Protein AF-A0A7H8W7E0-F1 (afdb_monomer)

Structure (mmCIF, N/CA/C/O backbone):
data_AF-A0A7H8W7E0-F1
#
_entry.id   AF-A0A7H8W7E0-F1
#
loop_
_atom_site.group_PDB
_atom_site.id
_atom_site.type_symbol
_atom_site.label_atom_id
_atom_site.label_alt_id
_atom_site.label_comp_id
_atom_site.label_asym_id
_atom_site.label_entity_id
_atom_site.label_seq_id
_atom_site.pdbx_PDB_ins_code
_atom_site.Cartn_x
_atom_site.Cartn_y
_atom_site.Cartn_z
_atom_site.occupancy
_atom_site.B_iso_or_equiv
_atom_site.auth_seq_id
_atom_site.auth_comp_id
_atom_site.auth_asym_id
_atom_site.auth_atom_id
_atom_site.pdbx_PDB_model_num
ATOM 1 N N . MET A 1 1 ? -22.714 1.463 6.486 1.00 60.72 1 MET A N 1
ATOM 2 C CA . MET A 1 1 ? -22.561 -0.008 6.476 1.00 60.72 1 MET A CA 1
ATOM 3 C C . MET A 1 1 ? -21.955 -0.521 7.781 1.00 60.72 1 MET A C 1
ATOM 5 O O . MET A 1 1 ? -22.667 -1.215 8.479 1.00 60.72 1 MET A O 1
ATOM 9 N N . GLY A 1 2 ? -20.750 -0.113 8.209 1.00 81.00 2 GLY A N 1
ATOM 10 C CA . GLY A 1 2 ? -20.137 -0.644 9.450 1.00 81.00 2 GLY A CA 1
ATOM 11 C C . GLY A 1 2 ? -20.986 -0.546 10.734 1.00 81.00 2 GLY A C 1
ATOM 12 O O . GLY A 1 2 ? -21.090 -1.517 11.470 1.00 81.00 2 GLY A O 1
ATOM 13 N N . ALA A 1 3 ? -21.667 0.580 10.978 1.00 86.31 3 ALA A N 1
ATOM 14 C CA . ALA A 1 3 ? -22.559 0.725 12.140 1.00 86.31 3 ALA A CA 1
ATOM 15 C C . ALA A 1 3 ? -23.779 -0.224 12.120 1.00 86.31 3 ALA A C 1
ATOM 17 O O . ALA A 1 3 ? -24.293 -0.577 13.177 1.00 86.31 3 ALA A O 1
ATOM 18 N N . ILE A 1 4 ? -24.225 -0.651 10.932 1.00 89.25 4 ILE A N 1
ATOM 19 C CA . ILE A 1 4 ? -25.327 -1.612 10.770 1.00 89.25 4 ILE A CA 1
ATOM 20 C C . ILE A 1 4 ? -24.864 -3.006 11.202 1.00 89.25 4 ILE A C 1
ATOM 22 O O . ILE A 1 4 ? -25.555 -3.666 11.968 1.00 89.25 4 ILE A O 1
ATOM 26 N N . GLU A 1 5 ? -23.670 -3.425 10.778 1.00 91.31 5 GLU A N 1
ATOM 27 C CA . GLU A 1 5 ? -23.094 -4.710 11.195 1.00 91.31 5 GLU A CA 1
ATOM 28 C C . GLU A 1 5 ? -22.875 -4.761 12.710 1.00 91.31 5 GLU A C 1
ATOM 30 O O . GLU A 1 5 ? -23.210 -5.748 13.360 1.00 91.31 5 GLU A O 1
ATOM 35 N N . ILE A 1 6 ? -22.391 -3.660 13.297 1.00 93.25 6 ILE A N 1
ATOM 36 C CA . ILE A 1 6 ? -22.217 -3.552 14.751 1.00 93.25 6 ILE A CA 1
ATOM 37 C C . ILE A 1 6 ? -23.561 -3.690 15.468 1.00 93.25 6 ILE A C 1
ATOM 39 O O . ILE A 1 6 ? -23.632 -4.392 16.470 1.00 93.25 6 ILE A O 1
ATOM 43 N N . LYS A 1 7 ? -24.631 -3.070 14.956 1.00 92.00 7 LYS A N 1
ATOM 44 C CA . LYS A 1 7 ? -25.979 -3.224 15.517 1.00 92.00 7 LYS A CA 1
ATOM 45 C C . LYS A 1 7 ? -26.406 -4.691 15.555 1.00 92.00 7 LYS A C 1
ATOM 47 O O . LYS A 1 7 ? -26.869 -5.152 16.595 1.00 92.00 7 LYS A O 1
ATOM 52 N N . TYR A 1 8 ? -26.266 -5.407 14.439 1.00 92.44 8 TYR A N 1
ATOM 53 C CA . TYR A 1 8 ? -26.658 -6.815 14.370 1.00 92.44 8 TYR A CA 1
ATOM 54 C C . TYR A 1 8 ? -25.807 -7.694 15.287 1.00 92.44 8 TYR A C 1
ATOM 56 O O . TYR A 1 8 ? -26.351 -8.559 15.963 1.00 92.44 8 TYR A O 1
ATOM 64 N N . ALA A 1 9 ? -24.500 -7.441 15.363 1.00 90.88 9 ALA A N 1
ATOM 65 C CA . ALA A 1 9 ? -23.607 -8.177 16.254 1.00 90.88 9 ALA A CA 1
ATOM 66 C C . ALA A 1 9 ? -23.865 -7.882 17.742 1.00 90.88 9 ALA A C 1
ATOM 68 O O . ALA A 1 9 ? -23.720 -8.770 18.579 1.00 90.88 9 ALA A O 1
ATOM 69 N N . ALA A 1 10 ? -24.233 -6.643 18.076 1.00 90.19 10 ALA A N 1
ATOM 70 C CA . ALA A 1 10 ? -24.547 -6.236 19.441 1.00 90.19 10 ALA A CA 1
ATOM 71 C C . ALA A 1 10 ? -25.892 -6.796 19.923 1.00 90.19 10 ALA A C 1
ATOM 73 O O . ALA A 1 10 ? -26.052 -7.013 21.120 1.00 90.19 10 ALA A O 1
ATOM 74 N N . ASP A 1 11 ? -26.848 -7.021 19.012 1.00 88.19 11 ASP A N 1
ATOM 75 C CA . ASP A 1 11 ? -28.170 -7.587 19.319 1.00 88.19 11 ASP A CA 1
ATOM 76 C C . ASP A 1 11 ? -28.871 -6.845 20.478 1.00 88.19 11 ASP A C 1
ATOM 78 O O . ASP A 1 11 ? -29.358 -7.427 21.444 1.00 88.19 11 ASP A O 1
ATOM 82 N N . GLY A 1 12 ? -28.813 -5.509 20.433 1.00 83.56 12 GLY A N 1
ATOM 83 C CA . GLY A 1 12 ? -29.388 -4.625 21.454 1.00 83.56 12 GLY A CA 1
ATOM 84 C C . GLY A 1 12 ? -28.612 -4.541 22.775 1.00 83.56 12 GLY A C 1
ATOM 85 O O . GLY A 1 12 ? -28.996 -3.760 23.643 1.00 83.56 12 GLY A O 1
ATOM 86 N N . LYS A 1 13 ? -27.515 -5.288 22.942 1.00 88.38 13 LYS A N 1
ATOM 87 C CA . LYS A 1 13 ? -26.714 -5.289 24.173 1.00 88.38 13 LYS A CA 1
ATOM 88 C C . LYS A 1 13 ? -25.686 -4.150 24.190 1.00 88.38 13 LYS A C 1
ATOM 90 O O . LYS A 1 13 ? -25.150 -3.791 23.137 1.00 88.38 13 LYS A O 1
ATOM 95 N N . PRO A 1 14 ? -25.346 -3.619 25.380 1.00 90.00 14 PRO A N 1
ATOM 96 C CA . PRO A 1 14 ? -24.222 -2.703 25.537 1.00 90.00 14 PRO A CA 1
ATOM 97 C C . PRO A 1 14 ? -22.899 -3.337 25.096 1.00 90.00 14 PRO A C 1
ATOM 99 O O . PRO A 1 14 ? -22.654 -4.522 25.326 1.00 90.00 14 PRO A O 1
ATOM 102 N N . ILE A 1 15 ? -22.020 -2.531 24.502 1.00 94.12 15 ILE A N 1
ATOM 103 C CA . ILE A 1 15 ? -20.701 -2.960 24.037 1.00 94.12 15 ILE A CA 1
ATOM 104 C C . ILE A 1 15 ? -19.634 -2.437 25.000 1.00 94.12 15 ILE A C 1
ATOM 106 O O . ILE A 1 15 ? -19.364 -1.235 25.069 1.00 94.12 15 ILE A O 1
ATOM 110 N N . ASP A 1 16 ? -18.967 -3.347 25.709 1.00 94.31 16 ASP A N 1
ATOM 111 C CA . ASP A 1 16 ? -17.844 -2.983 26.578 1.00 94.31 16 ASP A CA 1
ATOM 112 C C . ASP A 1 16 ? -16.632 -2.506 25.771 1.00 94.31 16 ASP A C 1
ATOM 114 O O . ASP A 1 16 ? -16.012 -1.496 26.099 1.00 94.31 16 ASP A O 1
ATOM 118 N N . LYS A 1 17 ? -16.302 -3.206 24.683 1.00 94.62 17 LYS A N 1
ATOM 119 C CA . LYS A 1 17 ? -15.162 -2.866 23.833 1.00 94.62 17 LYS A CA 1
ATOM 120 C C . LYS A 1 17 ? -15.442 -3.168 22.371 1.00 94.62 17 LYS A C 1
ATOM 122 O O . LYS A 1 17 ? -15.607 -4.323 21.987 1.00 94.62 17 LYS A O 1
ATOM 127 N N . LEU A 1 18 ? -15.417 -2.130 21.545 1.00 94.50 18 LEU A N 1
ATOM 128 C CA . LEU A 1 18 ? -15.480 -2.238 20.095 1.00 94.50 18 LEU A CA 1
ATOM 129 C C . LEU A 1 18 ? -14.062 -2.210 19.520 1.00 94.50 18 LEU A C 1
ATOM 131 O O . LEU A 1 18 ? -13.416 -1.163 19.471 1.00 94.50 18 LEU A O 1
ATOM 135 N N . THR A 1 19 ? -13.576 -3.366 19.073 1.00 95.00 19 THR A N 1
ATOM 136 C CA . THR A 1 19 ? -12.264 -3.475 18.423 1.00 95.00 19 THR A CA 1
ATOM 137 C C . THR A 1 19 ? -12.401 -3.280 16.918 1.00 95.00 19 THR A C 1
ATOM 139 O O . THR A 1 19 ? -13.173 -3.984 16.273 1.00 95.00 19 THR A O 1
ATOM 142 N N . ILE A 1 20 ? -11.638 -2.345 16.354 1.00 94.62 20 ILE A N 1
ATOM 143 C CA . ILE A 1 20 ? -11.701 -1.993 14.936 1.00 94.62 20 ILE A CA 1
ATOM 144 C C . ILE A 1 20 ? -10.353 -2.270 14.272 1.00 94.62 20 ILE A C 1
ATOM 146 O O . ILE A 1 20 ? -9.307 -1.814 14.740 1.00 94.62 20 ILE A O 1
ATOM 150 N N . ASN A 1 21 ? -10.402 -2.986 13.150 1.00 96.88 21 ASN A N 1
ATOM 151 C CA . ASN A 1 21 ? -9.297 -3.111 12.208 1.00 96.88 21 ASN A CA 1
ATOM 152 C C . ASN A 1 21 ? -9.671 -2.348 10.935 1.00 96.88 21 ASN A C 1
ATOM 154 O O . ASN A 1 21 ? -10.795 -2.482 10.452 1.00 96.88 21 ASN A O 1
ATOM 158 N N . VAL A 1 22 ? -8.757 -1.541 10.406 1.00 96.69 22 VAL A N 1
ATOM 159 C CA . VAL A 1 22 ? -9.022 -0.676 9.250 1.00 96.69 22 VAL A CA 1
ATOM 160 C C . VAL A 1 22 ? -8.032 -1.007 8.153 1.00 96.69 22 VAL A C 1
ATOM 162 O O . VAL A 1 22 ? -6.834 -1.082 8.403 1.00 96.69 22 VAL A O 1
ATOM 165 N N . PHE A 1 23 ? -8.528 -1.188 6.935 1.00 97.62 23 PHE A N 1
ATOM 166 C CA . PHE A 1 23 ? -7.693 -1.460 5.775 1.00 97.62 23 PHE A CA 1
ATOM 167 C C . PHE A 1 23 ? -8.014 -0.483 4.654 1.00 97.62 23 PHE A C 1
ATOM 169 O O . PHE A 1 23 ? -9.164 -0.072 4.496 1.00 97.62 23 PHE A O 1
ATOM 176 N N . GLY A 1 24 ? -7.011 -0.130 3.860 1.00 97.12 24 GLY A N 1
ATOM 177 C CA . GLY A 1 24 ? -7.220 0.713 2.694 1.00 97.12 24 GLY A CA 1
ATOM 178 C C . GLY A 1 24 ? -6.056 0.656 1.719 1.00 97.12 24 GLY A C 1
ATOM 179 O O . GLY A 1 24 ? -4.913 0.460 2.117 1.00 97.12 24 GLY A O 1
ATOM 180 N N . PHE A 1 25 ? -6.361 0.848 0.439 1.00 97.31 25 PHE A N 1
ATOM 181 C CA . PHE A 1 25 ? -5.386 0.985 -0.640 1.00 97.31 25 PHE A CA 1
ATOM 182 C C . PHE A 1 25 ? -5.525 2.364 -1.286 1.00 97.31 25 PHE A C 1
ATOM 184 O O . PHE A 1 25 ? -6.651 2.813 -1.517 1.00 97.31 25 PHE A O 1
ATOM 191 N N . SER A 1 26 ? -4.410 3.029 -1.601 1.00 95.00 26 SER A N 1
ATOM 192 C CA . SER A 1 26 ? -4.396 4.289 -2.349 1.00 95.00 26 SER A CA 1
ATOM 193 C C . SER A 1 26 ? -5.196 5.387 -1.635 1.00 95.00 26 SER A C 1
ATOM 195 O O . SER A 1 26 ? -5.020 5.625 -0.440 1.00 95.00 26 SER A O 1
ATOM 197 N N . ARG A 1 27 ? -6.146 6.023 -2.324 1.00 92.94 27 ARG A N 1
ATOM 198 C CA . ARG A 1 27 ? -7.119 6.943 -1.720 1.00 92.94 27 ARG A CA 1
ATOM 199 C C . ARG A 1 27 ? -7.976 6.282 -0.640 1.00 92.94 27 ARG A C 1
ATOM 201 O O . ARG A 1 27 ? -8.338 6.941 0.325 1.00 92.94 27 ARG A O 1
ATOM 208 N N . GLY A 1 28 ? -8.252 4.983 -0.747 1.00 94.88 28 GLY A N 1
ATOM 209 C CA . GLY A 1 28 ? -8.907 4.222 0.318 1.00 94.88 28 GLY A CA 1
ATOM 210 C C . GLY A 1 28 ? -8.049 4.123 1.584 1.00 94.88 28 GLY A C 1
ATOM 211 O O . GLY A 1 28 ? -8.596 4.110 2.681 1.00 94.88 28 GLY A O 1
ATOM 212 N N . ALA A 1 29 ? -6.716 4.129 1.463 1.00 95.94 29 ALA A N 1
ATOM 213 C CA . ALA A 1 29 ? -5.806 4.230 2.608 1.00 95.94 29 ALA A CA 1
ATOM 214 C C . ALA A 1 29 ? -5.857 5.633 3.244 1.00 95.94 29 ALA A C 1
ATOM 216 O O . ALA A 1 29 ? -5.876 5.759 4.469 1.00 95.94 29 ALA A O 1
ATOM 217 N N . ALA A 1 30 ? -5.984 6.689 2.433 1.00 93.25 30 ALA A N 1
ATOM 218 C CA . ALA A 1 30 ? -6.239 8.040 2.936 1.00 93.25 30 ALA A CA 1
ATOM 219 C C . ALA A 1 30 ? -7.609 8.137 3.637 1.00 93.25 30 ALA A C 1
ATOM 221 O O . ALA A 1 30 ? -7.715 8.721 4.712 1.00 93.25 30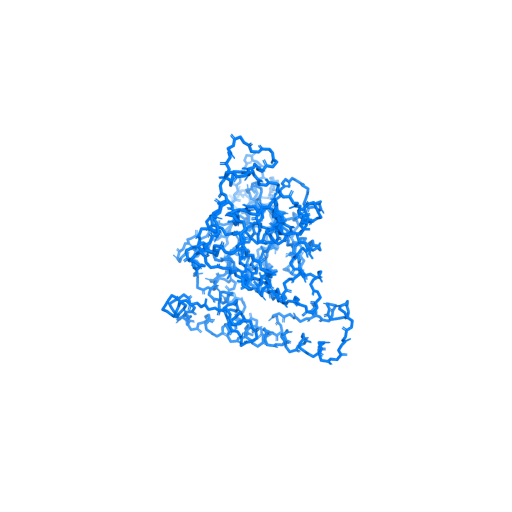 ALA A O 1
ATOM 222 N N . THR A 1 31 ? -8.652 7.491 3.103 1.00 92.44 31 THR A N 1
ATOM 223 C CA . THR A 1 31 ? -9.957 7.383 3.775 1.00 92.44 31 THR A CA 1
ATOM 224 C C . THR A 1 31 ? -9.868 6.583 5.076 1.00 92.44 31 THR A C 1
ATOM 226 O O . THR A 1 31 ? -10.468 6.984 6.067 1.00 92.44 31 THR A O 1
ATOM 229 N N . ALA A 1 32 ? -9.095 5.493 5.114 1.00 94.25 32 ALA A N 1
ATOM 230 C CA . ALA A 1 32 ? -8.841 4.720 6.331 1.00 94.25 32 ALA A CA 1
ATOM 231 C C . ALA A 1 32 ? -8.174 5.574 7.421 1.00 94.25 32 ALA A C 1
ATOM 233 O O . ALA A 1 32 ? -8.587 5.535 8.578 1.00 94.25 32 ALA A O 1
ATOM 234 N N . ARG A 1 33 ? -7.190 6.396 7.044 1.00 93.56 33 ARG A N 1
ATOM 235 C CA . ARG A 1 33 ? -6.558 7.384 7.929 1.00 93.56 33 ARG A CA 1
ATOM 236 C C . ARG A 1 33 ? -7.559 8.425 8.431 1.00 93.56 33 ARG A C 1
ATOM 238 O O . ARG A 1 33 ? -7.681 8.635 9.636 1.00 93.56 33 ARG A O 1
ATOM 245 N N . HIS A 1 34 ? -8.323 9.021 7.519 1.00 91.25 34 HIS A N 1
ATOM 246 C CA . HIS A 1 34 ? -9.332 10.024 7.849 1.00 91.25 34 HIS A CA 1
ATOM 247 C C . HIS A 1 34 ? -10.450 9.467 8.743 1.00 91.25 34 HIS A C 1
ATOM 249 O O . HIS A 1 34 ? -10.931 10.156 9.639 1.00 91.25 34 HIS A O 1
ATOM 255 N N . PHE A 1 35 ? -10.822 8.196 8.570 1.00 91.75 35 PHE A N 1
ATOM 256 C CA . PHE A 1 35 ? -11.787 7.523 9.435 1.00 91.75 35 PHE A CA 1
ATOM 257 C C . PHE A 1 35 ? -11.357 7.564 10.911 1.00 91.75 35 PHE A C 1
ATOM 259 O O . PHE A 1 35 ? -12.185 7.850 11.772 1.00 91.75 35 PHE A O 1
ATOM 266 N N . LEU A 1 36 ? -10.069 7.370 11.217 1.00 92.19 36 LEU A N 1
ATOM 267 C CA . LEU A 1 36 ? -9.565 7.512 12.589 1.00 92.19 36 LEU A CA 1
ATOM 268 C C . LEU A 1 36 ? -9.613 8.970 13.072 1.00 92.19 36 LEU A C 1
ATOM 270 O O . LEU A 1 36 ? -9.873 9.214 14.252 1.00 92.19 36 LEU A O 1
ATOM 274 N N . SER A 1 37 ? -9.400 9.938 12.181 1.00 88.44 37 SER A N 1
ATOM 275 C CA . SER A 1 37 ? -9.466 11.371 12.501 1.00 88.44 37 SER A CA 1
ATOM 276 C C . SER A 1 37 ? -10.869 11.796 12.942 1.00 88.44 37 SER A C 1
ATOM 278 O O . SER A 1 37 ? -11.039 12.389 14.006 1.00 88.44 37 SER A O 1
ATOM 280 N N . VAL A 1 38 ? -11.911 11.381 12.212 1.00 85.56 38 VAL A N 1
ATOM 281 C CA . VAL A 1 38 ? -13.308 11.751 12.527 1.00 85.56 38 VAL A CA 1
ATOM 282 C C . VAL A 1 38 ? -13.869 11.077 13.785 1.00 85.56 38 VAL A C 1
ATOM 284 O O . VAL A 1 38 ? -14.984 11.391 14.208 1.00 85.56 38 VAL A O 1
ATOM 287 N N . THR A 1 39 ? -13.108 10.162 14.393 1.00 85.38 39 THR A N 1
ATOM 288 C CA . THR A 1 39 ? -13.426 9.591 15.711 1.00 85.38 39 THR A CA 1
ATOM 289 C C . THR A 1 39 ? -12.868 10.404 16.882 1.00 85.38 39 THR A C 1
ATOM 291 O O . THR A 1 39 ? -13.186 10.098 18.025 1.00 85.38 39 THR A O 1
ATOM 294 N N . ASP A 1 40 ? -12.080 11.453 16.626 1.00 76.44 40 ASP A N 1
ATOM 295 C CA . ASP A 1 40 ? -11.382 12.239 17.657 1.00 76.44 40 ASP A CA 1
ATOM 296 C C . ASP A 1 40 ? -12.127 13.471 18.163 1.00 76.44 40 ASP A C 1
ATOM 298 O O . ASP A 1 40 ? -11.540 14.361 18.775 1.00 76.44 40 ASP A O 1
ATOM 302 N N . SER A 1 41 ? -13.410 13.592 17.850 1.00 76.31 41 SER A N 1
ATOM 303 C CA . SER A 1 41 ? -14.166 14.765 18.274 1.00 76.31 41 SER A CA 1
ATOM 304 C C . SER A 1 41 ? -14.515 14.676 19.757 1.00 76.31 41 SER A C 1
ATOM 306 O O . SER A 1 41 ? -14.899 13.608 20.246 1.00 76.31 41 SER A O 1
ATOM 308 N N . SER A 1 42 ? -14.449 15.820 20.446 1.00 80.69 42 SER A N 1
ATOM 309 C CA . SER A 1 42 ? -14.925 15.950 21.822 1.00 80.69 42 SER A CA 1
ATOM 310 C C . SER A 1 42 ? -16.351 15.411 21.950 1.00 80.69 42 SER A C 1
ATOM 312 O O . SER A 1 42 ? -17.190 15.702 21.086 1.00 80.69 42 SER A O 1
ATOM 314 N N . PRO A 1 43 ? -16.642 14.629 23.003 1.00 85.44 43 PRO A N 1
ATOM 315 C CA . PRO A 1 43 ? -17.986 14.136 23.223 1.00 85.44 43 PRO A CA 1
ATOM 316 C C . PRO A 1 43 ? -18.949 15.304 23.440 1.00 85.44 43 PRO A C 1
ATOM 318 O O . PRO A 1 43 ? -18.570 16.355 23.960 1.00 85.44 43 PRO A O 1
ATOM 321 N N . TYR A 1 44 ? -20.202 15.114 23.043 1.00 87.88 44 TYR A N 1
ATOM 322 C CA . TYR A 1 44 ? -21.265 16.085 23.283 1.00 87.88 44 TYR A CA 1
ATOM 323 C C . TYR A 1 44 ? -22.538 15.384 23.745 1.00 87.88 44 TYR A C 1
ATOM 325 O O . TYR A 1 44 ? -22.827 14.257 23.337 1.00 87.88 44 TYR A O 1
ATOM 333 N N . SER A 1 45 ? -23.305 16.057 24.598 1.00 91.25 45 SER A N 1
ATOM 334 C CA . SER A 1 45 ? -24.523 15.500 25.189 1.00 91.25 45 SER A CA 1
ATOM 335 C C . SER A 1 45 ? -25.756 15.856 24.367 1.00 91.25 45 SER A C 1
ATOM 337 O O . SER A 1 45 ? -25.940 17.002 23.952 1.00 91.25 45 SER A O 1
ATOM 339 N N . VAL A 1 46 ? -26.635 14.877 24.174 1.00 92.19 46 VAL A N 1
ATOM 340 C CA . VAL A 1 46 ? -27.926 15.033 23.500 1.00 92.19 46 VAL A CA 1
ATOM 341 C C . VAL A 1 46 ? -29.036 14.842 24.526 1.00 92.19 46 VAL A C 1
ATOM 343 O O . VAL A 1 46 ? -29.061 13.843 25.244 1.00 92.19 46 VAL A O 1
ATOM 346 N N . LYS A 1 47 ? -29.956 15.809 24.610 1.00 93.19 47 LYS A N 1
ATOM 347 C CA . LYS A 1 47 ? -31.137 15.722 25.480 1.00 93.19 47 LYS A CA 1
ATOM 348 C C . LYS A 1 47 ? -32.186 14.800 24.869 1.00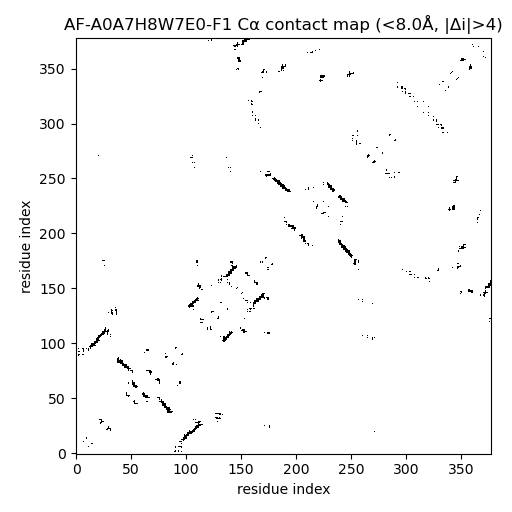 93.19 47 LYS A C 1
ATOM 350 O O . LYS A 1 47 ? -32.412 14.840 23.659 1.00 93.19 47 LYS A O 1
ATOM 355 N N . VAL A 1 48 ? -32.856 14.027 25.716 1.00 94.25 48 VAL A N 1
ATOM 356 C CA . VAL A 1 48 ? -33.940 13.125 25.322 1.00 94.25 48 VAL A CA 1
ATOM 357 C C . VAL A 1 48 ? -35.235 13.615 25.963 1.00 94.25 48 VAL A C 1
ATOM 359 O O . VAL A 1 48 ? -35.273 13.980 27.135 1.00 94.25 48 VAL A O 1
ATOM 362 N N . SER A 1 49 ? -36.300 13.683 25.169 1.00 93.62 49 SER A N 1
ATOM 363 C CA . SER A 1 49 ? -37.634 14.039 25.660 1.00 93.62 49 SER A CA 1
ATOM 364 C C . SER A 1 49 ? -38.238 12.921 26.528 1.00 93.62 49 SER A C 1
ATOM 366 O O . SER A 1 49 ? -37.832 11.765 26.396 1.00 93.62 49 SER A O 1
ATOM 368 N N . PRO A 1 50 ? -39.258 13.214 27.359 1.00 92.12 50 PRO A N 1
ATOM 369 C CA . PRO A 1 50 ? -39.938 1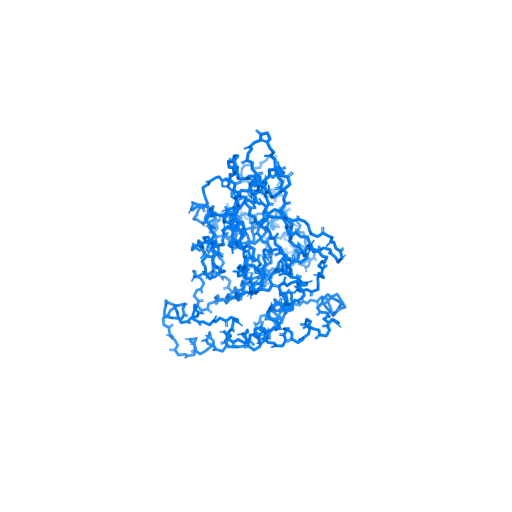2.201 28.176 1.00 92.12 50 PRO A CA 1
ATOM 370 C C . PRO A 1 50 ? -40.518 11.014 27.386 1.00 92.12 50 PRO A C 1
ATOM 372 O O . PRO A 1 50 ? -40.641 9.919 27.928 1.00 92.12 50 PRO A O 1
ATOM 375 N N . ASP A 1 51 ? -40.829 11.209 26.100 1.00 91.88 51 ASP A N 1
ATOM 376 C CA . ASP A 1 51 ? -41.340 10.165 25.199 1.00 91.88 51 ASP A CA 1
ATOM 377 C C . ASP A 1 51 ? -40.228 9.384 24.464 1.00 91.88 51 ASP A C 1
ATOM 379 O O . ASP A 1 51 ? -40.507 8.504 23.639 1.00 91.88 51 ASP A O 1
ATOM 383 N N . GLY A 1 52 ? -38.962 9.696 24.759 1.00 92.38 52 GLY A N 1
ATOM 384 C CA . GLY A 1 52 ? -37.775 9.036 24.218 1.00 92.38 52 GLY A CA 1
ATOM 385 C C . GLY A 1 52 ? -37.245 9.636 22.915 1.00 92.38 52 GLY A C 1
ATOM 386 O O . GLY A 1 52 ? -36.295 9.100 22.350 1.00 92.38 52 GLY A O 1
ATOM 387 N N . TYR A 1 53 ? -37.828 10.724 22.406 1.00 94.00 53 TYR A N 1
ATOM 388 C CA . TYR A 1 53 ? -37.377 11.362 21.162 1.00 94.00 53 TYR A CA 1
ATOM 389 C C . TYR A 1 53 ? -36.220 12.332 21.385 1.00 94.00 53 TYR A C 1
ATOM 391 O O . TYR A 1 53 ? -36.192 13.042 22.393 1.00 94.00 53 TYR A O 1
ATOM 399 N N . PHE A 1 54 ? -35.310 12.408 20.417 1.00 93.25 54 PHE A N 1
ATOM 400 C CA . PHE A 1 54 ? -34.194 13.351 20.403 1.00 93.25 54 PHE A CA 1
ATOM 401 C C . PHE A 1 54 ? -33.822 13.778 18.976 1.00 93.25 54 PHE A C 1
ATOM 403 O O . PHE A 1 54 ? -34.213 13.144 17.993 1.00 93.25 54 PHE A O 1
ATOM 410 N N . TRP A 1 55 ? -33.038 14.853 18.873 1.00 89.69 55 TRP A N 1
ATOM 411 C CA . TRP A 1 55 ? -32.553 15.411 17.610 1.00 89.69 55 TRP A CA 1
ATOM 412 C C . TRP A 1 55 ? -31.037 15.503 17.632 1.00 89.69 55 TRP A C 1
ATOM 414 O O . TRP A 1 55 ? -30.448 15.930 18.628 1.00 89.69 55 TRP A O 1
ATOM 424 N N . PHE A 1 56 ? -30.405 15.161 16.515 1.00 87.88 56 PHE A N 1
ATOM 425 C CA . PHE A 1 56 ? -29.018 15.541 16.317 1.00 87.88 56 PHE A CA 1
ATOM 426 C C . PHE A 1 56 ? -28.925 16.976 15.799 1.00 87.88 56 PHE A C 1
ATOM 428 O O . PHE A 1 56 ? -29.755 17.384 14.981 1.00 87.88 56 PHE A O 1
ATOM 435 N N . PRO A 1 57 ? -27.890 17.733 16.201 1.00 80.56 57 PRO A N 1
ATOM 436 C CA . PRO A 1 57 ? -27.616 19.035 15.611 1.00 80.56 57 PRO A CA 1
ATOM 437 C C . PRO A 1 57 ? -27.558 18.952 14.076 1.00 80.56 57 PRO A C 1
ATOM 439 O O . PRO A 1 57 ? -26.790 18.164 13.510 1.00 80.56 57 PRO A O 1
ATOM 442 N N . GLY A 1 58 ? -28.397 19.756 13.416 1.00 80.75 58 GLY A N 1
ATOM 443 C CA . GLY A 1 58 ? -28.498 19.852 11.957 1.00 80.75 58 GLY A CA 1
ATOM 444 C C . GLY A 1 58 ? -29.400 18.820 11.267 1.00 80.75 58 GLY A C 1
ATOM 445 O O . GLY A 1 58 ? -29.596 18.934 10.060 1.00 80.75 58 GLY A O 1
ATOM 446 N N . ASP A 1 59 ? -29.972 17.842 11.982 1.00 83.50 59 ASP A N 1
ATOM 447 C CA . ASP A 1 59 ? -30.890 16.870 11.372 1.00 83.50 59 ASP A CA 1
ATOM 448 C C . ASP A 1 59 ? -32.334 17.374 11.313 1.00 83.50 59 ASP A C 1
ATOM 450 O O . ASP A 1 59 ? -32.857 17.952 12.260 1.00 83.50 59 ASP A O 1
ATOM 454 N N . MET A 1 60 ? -33.012 17.057 10.206 1.00 80.62 60 MET A N 1
ATOM 455 C CA . MET A 1 60 ? -34.448 17.312 10.013 1.00 80.62 60 MET A CA 1
ATOM 456 C C . MET A 1 60 ? -35.341 16.139 10.448 1.00 80.62 60 MET A C 1
ATOM 458 O O . MET A 1 60 ? -36.561 16.211 10.312 1.00 80.62 60 MET A O 1
ATOM 462 N N . LYS A 1 61 ? -34.762 15.039 10.950 1.00 85.38 61 LYS A N 1
ATOM 463 C CA . LYS A 1 61 ? -35.504 13.853 11.404 1.00 85.38 61 LYS A CA 1
ATOM 464 C C . LYS A 1 61 ? -35.199 13.546 12.866 1.00 85.38 61 LYS A C 1
ATOM 466 O O . LYS A 1 61 ? -34.035 13.421 13.238 1.00 85.38 61 LYS A O 1
ATOM 471 N N . GLN A 1 62 ? -36.256 13.368 13.657 1.00 88.62 62 GLN A N 1
ATOM 472 C CA . GLN A 1 62 ? -36.148 12.908 15.038 1.00 88.62 62 GLN A CA 1
ATOM 473 C C . GLN A 1 62 ? -35.770 11.429 15.103 1.00 88.62 62 GLN A C 1
ATOM 475 O O . GLN A 1 62 ? -36.200 10.623 14.275 1.00 88.62 62 GLN A O 1
ATOM 480 N N . GLN A 1 63 ? -35.002 11.085 16.126 1.00 90.94 63 GLN A N 1
ATOM 481 C CA . GLN A 1 63 ? -34.622 9.722 16.476 1.00 90.94 63 GLN A CA 1
ATOM 482 C C . GLN A 1 63 ? -35.287 9.329 17.798 1.00 90.94 63 GLN A C 1
ATOM 484 O O . GLN A 1 63 ? -35.754 10.195 18.542 1.00 90.94 63 GLN A O 1
ATOM 489 N N . LYS A 1 64 ? -35.346 8.026 18.094 1.00 91.56 64 LYS A N 1
ATOM 490 C CA . LYS A 1 64 ? -35.944 7.507 19.331 1.00 91.56 64 LYS A CA 1
ATOM 491 C C . LYS A 1 64 ? -34.952 6.642 20.101 1.00 91.56 64 LYS A C 1
ATOM 493 O O . LYS A 1 64 ? -34.347 5.736 19.536 1.00 91.56 64 LYS A O 1
ATOM 498 N N . TYR A 1 65 ? -34.800 6.937 21.385 1.00 91.31 65 TYR A N 1
ATOM 499 C CA . TYR A 1 65 ? -33.970 6.188 22.318 1.00 91.31 65 TYR A CA 1
ATOM 500 C C . TYR A 1 65 ? -34.682 4.879 22.722 1.00 91.31 65 TYR A C 1
ATOM 502 O O . TYR A 1 65 ? -35.912 4.880 22.856 1.00 91.31 65 TYR A O 1
ATOM 510 N N . PRO A 1 66 ? -33.965 3.752 22.897 1.00 88.94 66 PRO A N 1
ATOM 511 C CA . PRO A 1 66 ? -34.563 2.489 23.314 1.00 88.94 66 PRO A CA 1
ATOM 512 C C . PRO A 1 66 ? -35.159 2.617 24.714 1.00 88.94 66 PRO A C 1
ATOM 514 O O . PRO A 1 66 ? -34.561 3.196 25.617 1.00 88.94 66 PRO A O 1
ATOM 517 N N . LYS A 1 67 ? -36.362 2.074 24.900 1.00 89.69 67 LYS A N 1
ATOM 518 C CA . LYS A 1 67 ? -37.006 2.078 26.212 1.00 89.69 67 LYS A CA 1
ATOM 519 C C . LYS A 1 67 ? -36.223 1.173 27.160 1.00 89.69 67 LYS A C 1
ATOM 521 O O . LYS A 1 67 ? -35.883 0.054 26.791 1.00 89.69 67 LYS A O 1
ATOM 526 N N . ASN A 1 68 ? -35.988 1.646 28.378 1.00 85.75 68 ASN A N 1
ATOM 527 C CA . ASN A 1 68 ? -35.315 0.863 29.404 1.00 85.75 68 ASN A CA 1
ATOM 528 C C . ASN A 1 68 ? -36.137 -0.387 29.761 1.00 85.75 68 ASN A C 1
ATOM 530 O O . ASN A 1 68 ? -37.335 -0.287 30.047 1.00 85.75 68 ASN A O 1
ATOM 534 N N . GLU A 1 69 ? -35.500 -1.557 29.739 1.00 84.56 69 GLU A N 1
ATOM 535 C CA . GLU A 1 69 ? -36.129 -2.821 30.145 1.00 84.56 69 GLU A CA 1
ATOM 536 C C . GLU A 1 69 ? -36.205 -2.951 31.673 1.00 84.56 69 GLU A C 1
ATOM 538 O O . GLU A 1 69 ? -37.107 -3.593 32.216 1.00 84.56 69 GLU A O 1
ATOM 543 N N . ASP A 1 70 ? -35.286 -2.286 32.375 1.00 85.25 70 ASP A N 1
ATOM 544 C CA . ASP A 1 70 ? -35.239 -2.238 33.828 1.00 85.25 70 ASP A CA 1
ATOM 545 C C . ASP A 1 70 ? -36.305 -1.273 34.370 1.00 85.25 70 ASP A C 1
ATOM 547 O O . ASP A 1 70 ? -36.152 -0.050 34.341 1.00 85.25 70 ASP A O 1
ATOM 551 N N . LYS A 1 71 ? -37.394 -1.839 34.904 1.00 86.50 71 LYS A N 1
ATOM 552 C CA . LYS A 1 71 ? -38.529 -1.087 35.469 1.00 86.50 71 LYS A CA 1
ATOM 553 C C . LYS A 1 71 ? -38.171 -0.250 36.701 1.00 86.50 71 LYS A C 1
ATOM 555 O O . LYS A 1 71 ? -38.994 0.557 37.126 1.00 86.50 71 LYS A O 1
ATOM 560 N N . THR A 1 72 ? -36.992 -0.449 37.291 1.00 89.31 72 THR A N 1
ATOM 561 C CA . THR A 1 72 ? -36.518 0.360 38.426 1.00 89.31 72 THR A CA 1
ATOM 562 C C . THR A 1 72 ? -35.914 1.694 37.989 1.00 89.31 72 THR A C 1
ATOM 564 O O . THR A 1 72 ? -35.723 2.584 38.817 1.00 89.31 72 THR A O 1
ATOM 567 N N . LYS A 1 73 ? -35.645 1.859 36.689 1.00 87.56 73 LYS A N 1
ATOM 568 C CA . LYS A 1 73 ? -35.071 3.067 36.098 1.00 87.56 73 LYS A CA 1
ATOM 569 C C . LYS A 1 73 ? -36.123 3.846 35.302 1.00 87.56 73 LYS A C 1
ATOM 571 O O . LYS A 1 73 ? -37.124 3.271 34.867 1.00 87.56 73 LYS A O 1
ATOM 576 N N . PRO A 1 74 ? -35.901 5.153 35.063 1.00 88.94 74 PRO A N 1
ATOM 577 C CA . PRO A 1 74 ? -36.713 5.913 34.122 1.00 88.94 74 PRO A CA 1
ATOM 578 C C . PRO A 1 74 ? -36.782 5.220 32.757 1.00 88.94 74 PRO A C 1
ATOM 580 O O . PRO A 1 74 ? -35.801 4.628 32.299 1.00 88.94 74 PRO A O 1
ATOM 583 N N . ALA A 1 75 ? -37.938 5.325 32.094 1.00 91.06 75 ALA A N 1
ATOM 584 C CA . ALA A 1 75 ? -38.167 4.701 30.790 1.00 91.06 75 ALA A CA 1
ATOM 585 C C . ALA A 1 75 ? -37.153 5.158 29.727 1.00 91.06 75 ALA A C 1
ATOM 587 O O . ALA A 1 75 ? -36.806 4.371 28.848 1.00 91.06 75 ALA A O 1
ATOM 588 N N . TYR A 1 76 ? -36.669 6.398 29.838 1.00 93.25 76 TYR A N 1
ATOM 589 C CA . TYR A 1 76 ? -35.614 6.980 29.013 1.00 93.25 76 TYR A CA 1
ATOM 590 C C . TYR A 1 76 ? -34.693 7.839 29.893 1.00 93.25 76 TYR A C 1
ATOM 592 O O . TYR A 1 76 ? -35.163 8.392 30.892 1.00 93.25 76 TYR A O 1
ATOM 600 N N . PRO A 1 77 ? -33.400 7.968 29.552 1.00 92.06 77 PRO A N 1
ATOM 601 C CA . PRO A 1 77 ? -32.500 8.884 30.249 1.00 92.06 77 PRO A CA 1
ATOM 602 C C . PRO A 1 77 ? -32.854 10.348 29.939 1.00 92.06 77 PRO A C 1
ATOM 604 O O . PRO A 1 77 ? -33.432 10.627 28.897 1.00 92.06 77 PRO A O 1
ATOM 607 N N . GLU A 1 78 ? -32.462 11.299 30.793 1.00 93.00 78 GLU A N 1
ATOM 608 C CA . GLU A 1 78 ? -32.636 12.740 30.507 1.00 93.00 78 GLU A CA 1
ATOM 609 C C . GLU A 1 78 ? -31.726 13.220 29.361 1.00 93.00 78 GLU A C 1
ATOM 611 O O . GLU A 1 78 ? -32.066 14.110 28.576 1.00 93.00 78 GLU A O 1
ATOM 616 N N . SER A 1 79 ? -30.536 12.628 29.267 1.00 92.81 79 SER A N 1
ATOM 617 C CA . SER A 1 79 ? -29.572 12.861 28.196 1.00 92.81 79 SER A CA 1
ATOM 618 C C . SER A 1 79 ? -28.606 11.689 28.068 1.00 92.81 79 SER A C 1
ATOM 620 O O . SER A 1 79 ? -28.496 10.859 28.971 1.00 92.81 79 SER A O 1
ATOM 622 N N . PHE A 1 80 ? -27.892 11.627 26.949 1.00 91.75 80 PHE A N 1
ATOM 623 C CA . PHE A 1 80 ? -26.795 10.687 26.749 1.00 91.75 80 PHE A CA 1
ATOM 624 C C . PHE A 1 80 ? -25.659 11.347 25.966 1.00 91.75 80 PHE A C 1
ATOM 626 O O . PHE A 1 80 ? -25.870 12.316 25.232 1.00 91.75 80 PHE A O 1
ATOM 633 N N . GLU A 1 81 ? -24.443 10.838 26.144 1.00 91.12 81 GLU A N 1
ATOM 634 C CA . GLU A 1 81 ? -23.257 11.347 25.457 1.00 91.12 81 GLU A CA 1
ATOM 635 C C . GLU A 1 81 ? -23.037 10.647 24.119 1.00 91.12 81 GLU A C 1
ATOM 637 O O . GLU A 1 81 ? -23.053 9.419 24.023 1.00 91.12 81 GLU A O 1
ATOM 642 N N . ILE A 1 82 ? -22.728 11.438 23.096 1.00 89.38 82 ILE A N 1
ATOM 643 C CA . ILE A 1 82 ? -22.183 10.953 21.835 1.00 89.38 82 ILE A CA 1
ATOM 644 C C . ILE A 1 82 ? -20.666 11.035 21.920 1.00 89.38 82 ILE A C 1
ATOM 646 O O . ILE A 1 82 ? -20.092 12.122 21.915 1.00 89.38 82 ILE A O 1
ATOM 650 N N . LYS A 1 83 ? -20.017 9.875 21.982 1.00 89.88 83 LYS A N 1
ATOM 651 C CA . LYS A 1 83 ? -18.556 9.736 21.920 1.00 89.88 83 LYS A CA 1
ATOM 652 C C . LYS A 1 83 ? -18.119 9.471 20.480 1.00 89.88 83 LYS A C 1
ATOM 654 O O . LYS A 1 83 ? -18.928 9.040 19.673 1.00 89.88 83 LYS A O 1
ATOM 659 N N . TYR A 1 84 ? -16.846 9.670 20.154 1.00 89.31 84 TYR A N 1
ATOM 660 C CA . TYR A 1 84 ? -16.263 9.285 18.856 1.00 89.31 84 TYR A CA 1
ATOM 661 C C . TYR A 1 84 ? -16.802 10.039 17.624 1.00 89.31 84 TYR A C 1
ATOM 663 O O . TYR A 1 84 ? -16.902 9.470 16.534 1.00 89.31 84 TYR A O 1
ATOM 671 N N . GLY A 1 85 ? -17.168 11.313 17.790 1.00 87.56 85 GLY A N 1
ATOM 672 C CA . GLY A 1 85 ? -17.510 12.218 16.688 1.00 87.56 85 GLY A CA 1
ATOM 673 C C . GLY A 1 85 ? -18.574 11.693 15.721 1.00 87.56 85 GLY A C 1
ATOM 674 O O . GLY A 1 85 ? -19.640 11.218 16.126 1.00 87.56 85 GLY A O 1
ATOM 675 N N . TYR A 1 86 ? -18.293 11.798 14.418 1.00 87.75 86 TYR A N 1
ATOM 676 C CA . TYR A 1 86 ? -19.231 11.373 13.373 1.00 87.75 86 TYR A CA 1
ATOM 677 C C . TYR A 1 86 ? -19.508 9.864 13.426 1.00 87.75 86 TYR A C 1
ATOM 679 O O . TYR A 1 86 ? -20.643 9.432 13.224 1.00 87.75 86 TYR A O 1
ATOM 687 N N . PHE A 1 87 ? -18.498 9.059 13.768 1.00 90.12 87 PHE A N 1
ATOM 688 C CA . PHE A 1 87 ? -18.659 7.613 13.886 1.00 90.12 87 PHE A CA 1
ATOM 689 C C . PHE A 1 87 ? -19.644 7.234 14.998 1.00 90.12 87 PHE A C 1
ATOM 691 O O . PHE A 1 87 ? -20.547 6.431 14.763 1.00 90.12 87 PHE A O 1
ATOM 698 N N . GLY A 1 88 ? -19.547 7.860 16.174 1.00 91.31 88 GLY A N 1
ATOM 699 C CA . GLY A 1 88 ? -20.511 7.633 17.254 1.00 91.31 88 GLY A CA 1
ATOM 700 C C . GLY A 1 88 ? -21.934 8.031 16.892 1.00 91.31 88 GLY A C 1
ATOM 701 O O . GLY A 1 88 ? -22.879 7.303 17.189 1.00 91.31 88 GLY A O 1
ATOM 702 N N . ARG A 1 89 ? -22.102 9.136 16.157 1.00 90.31 89 ARG A N 1
ATOM 703 C CA . ARG A 1 89 ? -23.412 9.512 15.606 1.00 90.31 89 ARG A CA 1
ATOM 704 C C . ARG A 1 89 ? -23.959 8.439 14.661 1.00 90.31 89 ARG A C 1
ATOM 706 O O . ARG A 1 89 ? -25.145 8.122 14.726 1.00 90.31 89 ARG A O 1
ATOM 713 N N . CYS A 1 90 ? -23.117 7.839 13.815 1.00 90.88 90 CYS A N 1
ATOM 714 C CA . CYS A 1 90 ? -23.524 6.711 12.975 1.00 90.88 90 CYS A CA 1
ATOM 715 C C . CYS A 1 90 ? -23.951 5.486 13.797 1.00 90.88 90 CYS A C 1
ATOM 717 O O . CYS A 1 90 ? -24.921 4.836 13.410 1.00 90.88 90 CYS A O 1
ATOM 719 N N . LEU A 1 91 ? -23.270 5.169 14.903 1.00 92.19 91 LEU A N 1
ATOM 720 C CA . LEU A 1 91 ? -23.657 4.073 15.803 1.00 92.19 91 LEU A CA 1
ATOM 721 C C . LEU A 1 91 ? -25.058 4.304 16.378 1.00 92.19 91 LEU A C 1
ATOM 723 O O . LEU A 1 91 ? -25.942 3.459 16.225 1.00 92.19 91 LEU A O 1
ATOM 727 N N . VAL A 1 92 ? -25.293 5.494 16.925 1.00 91.88 92 VAL A N 1
ATOM 728 C CA . VAL A 1 92 ? -26.576 5.859 17.531 1.00 91.88 92 VAL A CA 1
ATOM 729 C C . VAL A 1 92 ? -27.709 5.883 16.505 1.00 91.88 92 VAL A C 1
ATOM 731 O O . VAL A 1 92 ? -28.773 5.326 16.763 1.00 91.88 92 VAL A O 1
ATOM 734 N N . ASN A 1 93 ? -27.474 6.423 15.304 1.00 89.88 93 ASN A N 1
ATOM 735 C CA . ASN A 1 93 ? -28.441 6.376 14.197 1.00 89.88 93 ASN A CA 1
ATOM 736 C C . ASN A 1 93 ? -28.838 4.946 13.792 1.00 89.88 93 ASN A C 1
ATOM 738 O O . ASN A 1 93 ? -29.876 4.751 13.164 1.00 89.88 93 ASN A O 1
ATOM 742 N N . ASN A 1 94 ? -28.018 3.947 14.126 1.00 90.25 94 ASN A N 1
ATOM 743 C CA . ASN A 1 94 ? -28.305 2.539 13.871 1.00 90.25 94 ASN A CA 1
ATOM 744 C C . ASN A 1 94 ? -28.775 1.787 15.121 1.00 90.25 94 ASN A C 1
ATOM 746 O O . ASN A 1 94 ? -28.970 0.580 15.058 1.00 90.25 94 ASN A O 1
ATOM 750 N N . GLY A 1 95 ? -29.028 2.474 16.234 1.00 89.50 95 GLY A N 1
ATOM 751 C CA . GLY A 1 95 ? -29.544 1.862 17.455 1.00 89.50 95 GLY A CA 1
ATOM 752 C C . GLY A 1 95 ? -28.475 1.330 18.410 1.00 89.50 95 GLY A C 1
ATOM 753 O O . GLY A 1 95 ? -28.807 0.586 19.326 1.00 89.50 95 GLY A O 1
ATOM 754 N N . VAL A 1 96 ? -27.205 1.693 18.213 1.00 92.19 96 VAL A N 1
ATOM 755 C CA . VAL A 1 96 ? -26.095 1.333 19.106 1.00 92.19 96 VAL A CA 1
ATOM 756 C C . VAL A 1 96 ? -25.774 2.538 19.986 1.00 92.19 96 VAL A C 1
ATOM 758 O O . VAL A 1 96 ? -25.081 3.462 19.562 1.00 92.19 96 VAL A O 1
ATOM 761 N N . PHE A 1 97 ? -26.320 2.543 21.202 1.00 89.50 97 PHE A N 1
ATOM 762 C CA . PHE A 1 97 ? -26.249 3.688 22.121 1.00 89.50 97 PHE A CA 1
ATOM 763 C C . PHE A 1 97 ? -25.138 3.578 23.166 1.00 89.50 97 PHE A C 1
ATOM 765 O O . PHE A 1 97 ? -24.666 4.596 23.663 1.00 89.50 97 PHE A O 1
ATOM 772 N N . GLU A 1 98 ? -24.704 2.360 23.491 1.00 88.75 98 GLU A N 1
ATOM 773 C CA . GLU A 1 98 ? -23.777 2.110 24.592 1.00 88.75 98 GLU A CA 1
ATOM 774 C C . GLU A 1 98 ? -22.511 1.417 24.089 1.00 88.75 98 GLU A C 1
ATOM 776 O O . GLU A 1 98 ? -22.483 0.203 23.897 1.00 88.75 98 GLU A O 1
ATOM 781 N N . VAL A 1 99 ? -21.451 2.204 23.884 1.00 92.44 99 VAL A N 1
ATOM 782 C CA . VAL A 1 99 ? -20.093 1.709 23.613 1.00 92.44 99 VAL A CA 1
ATOM 783 C C . VAL A 1 99 ? -19.138 2.340 24.620 1.00 92.44 99 VAL A C 1
ATOM 785 O O . VAL A 1 99 ? -18.963 3.561 24.617 1.00 92.44 99 VAL A O 1
ATOM 788 N N . LYS A 1 100 ? -18.534 1.532 25.502 1.00 91.25 100 LYS A N 1
ATOM 789 C CA . LYS A 1 100 ? -17.641 2.055 26.553 1.00 91.25 100 LYS A CA 1
ATOM 790 C C . LYS A 1 100 ? -16.263 2.435 26.009 1.00 91.25 100 LYS A C 1
ATOM 792 O O . LYS A 1 100 ? -15.764 3.506 26.348 1.00 91.25 100 LYS A O 1
ATOM 797 N N . GLU A 1 101 ? -15.670 1.585 25.170 1.00 91.56 101 GLU A N 1
ATOM 798 C CA . GLU A 1 101 ? -14.351 1.796 24.561 1.00 91.56 101 GLU A CA 1
ATOM 799 C C . GLU A 1 101 ? -14.378 1.454 23.061 1.00 91.56 101 GLU A C 1
ATOM 801 O O . GLU A 1 101 ? -14.832 0.379 22.672 1.00 91.56 101 GLU A O 1
ATOM 806 N N . VAL A 1 102 ? -13.827 2.333 22.218 1.00 92.50 102 VAL A N 1
ATOM 807 C CA . VAL A 1 102 ? -13.427 2.015 20.839 1.00 92.50 102 VAL A CA 1
ATOM 808 C C . VAL A 1 102 ? -11.915 1.860 20.798 1.00 92.50 102 VAL A C 1
ATOM 810 O O . VAL A 1 102 ? -11.180 2.754 21.213 1.00 92.50 102 VAL A O 1
ATOM 813 N N . PHE A 1 103 ? -11.452 0.731 20.271 1.00 94.62 103 PHE A N 1
ATOM 814 C CA . PHE A 1 103 ? -10.042 0.375 20.225 1.00 94.62 103 PHE A CA 1
ATOM 815 C C . PHE A 1 103 ? -9.595 0.075 18.793 1.00 94.62 103 PHE A C 1
ATOM 817 O O . PHE A 1 103 ? -9.985 -0.934 18.203 1.00 94.62 103 PHE A O 1
ATOM 824 N N . PHE A 1 104 ? -8.740 0.936 18.239 1.00 95.75 104 PHE A N 1
ATOM 825 C CA . PHE A 1 104 ? -8.121 0.722 16.931 1.00 95.75 104 PHE A CA 1
ATOM 826 C C . PHE A 1 104 ? -6.953 -0.256 17.061 1.00 95.75 104 PHE A C 1
ATOM 828 O O . PHE A 1 104 ? -5.863 0.097 17.516 1.00 95.75 104 PHE A O 1
ATOM 835 N N . ASN A 1 105 ? -7.184 -1.507 16.683 1.00 97.56 105 ASN A N 1
ATOM 836 C CA . ASN A 1 105 ? -6.235 -2.588 16.914 1.00 97.56 105 ASN A CA 1
ATOM 837 C C . ASN A 1 105 ? -5.193 -2.718 15.799 1.00 97.56 105 ASN A C 1
ATOM 839 O O . ASN A 1 105 ? -4.002 -2.831 16.085 1.00 97.56 105 ASN A O 1
ATOM 843 N N . PHE A 1 106 ? -5.618 -2.673 14.539 1.00 98.31 106 PHE A N 1
ATOM 844 C CA . PHE A 1 106 ? -4.716 -2.804 13.399 1.00 98.31 106 PHE A CA 1
ATOM 845 C C . PHE A 1 106 ? -5.146 -1.890 12.256 1.00 98.31 106 PHE A C 1
ATOM 847 O O . PHE A 1 106 ? -6.316 -1.880 11.875 1.00 98.31 106 PHE A O 1
ATOM 854 N N . VAL A 1 107 ? -4.200 -1.142 11.695 1.00 98.50 107 VAL A N 1
ATOM 855 C CA . VAL A 1 107 ? -4.405 -0.348 10.482 1.00 98.50 107 VAL A CA 1
ATOM 856 C C . VAL A 1 107 ? -3.470 -0.870 9.396 1.00 98.50 107 VAL A C 1
ATOM 858 O O . VAL A 1 107 ? -2.254 -0.763 9.525 1.00 98.50 107 VAL A O 1
ATOM 861 N N . GLY A 1 108 ? -4.037 -1.460 8.345 1.00 98.50 108 GLY A N 1
ATOM 862 C CA . GLY A 1 108 ? -3.310 -2.013 7.205 1.00 98.50 108 GLY A CA 1
ATOM 863 C C . GLY A 1 108 ? -3.465 -1.149 5.957 1.00 98.50 108 GLY A C 1
ATOM 864 O O . GLY A 1 108 ? -4.537 -1.100 5.356 1.00 98.50 108 GLY A O 1
ATOM 865 N N . LEU A 1 109 ? -2.398 -0.475 5.551 1.00 98.62 109 LEU A N 1
ATOM 866 C CA . LEU A 1 109 ? -2.389 0.457 4.429 1.00 98.62 109 LEU A CA 1
ATOM 867 C C . LEU A 1 109 ? -1.580 -0.116 3.265 1.00 98.62 109 LEU A C 1
ATOM 869 O O . LEU A 1 109 ? -0.491 -0.655 3.452 1.00 98.62 109 LEU A O 1
ATOM 873 N N . TYR A 1 110 ? -2.100 0.042 2.056 1.00 98.44 110 TYR A N 1
ATOM 874 C CA . TYR A 1 110 ? -1.371 -0.203 0.820 1.00 98.44 110 TYR A CA 1
ATOM 875 C C . TYR A 1 110 ? -1.186 1.136 0.117 1.00 98.44 110 TYR A C 1
ATOM 877 O O . TYR A 1 110 ? -2.163 1.791 -0.245 1.00 98.44 110 TYR A O 1
ATOM 885 N N . ASP A 1 111 ? 0.066 1.534 -0.046 1.00 97.50 111 ASP A N 1
ATOM 886 C CA . ASP A 1 111 ? 0.530 2.643 -0.867 1.00 97.50 111 ASP A CA 1
ATOM 887 C C . ASP A 1 111 ? -0.335 3.911 -0.781 1.00 97.50 111 ASP A C 1
ATOM 889 O O . ASP A 1 111 ? -1.029 4.281 -1.728 1.00 97.50 111 ASP A O 1
ATOM 893 N N . THR A 1 112 ? -0.359 4.547 0.393 1.00 96.50 112 THR A N 1
ATOM 894 C CA . THR A 1 112 ? -1.251 5.685 0.660 1.00 96.50 112 THR A CA 1
ATOM 895 C C . THR A 1 112 ? -0.949 6.869 -0.255 1.00 96.50 112 THR A C 1
ATOM 897 O O . THR A 1 112 ? 0.156 7.401 -0.216 1.00 96.50 112 THR A O 1
ATOM 900 N N . VAL A 1 113 ? -1.965 7.337 -0.988 1.00 92.12 113 VAL A N 1
ATOM 901 C CA . VAL A 1 113 ? -1.906 8.567 -1.793 1.00 92.12 113 VAL A CA 1
ATOM 902 C C . VAL A 1 113 ? -2.973 9.544 -1.299 1.00 92.12 113 VAL A C 1
ATOM 904 O O . VAL A 1 113 ? -4.174 9.322 -1.491 1.00 92.12 113 VAL A O 1
ATOM 907 N N . SER A 1 114 ? -2.540 10.629 -0.657 1.00 77.12 114 SER A N 1
ATOM 908 C CA . SER A 1 114 ? -3.368 11.776 -0.270 1.00 77.12 114 SER A CA 1
ATOM 909 C C . SER A 1 114 ? -3.635 12.642 -1.501 1.00 77.12 114 SER A C 1
ATOM 911 O O . SER A 1 114 ? -2.809 13.462 -1.881 1.00 77.12 114 SER A O 1
ATOM 913 N N . SER A 1 115 ? -4.769 12.446 -2.178 1.00 63.12 115 SER A N 1
ATOM 914 C CA . SER A 1 115 ? -5.172 13.353 -3.261 1.00 63.12 115 SER A CA 1
ATOM 915 C C . SER A 1 115 ? -6.582 13.913 -3.076 1.00 63.12 115 SER A C 1
ATOM 917 O O . SER A 1 115 ? -7.580 13.238 -3.342 1.00 63.12 115 SER A O 1
ATOM 919 N N . HIS A 1 116 ? -6.641 15.187 -2.673 1.00 46.25 116 HIS A N 1
ATOM 920 C CA . HIS A 1 116 ? -7.673 16.153 -3.045 1.00 46.25 116 HIS A CA 1
ATOM 921 C C . HIS A 1 116 ? -7.008 17.392 -3.692 1.00 46.25 116 HIS A C 1
ATOM 923 O O . HIS A 1 116 ? -6.519 18.287 -3.021 1.00 46.25 116 HIS A O 1
ATOM 929 N N . GLY A 1 117 ? -7.026 17.480 -5.028 1.00 44.50 117 GLY A N 1
ATOM 930 C CA . GLY A 1 117 ? -6.644 18.699 -5.766 1.00 44.50 117 GLY A CA 1
ATOM 931 C C . GLY A 1 117 ? -5.148 18.878 -6.069 1.00 44.50 117 GLY A C 1
ATOM 932 O O . GLY A 1 117 ? -4.329 18.040 -5.738 1.00 44.50 117 GLY A O 1
ATOM 933 N N . PHE A 1 118 ? -4.796 19.976 -6.748 1.00 37.50 118 PHE A N 1
ATOM 934 C CA . PHE A 1 118 ? -3.466 20.248 -7.328 1.00 37.50 118 PHE A CA 1
ATOM 935 C C . PHE A 1 118 ? -2.360 20.616 -6.311 1.00 37.50 118 PHE A C 1
ATOM 937 O O . PHE A 1 118 ? -1.280 21.046 -6.714 1.00 37.50 118 PHE A O 1
ATOM 944 N N . ASN A 1 119 ? -2.607 20.503 -4.999 1.00 41.84 119 ASN A N 1
ATOM 945 C CA . ASN A 1 119 ? -1.633 20.880 -3.971 1.00 41.84 119 ASN A CA 1
ATOM 946 C C . ASN A 1 119 ? -1.727 19.972 -2.730 1.00 41.84 119 ASN A C 1
ATOM 948 O O . ASN A 1 119 ? -2.451 20.253 -1.781 1.00 41.84 119 ASN A O 1
ATOM 952 N N . HIS A 1 120 ? -0.973 18.873 -2.742 1.00 49.50 120 HIS A N 1
ATOM 953 C CA . HIS A 1 120 ? -1.113 17.759 -1.794 1.00 49.50 120 HIS A CA 1
ATOM 954 C C . HIS A 1 120 ? -0.414 17.942 -0.435 1.00 49.50 120 HIS A C 1
ATOM 956 O O . HIS A 1 120 ? -0.613 17.136 0.470 1.00 49.50 120 HIS A O 1
ATOM 962 N N . ASN A 1 121 ? 0.391 18.995 -0.248 1.00 48.12 121 ASN A N 1
ATOM 963 C CA . ASN A 1 121 ? 1.099 19.215 1.021 1.00 48.12 121 ASN A CA 1
ATOM 964 C C . ASN A 1 121 ? 0.166 19.641 2.174 1.00 48.12 121 ASN A C 1
ATOM 966 O O . ASN A 1 121 ? 0.535 19.472 3.337 1.00 48.12 121 ASN A O 1
ATOM 970 N N . ASN A 1 122 ? -1.018 20.191 1.873 1.00 51.28 122 ASN A N 1
ATOM 971 C CA . ASN A 1 122 ? -1.967 20.656 2.892 1.00 51.28 122 ASN A CA 1
ATOM 972 C C . ASN A 1 122 ? -2.946 19.554 3.341 1.00 51.28 122 ASN A C 1
ATOM 974 O O . ASN A 1 122 ? -3.330 19.512 4.509 1.00 51.28 122 ASN A O 1
ATOM 978 N N . ASP A 1 123 ? -3.249 18.595 2.456 1.00 57.38 123 ASP A N 1
ATOM 979 C CA . ASP A 1 123 ? -4.234 17.526 2.679 1.00 57.38 123 ASP A CA 1
ATOM 980 C C . ASP A 1 123 ? -3.929 16.671 3.915 1.00 57.38 123 ASP A C 1
ATOM 982 O O . ASP A 1 123 ? -4.836 16.239 4.621 1.00 57.38 123 ASP A O 1
ATOM 986 N N . VAL A 1 124 ? -2.651 16.418 4.211 1.00 60.22 124 VAL A N 1
ATOM 987 C CA . VAL A 1 124 ? -2.262 15.550 5.333 1.00 60.22 124 VAL A CA 1
ATOM 988 C C . VAL A 1 124 ? -2.681 16.144 6.678 1.00 60.22 124 VAL A C 1
ATOM 990 O O . VAL A 1 124 ? -3.192 15.421 7.538 1.00 60.22 124 VAL A O 1
ATOM 993 N N . ARG A 1 125 ? -2.489 17.457 6.852 1.00 62.28 125 ARG A N 1
ATOM 994 C CA . ARG A 1 125 ? -2.885 18.180 8.068 1.00 62.28 125 ARG A CA 1
ATOM 995 C C . ARG A 1 125 ? -4.380 18.463 8.072 1.00 62.28 125 ARG A C 1
ATOM 997 O O . ARG A 1 125 ? -5.027 18.209 9.083 1.00 62.28 125 ARG A O 1
ATOM 1004 N N . ASP A 1 126 ? -4.921 18.907 6.941 1.00 60.09 126 ASP A N 1
ATOM 1005 C CA . ASP A 1 126 ? -6.332 19.279 6.811 1.00 60.09 126 ASP A CA 1
ATOM 1006 C C . ASP A 1 126 ? -7.269 18.073 7.005 1.00 60.09 126 ASP A C 1
ATOM 1008 O O . ASP A 1 126 ? -8.347 18.205 7.584 1.00 60.09 126 ASP A O 1
ATOM 1012 N N . LEU A 1 127 ? -6.847 16.872 6.588 1.00 63.97 127 LEU A N 1
ATOM 1013 C CA . LEU A 1 127 ? -7.617 15.632 6.748 1.00 63.97 127 LEU A CA 1
ATOM 1014 C C . LEU A 1 127 ? -7.251 14.842 8.018 1.00 63.97 127 LEU A C 1
ATOM 1016 O O . LEU A 1 127 ? -7.866 13.800 8.278 1.00 63.97 127 LEU A O 1
ATOM 1020 N N . GLY A 1 128 ? -6.277 15.313 8.808 1.00 75.00 128 GLY A N 1
ATOM 1021 C CA . GLY A 1 128 ? -5.791 14.651 10.026 1.00 75.00 128 GLY A CA 1
ATOM 1022 C C . GLY A 1 128 ? -5.283 13.232 9.770 1.00 75.00 128 GLY A C 1
ATOM 1023 O O . GLY A 1 128 ? -5.633 12.297 10.493 1.00 75.00 128 GLY A O 1
ATOM 1024 N N . LEU A 1 129 ? -4.517 13.036 8.693 1.00 79.69 129 LEU A N 1
ATOM 1025 C CA . LEU A 1 129 ? -4.116 11.696 8.260 1.00 79.69 129 LEU A CA 1
ATOM 1026 C C . LEU A 1 129 ? -3.138 11.010 9.226 1.00 79.69 129 LEU A C 1
ATOM 1028 O O . LEU A 1 129 ? -2.989 9.791 9.146 1.00 79.69 129 LEU A O 1
ATOM 1032 N N . ASP A 1 130 ? -2.542 11.757 10.157 1.00 84.25 130 ASP A N 1
ATOM 1033 C CA . ASP A 1 130 ? -1.683 11.265 11.239 1.00 84.25 130 ASP A CA 1
ATOM 1034 C C . ASP A 1 130 ? -2.471 10.606 12.385 1.00 84.25 130 ASP A C 1
ATOM 1036 O O . ASP A 1 130 ? -1.887 10.007 13.292 1.00 84.25 130 ASP A O 1
ATOM 1040 N N . ALA A 1 131 ? -3.810 10.646 12.345 1.00 87.69 131 ALA A N 1
ATOM 1041 C CA . ALA A 1 131 ? -4.674 10.006 13.335 1.00 87.69 131 ALA A CA 1
ATOM 1042 C C . ALA A 1 131 ? -4.432 8.491 13.470 1.00 87.69 131 ALA A C 1
ATOM 1044 O O . ALA A 1 131 ? -4.762 7.905 14.504 1.00 87.69 131 ALA A O 1
ATOM 1045 N N . VAL A 1 132 ? -3.796 7.857 12.478 1.00 91.56 132 VAL A N 1
ATOM 1046 C CA . VAL A 1 132 ? -3.381 6.446 12.536 1.00 91.56 132 VAL A CA 1
ATOM 1047 C C . VAL A 1 132 ? -2.412 6.123 13.669 1.00 91.56 132 VAL A C 1
ATOM 1049 O O . VAL A 1 132 ? -2.427 4.992 14.149 1.00 91.56 132 VAL A O 1
ATOM 1052 N N . LYS A 1 133 ? -1.680 7.104 14.215 1.00 92.06 133 LYS A N 1
ATOM 1053 C CA . LYS A 1 133 ? -0.818 6.922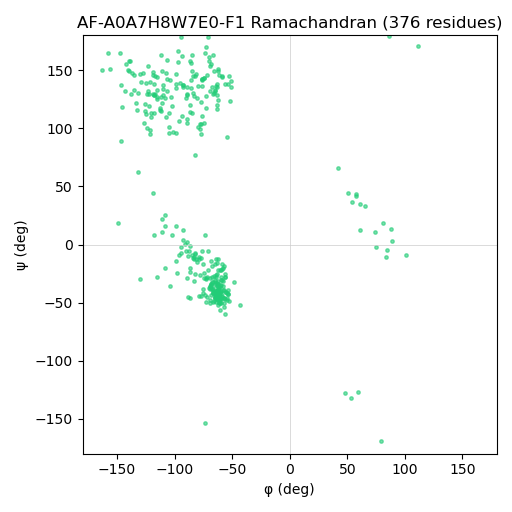 15.404 1.00 92.06 133 LYS A CA 1
ATOM 1054 C C . LYS A 1 133 ? -1.567 6.435 16.659 1.00 92.06 133 LYS A C 1
ATOM 1056 O O . LYS A 1 133 ? -0.955 5.956 17.619 1.00 92.06 133 LYS A O 1
ATOM 1061 N N . LYS A 1 134 ? -2.900 6.559 16.663 1.00 90.88 134 LYS A N 1
ATOM 1062 C CA . LYS A 1 134 ? -3.794 6.065 17.724 1.00 90.88 134 LYS A CA 1
ATOM 1063 C C . LYS A 1 134 ? -3.978 4.558 17.693 1.00 90.88 134 LYS A C 1
ATOM 1065 O O . LYS A 1 134 ? -4.317 3.976 18.721 1.00 90.88 134 LYS A O 1
ATOM 1070 N N . ALA A 1 135 ? -3.780 3.933 16.537 1.00 95.94 135 ALA A N 1
ATOM 1071 C CA . ALA A 1 135 ? -3.873 2.494 16.427 1.00 95.94 135 ALA A CA 1
ATOM 1072 C C . ALA A 1 135 ? -2.754 1.822 17.225 1.00 95.94 135 ALA A C 1
ATOM 1074 O O . ALA A 1 135 ? -1.645 2.345 17.356 1.00 95.94 135 ALA A O 1
ATOM 1075 N N . ARG A 1 136 ? -3.037 0.626 17.740 1.00 95.94 136 ARG A N 1
ATOM 1076 C CA . ARG A 1 136 ? -2.029 -0.213 18.394 1.00 95.94 136 ARG A CA 1
ATOM 1077 C C . ARG A 1 136 ? -0.890 -0.575 17.433 1.00 95.94 136 ARG A C 1
ATOM 1079 O O . ARG A 1 136 ? 0.259 -0.642 17.866 1.00 95.94 136 ARG A O 1
ATOM 1086 N N . MET A 1 137 ? -1.211 -0.809 16.160 1.00 96.00 137 MET A N 1
ATOM 1087 C CA . MET A 1 137 ? -0.256 -1.116 15.098 1.00 96.00 137 MET A CA 1
ATOM 1088 C C . MET A 1 137 ? -0.720 -0.539 13.764 1.00 96.00 137 MET A C 1
ATOM 1090 O O . MET A 1 137 ? -1.888 -0.684 13.398 1.00 96.00 137 MET A O 1
ATOM 1094 N N . VAL A 1 138 ? 0.220 0.045 13.025 1.00 98.19 138 VAL A N 1
ATOM 1095 C CA . VAL A 1 138 ? 0.036 0.509 11.651 1.00 98.19 138 VAL A CA 1
ATOM 1096 C C . VAL A 1 138 ? 1.061 -0.193 10.767 1.00 98.19 138 VAL A C 1
ATOM 1098 O O . VAL A 1 138 ? 2.263 -0.054 10.981 1.00 98.19 138 VAL A O 1
ATOM 1101 N N . LEU A 1 139 ? 0.589 -0.958 9.787 1.00 98.38 139 LEU A N 1
ATOM 1102 C CA . LEU A 1 139 ? 1.417 -1.539 8.734 1.00 98.38 139 LEU A CA 1
ATOM 1103 C C . LEU A 1 139 ? 1.120 -0.810 7.430 1.00 98.38 139 LEU A C 1
ATOM 1105 O O . LEU A 1 139 ? -0.035 -0.776 7.011 1.00 98.38 139 LEU A O 1
ATOM 1109 N N . GLN A 1 140 ? 2.149 -0.283 6.774 1.00 98.50 140 GLN A N 1
ATOM 1110 C CA . GLN A 1 140 ? 2.038 0.228 5.413 1.00 98.50 140 GLN A CA 1
ATOM 1111 C C . GLN A 1 140 ? 2.933 -0.575 4.466 1.00 98.50 140 GLN A C 1
ATOM 1113 O O . GLN A 1 140 ? 4.110 -0.790 4.744 1.00 98.50 140 GLN A O 1
ATOM 1118 N N . LEU A 1 141 ? 2.368 -1.039 3.354 1.00 98.62 141 LEU A N 1
ATOM 1119 C CA . LEU A 1 141 ? 3.118 -1.618 2.243 1.00 98.62 141 LEU A CA 1
ATOM 1120 C C . LEU A 1 141 ? 3.199 -0.570 1.141 1.00 98.62 141 LEU A C 1
ATOM 1122 O O . LEU A 1 141 ? 2.160 -0.145 0.640 1.00 98.62 141 LEU A O 1
ATOM 1126 N N . SER A 1 142 ? 4.408 -0.156 0.781 1.00 97.69 142 SER A N 1
ATOM 1127 C CA . SER A 1 142 ? 4.650 0.964 -0.129 1.00 97.69 142 SER A CA 1
ATOM 1128 C C . SER A 1 142 ? 5.403 0.515 -1.373 1.00 97.69 142 SER A C 1
ATOM 1130 O O . SER A 1 142 ? 6.244 -0.378 -1.328 1.00 97.69 142 SER A O 1
ATOM 1132 N N . SER A 1 143 ? 5.094 1.149 -2.494 1.00 97.38 143 SER A N 1
ATOM 1133 C CA . SER A 1 143 ? 5.701 0.911 -3.798 1.00 97.38 143 SER A CA 1
ATOM 1134 C C . SER A 1 143 ? 7.051 1.627 -3.926 1.00 97.38 143 SER A C 1
ATOM 1136 O O . SER A 1 143 ? 7.123 2.851 -3.759 1.00 97.38 143 SER A O 1
ATOM 1138 N N . ALA A 1 144 ? 8.104 0.883 -4.280 1.00 96.56 144 ALA A N 1
ATOM 1139 C CA . ALA A 1 144 ? 9.461 1.402 -4.466 1.00 96.56 144 ALA A CA 1
ATOM 1140 C C . ALA A 1 144 ? 9.712 2.051 -5.835 1.00 96.56 144 ALA A C 1
ATOM 1142 O O . ALA A 1 144 ? 10.622 2.881 -5.954 1.00 96.56 144 ALA A O 1
ATOM 1143 N N . ASP A 1 145 ? 8.945 1.641 -6.850 1.00 96.62 145 ASP A N 1
ATOM 1144 C CA . ASP A 1 145 ? 9.174 1.986 -8.257 1.00 96.62 145 ASP A CA 1
ATOM 1145 C C . ASP A 1 145 ? 8.089 2.933 -8.810 1.00 96.62 145 ASP A C 1
ATOM 1147 O O . ASP A 1 145 ? 8.034 3.186 -10.009 1.00 96.62 145 ASP A O 1
ATOM 1151 N N . GLU A 1 146 ? 7.239 3.495 -7.943 1.00 96.12 146 GLU A N 1
ATOM 1152 C CA . GLU A 1 146 ? 6.259 4.528 -8.302 1.00 96.12 146 GLU A CA 1
ATOM 1153 C C . GLU A 1 146 ? 6.902 5.921 -8.303 1.00 96.12 146 GLU A C 1
ATOM 1155 O O . GLU A 1 146 ? 7.513 6.343 -7.317 1.00 96.12 146 GLU A O 1
ATOM 1160 N N . TYR A 1 147 ? 6.740 6.647 -9.408 1.00 94.88 147 TYR A N 1
ATOM 1161 C CA . TYR A 1 147 ? 7.296 7.992 -9.594 1.00 94.88 147 TYR A CA 1
ATOM 1162 C C . TYR A 1 147 ? 6.441 8.888 -10.508 1.00 94.88 147 TYR A C 1
ATOM 1164 O O . TYR A 1 147 ? 6.932 9.904 -11.016 1.00 94.88 147 TYR A O 1
ATOM 1172 N N . ARG A 1 148 ? 5.161 8.542 -10.716 1.00 94.56 148 ARG A N 1
ATOM 1173 C CA . ARG A 1 148 ? 4.198 9.448 -11.352 1.00 94.56 148 ARG A CA 1
ATOM 1174 C C . ARG A 1 148 ? 4.032 10.714 -10.521 1.00 94.56 148 ARG A C 1
ATOM 1176 O O . ARG A 1 148 ? 4.064 10.677 -9.292 1.00 94.56 148 ARG A O 1
ATOM 1183 N N . GLU A 1 149 ? 3.813 11.830 -11.205 1.00 90.00 149 GLU A N 1
ATOM 1184 C CA . GLU A 1 149 ? 3.674 13.155 -10.587 1.00 90.00 149 GLU A CA 1
ATOM 1185 C C . GLU A 1 149 ? 2.583 13.218 -9.499 1.00 90.00 149 GLU A C 1
ATOM 1187 O O . GLU A 1 149 ? 2.826 13.773 -8.433 1.00 90.00 149 GLU A O 1
ATOM 1192 N N . ASN A 1 150 ? 1.429 12.575 -9.712 1.00 89.75 150 ASN A N 1
ATOM 1193 C CA . ASN A 1 150 ? 0.248 12.682 -8.840 1.00 89.75 150 ASN A CA 1
ATOM 1194 C C . ASN A 1 150 ? 0.097 11.517 -7.843 1.00 89.75 150 ASN A C 1
ATOM 1196 O O . ASN A 1 150 ? -0.992 11.282 -7.319 1.00 89.75 150 ASN A O 1
ATOM 1200 N N . PHE A 1 151 ? 1.160 10.736 -7.622 1.00 92.94 151 PHE A N 1
ATOM 1201 C CA . PHE A 1 151 ? 1.136 9.523 -6.791 1.00 92.94 151 PHE A CA 1
ATOM 1202 C C . PHE A 1 151 ? 2.088 9.624 -5.597 1.00 92.94 151 PHE A C 1
ATOM 1204 O O . PHE A 1 151 ? 2.816 8.679 -5.279 1.00 92.94 151 PHE A O 1
ATOM 1211 N N . ASP A 1 152 ? 2.073 10.776 -4.930 1.00 93.00 152 ASP A N 1
ATOM 1212 C CA . ASP A 1 152 ? 2.870 11.010 -3.729 1.00 93.00 152 ASP A CA 1
ATOM 1213 C C . ASP A 1 152 ? 2.472 10.081 -2.594 1.00 93.00 152 ASP A C 1
ATOM 1215 O O . ASP A 1 152 ? 1.292 9.837 -2.342 1.00 93.00 152 ASP A O 1
ATOM 1219 N N . LEU A 1 153 ? 3.487 9.568 -1.902 1.00 95.25 153 LEU A N 1
ATOM 1220 C CA . LEU A 1 153 ? 3.288 8.669 -0.777 1.00 95.25 153 LEU A CA 1
ATOM 1221 C C . LEU A 1 153 ? 3.035 9.471 0.491 1.00 95.25 153 LEU A C 1
ATOM 1223 O O . LEU A 1 153 ? 3.853 10.311 0.855 1.00 95.25 153 LEU A O 1
ATOM 1227 N N . THR A 1 154 ? 1.988 9.141 1.235 1.00 95.12 154 THR A N 1
ATOM 1228 C CA . THR A 1 154 ? 1.865 9.554 2.638 1.00 95.12 154 THR A CA 1
ATOM 1229 C C . THR A 1 154 ? 2.510 8.491 3.534 1.00 95.12 154 THR A C 1
ATOM 1231 O O . THR A 1 154 ? 1.958 7.398 3.692 1.00 95.12 154 THR A O 1
ATOM 1234 N N . ASN A 1 155 ? 3.674 8.782 4.121 1.00 94.69 155 ASN A N 1
ATOM 1235 C CA . ASN A 1 155 ? 4.368 7.853 5.025 1.00 94.69 155 ASN A CA 1
ATOM 1236 C C . ASN A 1 155 ? 3.667 7.746 6.389 1.00 94.69 155 ASN A C 1
ATOM 1238 O O . ASN A 1 155 ? 2.773 8.531 6.705 1.00 94.69 155 ASN A O 1
ATOM 1242 N N . ILE A 1 156 ? 4.082 6.780 7.209 1.00 95.88 156 ILE A N 1
ATOM 1243 C CA . ILE A 1 156 ? 3.543 6.549 8.564 1.00 95.88 156 ILE A CA 1
ATOM 1244 C C . ILE A 1 156 ? 4.532 6.935 9.675 1.00 95.88 156 ILE A C 1
ATOM 1246 O O . ILE A 1 156 ? 4.466 6.399 10.784 1.00 95.88 156 ILE A O 1
ATOM 1250 N N . CYS A 1 157 ? 5.463 7.855 9.405 1.00 94.31 157 CYS A N 1
ATOM 1251 C CA . CYS A 1 157 ? 6.517 8.224 10.355 1.00 94.31 157 CYS A CA 1
ATOM 1252 C C . CYS A 1 157 ? 5.958 8.757 11.686 1.00 94.31 157 CYS A C 1
ATOM 1254 O O . CYS A 1 157 ? 6.547 8.506 12.741 1.00 94.31 157 CYS A O 1
ATOM 1256 N N . SER A 1 158 ? 4.785 9.409 11.678 1.00 93.69 158 SER A N 1
ATOM 1257 C CA . SER A 1 158 ? 4.093 9.863 12.899 1.00 93.69 158 SER A CA 1
ATOM 1258 C C . SER A 1 158 ? 3.767 8.743 13.896 1.00 93.69 158 SER A C 1
ATOM 1260 O O . SER A 1 158 ? 3.556 9.012 15.080 1.00 93.69 158 SER A O 1
ATOM 1262 N N . CYS A 1 159 ? 3.743 7.484 13.450 1.00 95.19 159 CYS A N 1
ATOM 1263 C CA . CYS A 1 159 ? 3.431 6.331 14.289 1.00 95.19 159 CYS A CA 1
ATOM 1264 C C . CYS A 1 159 ? 4.624 5.857 15.135 1.00 95.19 159 CYS A C 1
ATOM 1266 O O . CYS A 1 159 ? 4.425 5.077 16.074 1.00 95.19 159 CYS A O 1
ATOM 1268 N N . GLY A 1 160 ? 5.853 6.290 14.823 1.00 95.38 160 GLY A N 1
ATOM 1269 C CA . GLY A 1 160 ? 7.076 5.833 15.488 1.00 95.38 160 GLY A CA 1
ATOM 1270 C C . GLY A 1 160 ? 7.123 4.305 15.595 1.00 95.38 160 GLY A C 1
ATOM 1271 O O . GLY A 1 160 ? 6.857 3.595 14.629 1.00 95.38 160 GLY A O 1
ATOM 1272 N N . HIS A 1 161 ? 7.356 3.783 16.800 1.00 94.69 161 HIS A N 1
ATOM 1273 C CA . HIS A 1 161 ? 7.413 2.338 17.063 1.00 94.69 161 HIS A CA 1
ATOM 1274 C C . HIS A 1 161 ? 6.103 1.583 16.809 1.00 94.69 161 HIS A C 1
ATOM 1276 O O . HIS A 1 161 ? 6.106 0.358 16.737 1.00 94.69 161 HIS A O 1
ATOM 1282 N N . ARG A 1 162 ? 4.957 2.261 16.688 1.00 95.06 162 ARG A N 1
ATOM 1283 C CA . ARG A 1 162 ? 3.682 1.617 16.316 1.00 95.06 162 ARG A CA 1
ATOM 1284 C C . ARG A 1 162 ? 3.534 1.450 14.804 1.00 95.06 162 ARG A C 1
ATOM 1286 O O . ARG A 1 162 ? 2.648 0.716 14.381 1.00 95.06 162 ARG A O 1
ATOM 1293 N N . GLY A 1 163 ? 4.388 2.105 14.017 1.00 95.75 163 GLY A N 1
ATOM 1294 C CA . GLY A 1 163 ? 4.438 1.999 12.565 1.00 95.75 163 GLY A CA 1
ATOM 1295 C C . GLY A 1 163 ? 5.479 0.987 12.090 1.00 95.75 163 GLY A C 1
ATOM 1296 O O . GLY A 1 163 ? 6.591 0.920 12.618 1.00 95.75 163 GLY A O 1
ATOM 1297 N N . LEU A 1 164 ? 5.117 0.215 11.071 1.00 96.06 164 LEU A N 1
ATOM 1298 C CA . LEU A 1 164 ? 6.016 -0.626 10.288 1.00 96.06 164 LEU A CA 1
ATOM 1299 C C . LEU A 1 164 ? 5.717 -0.380 8.810 1.00 96.06 164 LEU A C 1
ATOM 1301 O O . LEU A 1 164 ? 4.612 -0.667 8.355 1.00 96.06 164 LEU A O 1
ATOM 1305 N N . GLU A 1 165 ? 6.674 0.168 8.071 1.00 97.06 165 GLU A N 1
ATOM 1306 C CA . GLU A 1 165 ? 6.545 0.390 6.631 1.00 97.06 165 GLU A CA 1
ATOM 1307 C C . GLU A 1 165 ? 7.478 -0.565 5.885 1.00 97.06 165 GLU A C 1
ATOM 1309 O O . GLU A 1 165 ? 8.659 -0.663 6.210 1.00 97.06 165 GLU A O 1
ATOM 1314 N N . LEU A 1 166 ? 6.941 -1.300 4.910 1.00 97.69 166 LEU A N 1
ATOM 1315 C CA . LEU A 1 166 ? 7.718 -2.163 4.022 1.00 97.69 166 LEU A CA 1
ATOM 1316 C C . LEU A 1 166 ? 7.672 -1.574 2.616 1.00 97.69 166 LEU A C 1
ATOM 1318 O O . LEU A 1 166 ? 6.612 -1.540 1.991 1.00 97.69 166 LEU A O 1
ATOM 1322 N N . MET A 1 167 ? 8.825 -1.138 2.116 1.00 97.00 167 MET A N 1
ATOM 1323 C CA . MET A 1 167 ? 8.971 -0.681 0.738 1.00 97.00 167 MET A CA 1
ATOM 1324 C C . MET A 1 167 ? 9.261 -1.896 -0.150 1.00 97.00 167 MET A C 1
ATOM 1326 O O . MET A 1 167 ? 10.293 -2.548 0.000 1.00 97.00 167 MET A O 1
ATOM 1330 N N . LEU A 1 168 ? 8.342 -2.230 -1.050 1.00 98.06 168 LEU A N 1
ATOM 1331 C CA . LEU A 1 168 ? 8.392 -3.422 -1.896 1.00 98.06 168 LEU A CA 1
ATOM 1332 C C . LEU A 1 168 ? 8.639 -3.035 -3.365 1.00 98.06 168 LEU A C 1
ATOM 1334 O O . LEU A 1 168 ? 8.201 -1.960 -3.783 1.00 98.06 168 LEU A O 1
ATOM 1338 N N . PRO A 1 169 ? 9.315 -3.885 -4.166 1.00 97.75 169 PRO A N 1
ATOM 1339 C CA . PRO A 1 169 ? 9.468 -3.630 -5.596 1.00 97.75 169 PRO A CA 1
ATOM 1340 C C . PRO A 1 169 ? 8.104 -3.614 -6.294 1.00 97.75 169 PRO A C 1
ATOM 1342 O O . PRO A 1 169 ? 7.180 -4.303 -5.862 1.00 97.75 169 PRO A O 1
ATOM 1345 N N . GLY A 1 170 ? 7.997 -2.849 -7.374 1.00 96.88 170 GLY A N 1
ATOM 1346 C CA . GLY A 1 170 ? 6.764 -2.635 -8.126 1.00 96.88 170 GLY A CA 1
ATOM 1347 C C . GLY A 1 170 ? 6.222 -1.219 -8.000 1.00 96.88 170 GLY A C 1
ATOM 1348 O O . GLY A 1 170 ? 6.722 -0.412 -7.212 1.00 96.88 170 GLY A O 1
ATOM 1349 N N . VAL A 1 171 ? 5.207 -0.939 -8.817 1.00 96.38 171 VAL A N 1
ATOM 1350 C CA . VAL A 1 171 ? 4.447 0.318 -8.837 1.00 96.38 171 VAL A CA 1
ATOM 1351 C C . VAL A 1 171 ? 3.184 0.230 -7.969 1.00 96.38 171 VAL A C 1
ATOM 1353 O O . VAL A 1 171 ? 2.854 -0.813 -7.407 1.00 96.38 171 VAL A O 1
ATOM 1356 N N . HIS A 1 172 ? 2.423 1.321 -7.875 1.00 96.44 172 HIS A N 1
ATOM 1357 C CA . HIS A 1 172 ? 1.246 1.459 -7.007 1.00 96.44 172 HIS A CA 1
ATOM 1358 C C . HIS A 1 172 ? 0.291 0.244 -6.981 1.00 96.44 172 HIS A C 1
ATOM 1360 O O . HIS A 1 172 ? -0.031 -0.289 -5.917 1.00 96.44 172 HIS A O 1
ATOM 1366 N N . SER A 1 173 ? -0.144 -0.223 -8.155 1.00 95.38 173 SER A N 1
ATOM 1367 C CA . SER A 1 173 ? -1.081 -1.349 -8.281 1.00 95.38 173 SER A CA 1
ATOM 1368 C C . SER A 1 173 ? -0.398 -2.723 -8.260 1.00 95.38 173 SER A C 1
ATOM 1370 O O . SER A 1 173 ? -1.087 -3.727 -8.114 1.00 95.38 173 SER A O 1
ATOM 1372 N N . ASP A 1 174 ? 0.936 -2.797 -8.323 1.00 96.94 174 ASP A N 1
ATOM 1373 C CA . ASP A 1 174 ? 1.652 -4.046 -8.015 1.00 96.94 174 ASP A CA 1
ATOM 1374 C C . ASP A 1 174 ? 1.553 -4.357 -6.513 1.00 96.94 174 ASP A C 1
ATOM 1376 O O . ASP A 1 174 ? 1.563 -5.518 -6.115 1.00 96.94 174 ASP A O 1
ATOM 1380 N N . ILE A 1 175 ? 1.421 -3.317 -5.677 1.00 97.06 175 ILE A N 1
ATOM 1381 C CA . ILE A 1 175 ? 1.259 -3.435 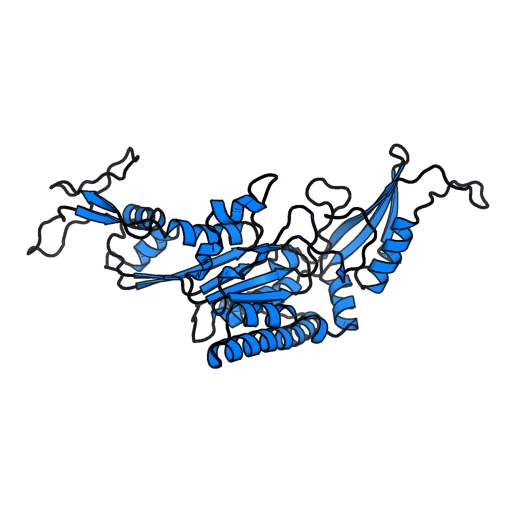-4.222 1.00 97.06 175 ILE A CA 1
ATOM 1382 C C . ILE A 1 175 ? -0.212 -3.561 -3.823 1.00 97.06 175 ILE A C 1
ATOM 1384 O O . ILE A 1 175 ? -0.558 -4.399 -2.993 1.00 97.06 175 ILE A O 1
ATOM 1388 N N . GLY A 1 176 ? -1.086 -2.729 -4.395 1.00 93.50 176 GLY A N 1
ATOM 1389 C CA . GLY A 1 176 ? -2.519 -2.744 -4.084 1.00 93.50 176 GLY A CA 1
ATOM 1390 C C . GLY A 1 176 ? -3.348 -3.786 -4.835 1.00 93.50 176 GLY A C 1
ATOM 1391 O O . GLY A 1 176 ? -4.518 -3.979 -4.502 1.00 93.50 176 GLY A O 1
ATOM 1392 N N . GLY A 1 177 ? -2.771 -4.435 -5.850 1.00 91.38 177 GLY A N 1
ATOM 1393 C CA . GLY A 1 177 ? -3.478 -5.294 -6.801 1.00 91.38 177 GLY A CA 1
ATOM 1394 C C . GLY A 1 177 ? -4.220 -4.499 -7.882 1.00 91.38 177 GLY A C 1
ATOM 1395 O O . GLY A 1 177 ? -4.065 -3.282 -7.985 1.00 91.38 177 GLY A O 1
ATOM 1396 N N . SER A 1 178 ? -5.068 -5.195 -8.658 1.00 87.12 178 SER A N 1
ATOM 1397 C CA . SER A 1 178 ? -5.929 -4.733 -9.784 1.00 87.12 178 SER A CA 1
ATOM 1398 C C . SER A 1 178 ? -5.431 -4.997 -11.209 1.00 87.12 178 SER A C 1
ATOM 1400 O O . SER A 1 178 ? -6.217 -4.853 -12.149 1.00 87.12 178 SER A O 1
ATOM 1402 N N . TYR A 1 179 ? -4.192 -5.455 -11.386 1.00 88.88 179 TYR A N 1
ATOM 1403 C CA . TYR A 1 179 ? -3.713 -5.890 -12.699 1.00 88.88 179 TYR A CA 1
ATOM 1404 C C . TYR A 1 179 ? -4.302 -7.248 -13.101 1.00 88.88 179 TYR A C 1
ATOM 1406 O O . TYR A 1 179 ? -4.513 -8.136 -12.266 1.00 88.88 179 TYR A O 1
ATOM 1414 N N . ARG A 1 180 ? -4.598 -7.422 -14.394 1.00 86.69 180 ARG A N 1
ATOM 1415 C CA . ARG A 1 180 ? -5.159 -8.671 -14.928 1.00 86.69 180 ARG A CA 1
ATOM 1416 C C . ARG A 1 180 ? -4.062 -9.523 -15.549 1.00 86.69 180 ARG A C 1
ATOM 1418 O O . ARG A 1 180 ? -3.099 -9.017 -16.112 1.00 86.69 180 ARG A O 1
ATOM 1425 N N . HIS A 1 181 ? -4.227 -10.833 -15.429 1.00 85.00 181 HIS A N 1
ATOM 1426 C CA . HIS A 1 181 ? -3.281 -11.806 -15.953 1.00 85.00 181 HIS A CA 1
ATOM 1427 C C . HIS A 1 181 ? -3.241 -11.758 -17.480 1.00 85.00 181 HIS A C 1
ATOM 1429 O O . HIS A 1 181 ? -4.290 -11.856 -18.118 1.00 85.00 181 HIS A O 1
ATOM 1435 N N . GLY A 1 182 ? -2.040 -11.671 -18.053 1.00 80.38 182 GLY A N 1
ATOM 1436 C CA . GLY A 1 182 ? -1.846 -11.737 -19.499 1.00 80.38 182 GLY A CA 1
ATOM 1437 C C . GLY A 1 182 ? -2.279 -10.475 -20.245 1.00 80.38 182 GLY A C 1
ATOM 1438 O O . GLY A 1 182 ? -2.325 -10.491 -21.477 1.00 80.38 182 GLY A O 1
ATOM 1439 N N . ASP A 1 183 ? -2.578 -9.383 -19.534 1.00 85.44 183 ASP A N 1
ATOM 1440 C CA . ASP A 1 183 ? -2.852 -8.102 -20.174 1.00 85.44 183 ASP A CA 1
ATOM 1441 C C . ASP A 1 183 ? -1.586 -7.604 -20.882 1.00 85.44 183 ASP A C 1
ATOM 1443 O O . ASP A 1 183 ? -0.472 -7.602 -20.345 1.00 85.44 183 ASP A O 1
ATOM 1447 N N . LYS A 1 184 ? -1.771 -7.178 -22.133 1.00 92.25 184 LYS A N 1
ATOM 1448 C CA . LYS A 1 184 ? -0.709 -6.562 -22.919 1.00 92.25 184 LYS A CA 1
ATOM 1449 C C . LYS A 1 184 ? -0.540 -5.117 -22.468 1.00 92.25 184 LYS A C 1
ATOM 1451 O O . LYS A 1 184 ? -1.322 -4.243 -22.838 1.00 92.25 184 LYS A O 1
ATOM 1456 N N . GLU A 1 185 ? 0.508 -4.862 -21.702 1.00 93.94 185 GLU A N 1
ATOM 1457 C CA . GLU A 1 185 ? 0.903 -3.519 -21.321 1.00 93.94 185 GLU A CA 1
ATOM 1458 C C . GLU A 1 185 ? 1.616 -2.839 -22.493 1.00 93.94 185 GLU A C 1
ATOM 1460 O O . GLU A 1 185 ? 2.639 -3.319 -22.982 1.00 93.94 185 GLU A O 1
ATOM 1465 N N . ARG A 1 186 ? 1.090 -1.688 -22.921 1.00 95.62 186 ARG A N 1
ATOM 1466 C CA . ARG A 1 186 ? 1.794 -0.731 -23.778 1.00 95.62 186 ARG A CA 1
ATOM 1467 C C . ARG A 1 186 ? 1.949 0.584 -23.017 1.00 95.62 186 ARG A C 1
ATOM 1469 O O . ARG A 1 186 ? 0.966 1.119 -22.500 1.00 95.62 186 ARG A O 1
ATOM 1476 N N . SER A 1 187 ? 3.167 1.107 -22.957 1.00 96.38 187 SER A N 1
ATOM 1477 C CA . SER A 1 187 ? 3.493 2.342 -22.235 1.00 96.38 187 SER A CA 1
ATOM 1478 C C . SER A 1 187 ? 4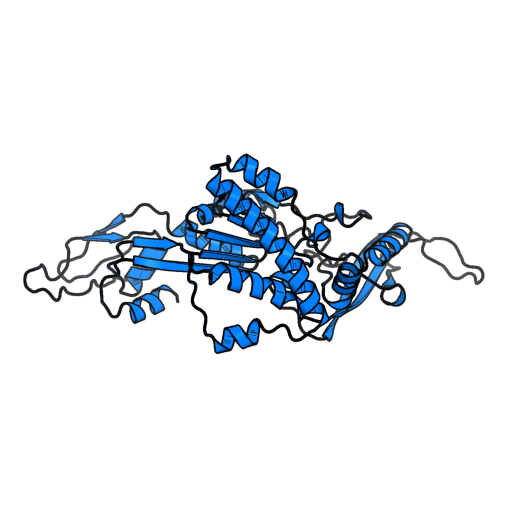.439 3.195 -23.064 1.00 96.38 187 SER A C 1
ATOM 1480 O O . SER A 1 187 ? 5.486 2.709 -23.491 1.00 96.38 187 SER A O 1
ATOM 1482 N N . VAL A 1 188 ? 4.120 4.477 -23.247 1.00 96.94 188 VAL A N 1
ATOM 1483 C CA . VAL A 1 188 ? 5.144 5.456 -23.622 1.00 96.94 188 VAL A CA 1
ATOM 1484 C C . VAL A 1 188 ? 5.973 5.728 -22.375 1.00 96.94 188 VAL A C 1
ATOM 1486 O O . VAL A 1 188 ? 5.521 6.393 -21.443 1.00 96.94 188 VAL A O 1
ATOM 1489 N N . ILE A 1 189 ? 7.181 5.174 -22.336 1.00 95.94 189 ILE A N 1
ATOM 1490 C CA . ILE A 1 189 ? 8.034 5.231 -21.144 1.00 95.94 189 ILE A CA 1
ATOM 1491 C C . ILE A 1 189 ? 8.883 6.500 -21.095 1.00 95.94 189 ILE A C 1
ATOM 1493 O O . ILE A 1 189 ? 9.301 6.917 -20.018 1.00 95.94 189 ILE A O 1
ATOM 1497 N N . PHE A 1 190 ? 9.128 7.112 -22.255 1.00 96.31 190 PHE A N 1
ATOM 1498 C CA . PHE A 1 190 ? 9.846 8.372 -22.388 1.00 96.31 190 PHE A CA 1
ATOM 1499 C C . PHE A 1 190 ? 9.457 9.064 -23.694 1.00 96.31 190 PHE A C 1
ATOM 1501 O O . PHE A 1 190 ? 9.134 8.400 -24.683 1.00 96.31 190 PHE A O 1
ATOM 1508 N N . LYS A 1 191 ? 9.515 10.395 -23.709 1.00 94.50 191 LYS A N 1
ATOM 1509 C CA . LYS A 1 191 ? 9.297 11.200 -24.912 1.00 94.50 191 LYS A CA 1
ATOM 1510 C C . LYS A 1 191 ? 10.345 12.296 -25.011 1.00 94.50 191 LYS A C 1
ATOM 1512 O O . LYS A 1 191 ? 10.727 12.883 -24.004 1.00 94.50 191 LYS A O 1
ATOM 1517 N N . GLU A 1 192 ? 10.748 12.633 -26.226 1.00 93.94 192 GLU A N 1
ATOM 1518 C CA . GLU A 1 192 ? 11.568 13.815 -26.483 1.00 93.94 192 GLU A CA 1
ATOM 1519 C C . GLU A 1 192 ? 11.122 14.532 -27.755 1.00 93.94 192 GLU A C 1
ATOM 1521 O O . GLU A 1 192 ? 10.442 13.965 -28.612 1.00 93.94 192 GLU A O 1
ATOM 1526 N N . SER A 1 193 ? 11.462 15.815 -27.861 1.00 91.44 193 SER A N 1
ATOM 1527 C CA . SER A 1 193 ? 11.359 16.506 -29.145 1.00 91.44 193 SER A CA 1
ATOM 1528 C C . SER A 1 193 ? 12.525 16.080 -30.027 1.00 91.44 193 SER A C 1
ATOM 1530 O O . SER A 1 193 ? 13.662 16.067 -29.560 1.00 91.44 193 SER A O 1
ATOM 1532 N N . PHE A 1 194 ? 12.258 15.805 -31.298 1.00 85.75 194 PHE A N 1
ATOM 1533 C CA . PHE A 1 194 ? 13.297 15.651 -32.307 1.00 85.75 194 PHE A CA 1
ATOM 1534 C C . PHE A 1 194 ? 13.142 16.741 -33.365 1.00 85.75 194 PHE A C 1
ATOM 1536 O O . PHE A 1 194 ? 12.035 17.148 -33.715 1.00 85.75 194 PHE A O 1
ATOM 1543 N N . PHE A 1 195 ? 14.269 17.210 -33.886 1.00 69.81 195 PHE A N 1
ATOM 1544 C CA . PHE A 1 195 ? 14.294 18.078 -35.059 1.00 69.81 195 PHE A CA 1
ATOM 1545 C C . PHE A 1 195 ? 14.561 17.243 -36.309 1.00 69.81 195 PHE A C 1
ATOM 1547 O O . PHE A 1 195 ? 14.992 16.091 -36.212 1.00 69.81 195 PHE A O 1
ATOM 1554 N N . LEU A 1 196 ? 14.337 17.835 -37.485 1.00 59.31 196 LEU A N 1
ATOM 1555 C CA . LEU A 1 196 ? 14.791 17.270 -38.753 1.00 59.31 196 LEU A CA 1
ATOM 1556 C C . LEU A 1 196 ? 16.322 16.995 -38.695 1.00 59.31 196 LEU A C 1
ATOM 1558 O O . LEU A 1 196 ? 17.119 17.892 -38.927 1.00 59.31 196 LEU A O 1
ATOM 1562 N N . GLY A 1 197 ? 16.722 15.772 -38.316 1.00 60.31 197 GLY A N 1
ATOM 1563 C CA . GLY A 1 197 ? 18.077 15.217 -38.314 1.00 60.31 197 GLY A CA 1
ATOM 1564 C C . GLY A 1 197 ? 18.664 14.849 -39.688 1.00 60.31 197 GLY A C 1
ATOM 1565 O O . GLY A 1 197 ? 18.356 15.447 -40.719 1.00 60.31 197 GLY A O 1
ATOM 1566 N N . THR A 1 198 ? 19.587 13.884 -39.684 1.00 56.75 198 THR A N 1
ATOM 1567 C CA . THR A 1 198 ? 20.432 13.513 -40.828 1.00 56.75 198 THR A CA 1
ATOM 1568 C C . THR A 1 198 ? 19.756 12.499 -41.760 1.00 56.75 198 THR A C 1
ATOM 1570 O O . THR A 1 198 ? 18.849 11.761 -41.376 1.00 56.75 198 THR A O 1
ATOM 1573 N N . ARG A 1 199 ? 20.185 12.479 -43.028 1.00 60.59 199 ARG A N 1
ATOM 1574 C CA . ARG A 1 199 ? 19.751 11.485 -44.022 1.00 60.59 199 ARG A CA 1
ATOM 1575 C C . ARG A 1 199 ? 20.633 10.239 -43.920 1.00 60.59 199 ARG A C 1
ATOM 1577 O O . ARG A 1 199 ? 21.854 10.370 -43.834 1.00 60.59 199 ARG A O 1
ATOM 1584 N N . ASP A 1 200 ? 20.035 9.052 -43.938 1.00 65.38 200 ASP A N 1
ATOM 1585 C CA . ASP A 1 200 ? 20.770 7.791 -44.027 1.00 65.38 200 ASP A CA 1
ATOM 1586 C C . ASP A 1 200 ? 21.393 7.580 -45.425 1.00 65.38 200 ASP A C 1
ATOM 1588 O O . ASP A 1 200 ? 21.234 8.393 -46.341 1.00 65.38 200 ASP A O 1
ATOM 1592 N N . LYS A 1 201 ? 22.118 6.466 -45.606 1.00 64.00 201 LYS A N 1
ATOM 1593 C CA . LYS A 1 201 ? 22.782 6.110 -46.878 1.00 64.00 201 LYS A CA 1
ATOM 1594 C C . LYS A 1 201 ? 21.808 5.900 -48.050 1.00 64.00 201 LYS A C 1
ATOM 1596 O O . LYS A 1 201 ? 22.248 5.836 -49.193 1.00 64.00 201 LYS A O 1
ATOM 1601 N N . SER A 1 202 ? 20.511 5.803 -47.774 1.00 73.31 202 SER A N 1
ATOM 1602 C CA . SER A 1 202 ? 19.421 5.664 -48.739 1.00 73.31 202 SER A CA 1
ATOM 1603 C C . SER A 1 202 ? 18.582 6.945 -48.853 1.00 73.31 202 SER A C 1
ATOM 1605 O O . SER A 1 202 ? 17.483 6.907 -49.400 1.00 73.31 202 SER A O 1
ATOM 1607 N N . PHE A 1 203 ? 19.093 8.083 -48.359 1.00 62.16 203 PHE A N 1
ATOM 1608 C CA . PHE A 1 203 ? 18.412 9.382 -48.297 1.00 62.16 203 PHE A CA 1
ATOM 1609 C C . PHE A 1 203 ? 17.129 9.402 -47.451 1.00 62.16 203 PHE A C 1
ATOM 1611 O O . PHE A 1 203 ? 16.385 10.387 -47.491 1.00 62.16 203 PHE A O 1
ATOM 1618 N N . LYS A 1 204 ? 16.876 8.361 -46.653 1.00 64.38 204 LYS A N 1
ATOM 1619 C CA . LYS A 1 204 ? 15.745 8.309 -45.734 1.00 64.38 204 LYS A CA 1
ATOM 1620 C C . LYS A 1 204 ? 16.087 9.108 -44.485 1.00 64.38 204 LYS A C 1
ATOM 1622 O O . LYS A 1 204 ? 17.201 9.076 -43.969 1.00 64.38 204 LYS A O 1
ATOM 1627 N N . PHE A 1 205 ? 15.122 9.892 -44.042 1.00 69.44 205 PHE A N 1
ATOM 1628 C CA . PHE A 1 205 ? 15.263 10.740 -42.878 1.00 69.44 205 PHE A CA 1
ATOM 1629 C C . PHE A 1 205 ? 15.247 9.903 -41.590 1.00 69.44 205 PHE A C 1
ATOM 1631 O O . PHE A 1 205 ? 14.302 9.137 -41.388 1.00 69.44 205 PHE A O 1
ATOM 1638 N N . THR A 1 206 ? 16.244 10.082 -40.718 1.00 71.12 206 THR A N 1
ATOM 1639 C CA . THR A 1 206 ? 16.294 9.404 -39.414 1.00 71.12 206 THR A CA 1
ATOM 1640 C C . THR A 1 206 ? 16.330 10.444 -38.288 1.00 71.12 206 THR A C 1
ATOM 1642 O O . THR A 1 206 ? 17.308 11.189 -38.175 1.00 71.12 206 THR A O 1
ATOM 1645 N N . PRO A 1 207 ? 15.278 10.536 -37.452 1.00 79.12 207 PRO A N 1
ATOM 1646 C CA . PRO A 1 207 ? 15.275 11.382 -36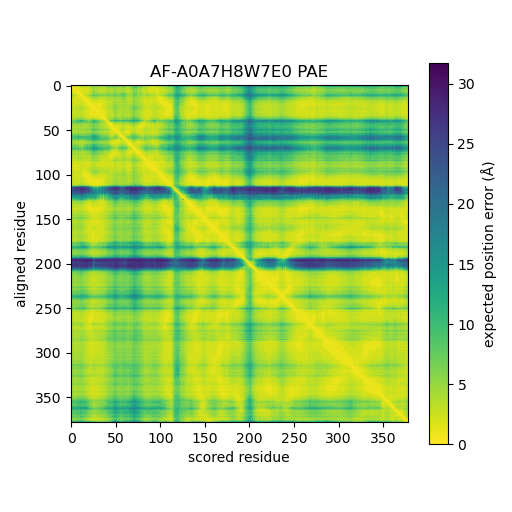.261 1.00 79.12 207 PRO A CA 1
ATOM 1647 C C . PRO A 1 207 ? 16.466 11.097 -35.336 1.00 79.12 207 PRO A C 1
ATOM 1649 O O . PRO A 1 207 ? 16.784 9.938 -35.079 1.00 79.12 207 PRO A O 1
ATOM 1652 N N . SER A 1 208 ? 17.093 12.146 -34.797 1.00 85.75 208 SER A N 1
ATOM 1653 C CA . SER A 1 208 ? 18.077 12.009 -33.714 1.00 85.75 208 SER A CA 1
ATOM 1654 C C . SER A 1 208 ? 17.352 12.002 -32.369 1.00 85.75 208 SER A C 1
ATOM 1656 O O . SER A 1 208 ? 16.658 12.971 -32.055 1.00 85.75 208 SER A O 1
ATOM 1658 N N . THR A 1 209 ? 17.500 10.922 -31.596 1.00 90.88 209 THR A N 1
ATOM 1659 C CA . THR A 1 209 ? 16.789 10.703 -30.322 1.00 90.88 209 THR A CA 1
ATOM 1660 C C . THR A 1 209 ? 17.731 10.262 -29.191 1.00 90.88 209 THR A C 1
ATOM 1662 O O . THR A 1 209 ? 17.617 9.149 -28.667 1.00 90.88 209 THR A O 1
ATOM 1665 N N . PRO A 1 210 ? 18.709 11.108 -28.808 1.00 92.62 210 PRO A N 1
ATOM 1666 C CA . PRO A 1 210 ? 19.747 10.725 -27.858 1.00 92.62 210 PRO A CA 1
ATOM 1667 C C . PRO A 1 210 ? 19.203 10.424 -26.456 1.00 92.62 210 PRO A C 1
ATOM 1669 O O . PRO A 1 210 ? 19.771 9.573 -25.767 1.00 92.62 210 PRO A O 1
ATOM 1672 N N . LYS A 1 211 ? 18.123 11.087 -26.007 1.00 95.19 211 LYS A N 1
ATOM 1673 C CA . LYS A 1 211 ? 17.559 10.819 -24.677 1.00 95.19 211 LYS A CA 1
ATOM 1674 C C . LYS A 1 211 ? 16.784 9.505 -24.664 1.00 95.19 211 LYS A C 1
ATOM 1676 O O . LYS A 1 211 ? 16.956 8.725 -23.728 1.00 95.19 211 LYS A O 1
ATOM 1681 N N . CYS A 1 212 ? 15.995 9.219 -25.700 1.00 95.06 212 CYS A N 1
ATOM 1682 C CA . CYS A 1 212 ? 15.331 7.926 -25.847 1.00 95.06 212 CYS A CA 1
ATOM 1683 C C . CYS A 1 212 ? 16.355 6.787 -25.943 1.00 95.06 212 CYS A C 1
ATOM 1685 O O . CYS A 1 212 ? 16.197 5.784 -25.251 1.00 95.06 212 CYS A O 1
ATOM 1687 N N . ASP A 1 213 ? 17.440 6.954 -26.706 1.00 95.00 213 ASP A N 1
ATOM 1688 C CA . ASP A 1 213 ? 18.497 5.940 -26.825 1.00 95.00 213 ASP A CA 1
ATOM 1689 C C . ASP A 1 213 ? 19.206 5.685 -25.487 1.00 95.00 213 ASP A C 1
ATOM 1691 O O . ASP A 1 213 ? 19.481 4.539 -25.117 1.00 95.00 213 ASP A O 1
ATOM 1695 N N . ALA A 1 214 ? 19.496 6.751 -24.735 1.00 96.88 214 ALA A N 1
ATOM 1696 C CA . ALA A 1 214 ? 20.088 6.646 -23.408 1.00 96.88 214 ALA A CA 1
ATOM 1697 C C . ALA A 1 214 ? 19.137 5.953 -22.421 1.00 96.88 214 ALA A C 1
ATOM 1699 O O . ALA A 1 214 ? 19.551 5.032 -21.712 1.00 96.88 214 ALA A O 1
ATOM 1700 N N . PHE A 1 215 ? 17.859 6.338 -22.405 1.00 97.25 215 PHE A N 1
ATOM 1701 C CA . PHE A 1 215 ? 16.878 5.738 -21.506 1.00 97.25 215 PHE A CA 1
ATOM 1702 C C . PHE A 1 215 ? 16.589 4.277 -21.855 1.00 97.25 215 PHE A C 1
ATOM 1704 O O . PHE A 1 215 ? 16.519 3.451 -20.948 1.00 97.25 215 PHE A O 1
ATOM 1711 N N . LYS A 1 216 ? 16.538 3.924 -23.148 1.00 97.88 216 LYS A N 1
ATOM 1712 C CA . LYS A 1 216 ? 16.442 2.535 -23.623 1.00 97.88 216 LYS A CA 1
ATOM 1713 C C . LYS A 1 216 ? 17.542 1.658 -23.012 1.00 97.88 216 LYS A C 1
ATOM 1715 O O . LYS A 1 216 ? 17.241 0.609 -22.448 1.00 97.88 216 LYS A O 1
ATOM 1720 N N . LYS A 1 217 ? 18.804 2.105 -23.041 1.00 98.06 217 LYS A N 1
ATOM 1721 C CA . LYS A 1 217 ? 19.931 1.368 -22.431 1.00 98.06 217 LYS A CA 1
ATOM 1722 C C . LYS A 1 217 ? 19.758 1.188 -20.923 1.00 98.06 217 LYS A C 1
ATOM 1724 O O . LYS A 1 217 ? 20.014 0.101 -20.407 1.00 98.06 217 LYS A O 1
ATOM 1729 N N . ILE A 1 218 ? 19.309 2.234 -20.229 1.00 97.75 218 ILE A N 1
ATOM 1730 C CA . ILE A 1 218 ? 19.059 2.199 -18.783 1.00 97.75 218 ILE A CA 1
ATOM 1731 C C . ILE A 1 218 ? 18.000 1.148 -18.448 1.00 97.75 218 ILE A C 1
ATOM 1733 O O . ILE A 1 218 ? 18.289 0.229 -17.682 1.00 97.75 218 ILE A O 1
ATOM 1737 N N . VAL A 1 219 ? 16.810 1.230 -19.047 1.00 97.75 219 VAL A N 1
ATOM 1738 C CA . VAL A 1 219 ? 15.693 0.342 -18.682 1.00 97.75 219 VAL A CA 1
ATOM 1739 C C . VAL A 1 219 ? 15.954 -1.121 -19.056 1.00 97.75 219 VAL A C 1
ATOM 1741 O O . VAL A 1 219 ? 15.489 -2.013 -18.347 1.00 97.75 219 VAL A O 1
ATOM 1744 N N . ILE A 1 220 ? 16.758 -1.376 -20.097 1.00 98.31 220 ILE A N 1
ATOM 1745 C CA . ILE A 1 220 ? 17.264 -2.720 -20.413 1.00 98.31 220 ILE A CA 1
ATOM 1746 C C . ILE A 1 220 ? 18.231 -3.198 -19.325 1.00 98.31 220 ILE A C 1
ATOM 1748 O O . ILE A 1 220 ? 18.069 -4.288 -18.779 1.00 98.31 220 ILE A O 1
ATOM 1752 N N . SER A 1 221 ? 19.216 -2.376 -18.946 1.00 97.56 221 SER A N 1
ATOM 1753 C CA . SER A 1 221 ? 20.201 -2.753 -17.921 1.00 97.56 221 SER A CA 1
ATOM 1754 C C . SER A 1 221 ? 19.564 -3.063 -16.558 1.00 97.56 221 SER A C 1
ATOM 1756 O O . SER A 1 221 ? 20.008 -3.966 -15.842 1.00 97.56 221 SER A O 1
ATOM 1758 N N . GLU A 1 222 ? 18.490 -2.344 -16.227 1.00 96.81 222 GLU A N 1
ATOM 1759 C CA . GLU A 1 222 ? 17.726 -2.475 -14.987 1.00 96.81 222 GLU A CA 1
ATOM 1760 C C . GLU A 1 222 ? 16.764 -3.676 -14.994 1.00 96.81 222 GLU A C 1
ATOM 1762 O O . GLU A 1 222 ? 16.229 -4.029 -13.937 1.00 96.81 222 GLU A O 1
ATOM 1767 N N . GLY A 1 223 ? 16.570 -4.308 -16.157 1.00 97.62 223 GLY A N 1
ATOM 1768 C CA . GLY A 1 223 ? 15.705 -5.469 -16.363 1.00 97.62 223 GLY A CA 1
ATOM 1769 C C . GLY A 1 223 ? 14.223 -5.137 -16.526 1.00 97.62 223 GLY A C 1
ATOM 1770 O O . GLY A 1 223 ? 13.391 -6.012 -16.338 1.00 97.62 223 GLY A O 1
ATOM 1771 N N . TRP A 1 224 ? 13.857 -3.893 -16.843 1.00 97.69 224 TRP A N 1
ATOM 1772 C CA . TRP A 1 224 ? 12.455 -3.543 -17.095 1.00 97.69 224 TRP A CA 1
ATOM 1773 C C . TRP A 1 224 ? 11.974 -4.044 -18.456 1.00 97.69 224 TRP A C 1
ATOM 1775 O O . TRP A 1 224 ? 10.849 -4.526 -18.566 1.00 97.69 224 TRP A O 1
ATOM 1785 N N . TYR A 1 225 ? 12.828 -3.982 -19.475 1.00 98.31 225 TYR A N 1
ATOM 1786 C CA . TYR A 1 225 ? 12.493 -4.365 -20.845 1.00 98.31 225 TYR A CA 1
ATOM 1787 C C . TYR A 1 225 ? 13.643 -5.127 -21.498 1.00 98.31 225 TYR A C 1
ATOM 1789 O O . TYR A 1 225 ? 14.806 -4.842 -21.221 1.00 98.31 225 TYR A O 1
ATOM 1797 N N . ASP A 1 226 ? 13.307 -6.029 -22.410 1.00 98.00 226 ASP A N 1
ATOM 1798 C CA . ASP A 1 226 ? 14.246 -6.558 -23.398 1.00 98.00 226 ASP A CA 1
ATOM 1799 C C . ASP A 1 226 ? 14.310 -5.625 -24.622 1.00 98.00 226 ASP A C 1
ATOM 1801 O O . ASP A 1 226 ? 13.446 -4.765 -24.825 1.00 98.00 226 ASP A O 1
ATOM 1805 N N . ASP A 1 227 ? 15.352 -5.758 -25.446 1.00 97.50 227 ASP A N 1
ATOM 1806 C CA . ASP A 1 227 ? 15.573 -4.853 -26.584 1.00 97.50 227 ASP A CA 1
ATOM 1807 C C . ASP A 1 227 ? 14.426 -4.887 -27.611 1.00 97.50 227 ASP A C 1
ATOM 1809 O O . ASP A 1 227 ? 14.028 -3.840 -28.129 1.00 97.50 227 ASP A O 1
ATOM 1813 N N . ASP A 1 228 ? 13.860 -6.072 -27.850 1.00 97.44 228 ASP A N 1
ATOM 1814 C CA . ASP A 1 228 ? 12.760 -6.332 -28.784 1.00 97.44 228 ASP A CA 1
ATOM 1815 C C . ASP A 1 228 ? 11.387 -5.873 -28.257 1.00 97.44 228 ASP A C 1
ATOM 1817 O O . ASP A 1 228 ? 10.446 -5.678 -29.036 1.00 97.44 228 ASP A O 1
ATOM 1821 N N . GLN A 1 229 ? 11.285 -5.631 -26.948 1.00 98.06 229 GLN A N 1
ATOM 1822 C CA . GLN A 1 229 ? 10.100 -5.084 -26.282 1.00 98.06 229 GLN A CA 1
ATOM 1823 C C . GLN A 1 229 ? 10.015 -3.553 -26.383 1.00 98.06 229 GLN A C 1
ATOM 1825 O O . GLN A 1 229 ? 8.998 -2.970 -25.994 1.00 98.06 229 GLN A O 1
ATOM 1830 N N . LEU A 1 230 ? 11.056 -2.892 -26.905 1.00 98.31 230 LEU A N 1
ATOM 1831 C CA . LEU A 1 230 ? 11.153 -1.437 -27.018 1.00 98.31 230 LEU A CA 1
ATOM 1832 C C . LEU A 1 230 ? 11.181 -0.979 -28.473 1.00 98.31 230 LEU A C 1
ATOM 1834 O O . LEU A 1 230 ? 12.035 -1.388 -29.262 1.00 98.31 230 LEU A O 1
ATOM 1838 N N . LYS A 1 231 ? 10.284 -0.053 -28.816 1.00 97.25 231 LYS A N 1
ATOM 1839 C CA . LYS A 1 231 ? 10.181 0.526 -30.160 1.00 97.25 231 LYS A CA 1
ATOM 1840 C C . LYS A 1 231 ? 10.147 2.043 -30.107 1.00 97.25 231 LYS A C 1
ATOM 1842 O O . LYS A 1 231 ? 9.597 2.629 -29.179 1.00 97.25 231 LYS A O 1
ATOM 1847 N N . MET A 1 232 ? 10.723 2.660 -31.133 1.00 95.75 232 MET A N 1
ATOM 1848 C CA . MET A 1 232 ? 10.591 4.091 -31.370 1.00 95.75 232 MET A CA 1
ATOM 1849 C C . MET A 1 232 ? 9.371 4.353 -32.247 1.00 95.75 232 MET A C 1
ATOM 1851 O O . MET A 1 232 ? 9.228 3.758 -33.316 1.00 95.75 232 MET A O 1
ATOM 1855 N N . GLU A 1 233 ? 8.515 5.259 -31.796 1.00 95.06 233 GLU A N 1
ATOM 1856 C CA . GLU A 1 233 ? 7.398 5.802 -32.563 1.00 95.06 233 GLU A CA 1
ATOM 1857 C C . GLU A 1 233 ? 7.577 7.315 -32.728 1.00 95.06 233 GLU A C 1
ATOM 1859 O O . GLU A 1 233 ? 8.152 7.981 -31.865 1.00 95.06 233 GLU A O 1
ATOM 1864 N N . TYR A 1 234 ? 7.101 7.866 -33.845 1.00 92.25 234 TYR A N 1
ATOM 1865 C CA . TYR A 1 234 ? 7.347 9.258 -34.219 1.00 92.25 234 TYR A CA 1
ATOM 1866 C C . TYR A 1 234 ? 6.050 9.949 -34.639 1.00 92.25 234 TYR A C 1
ATOM 1868 O O . TYR A 1 234 ? 5.327 9.448 -35.497 1.00 92.25 234 TYR A O 1
ATOM 1876 N N . ASP A 1 235 ? 5.803 11.126 -34.070 1.00 91.31 235 ASP A N 1
ATOM 1877 C CA . ASP A 1 235 ? 4.798 12.091 -34.516 1.00 91.31 235 ASP A CA 1
ATOM 1878 C C . ASP A 1 235 ? 5.540 13.234 -35.224 1.00 91.31 235 ASP A C 1
ATOM 1880 O O . ASP A 1 235 ? 6.175 14.080 -34.586 1.00 91.31 235 ASP A O 1
ATOM 1884 N N . TYR A 1 236 ? 5.525 13.203 -36.559 1.00 85.94 236 TYR A N 1
ATOM 1885 C CA . TYR A 1 236 ? 6.241 14.166 -37.402 1.00 85.94 236 TYR A CA 1
ATOM 1886 C C . TYR A 1 236 ? 5.587 15.547 -37.410 1.00 85.94 236 TYR A C 1
ATOM 1888 O O . TYR A 1 236 ? 6.302 16.539 -37.531 1.00 85.94 236 TYR A O 1
ATOM 1896 N N . ASP A 1 237 ? 4.270 15.621 -37.216 1.00 87.06 237 ASP A N 1
ATOM 1897 C CA . ASP A 1 237 ? 3.541 16.889 -37.173 1.00 87.06 237 ASP A CA 1
ATOM 1898 C C . ASP A 1 237 ? 3.909 17.679 -35.911 1.00 87.06 237 ASP A C 1
ATOM 1900 O O . ASP A 1 237 ? 4.036 18.903 -35.944 1.00 87.06 237 ASP A O 1
ATOM 1904 N N . LYS A 1 238 ? 4.139 16.975 -34.794 1.00 88.38 238 LYS A N 1
ATOM 1905 C CA . LYS A 1 238 ? 4.558 17.582 -33.519 1.00 88.38 238 LYS A CA 1
ATOM 1906 C C . LYS A 1 238 ? 6.070 17.588 -33.289 1.00 88.38 238 LYS A C 1
ATOM 1908 O O . LYS A 1 238 ? 6.517 18.148 -32.286 1.00 88.38 238 LYS A O 1
ATOM 1913 N N . GLY A 1 239 ? 6.851 16.938 -34.154 1.00 89.44 239 GLY A N 1
ATOM 1914 C CA . GLY A 1 239 ? 8.288 16.722 -33.948 1.00 89.44 239 GLY A CA 1
ATOM 1915 C C . GLY A 1 239 ? 8.587 15.975 -32.641 1.00 89.44 239 GLY A C 1
ATOM 1916 O O . GLY A 1 239 ? 9.478 16.370 -31.887 1.00 89.44 239 GLY A O 1
ATOM 1917 N N . LYS A 1 240 ? 7.798 14.940 -32.316 1.00 92.38 240 LYS A N 1
ATOM 1918 C CA . LYS A 1 240 ? 7.889 14.184 -31.053 1.00 92.38 240 LYS A CA 1
ATOM 1919 C C . LYS A 1 240 ? 8.231 12.719 -31.277 1.00 92.38 240 LYS A C 1
ATOM 1921 O O . LYS A 1 240 ? 7.565 12.029 -32.042 1.00 92.38 240 LYS A O 1
ATOM 1926 N N . ALA A 1 241 ? 9.252 12.246 -30.574 1.00 94.12 241 ALA A N 1
ATOM 1927 C CA . ALA A 1 241 ? 9.649 10.850 -30.542 1.00 94.12 241 ALA A CA 1
ATOM 1928 C C . ALA A 1 241 ? 9.201 10.224 -29.224 1.00 94.12 241 ALA A C 1
ATOM 1930 O O . ALA A 1 241 ? 9.288 10.847 -28.162 1.00 94.12 241 ALA A O 1
ATOM 1931 N N . TYR A 1 242 ? 8.752 8.981 -29.308 1.00 95.94 242 TYR A N 1
ATOM 1932 C CA . TYR A 1 242 ? 8.210 8.213 -28.203 1.00 95.94 242 TYR A CA 1
ATOM 1933 C C . TYR A 1 242 ? 8.966 6.894 -28.109 1.00 95.94 242 TYR A C 1
ATOM 1935 O O . TYR A 1 242 ? 8.970 6.105 -29.055 1.00 95.94 242 TYR A O 1
ATOM 1943 N N . LEU A 1 243 ? 9.593 6.647 -26.961 1.00 97.44 243 LEU A N 1
ATOM 1944 C CA . LEU A 1 243 ? 10.098 5.323 -26.627 1.00 97.44 243 LEU A CA 1
ATOM 1945 C C . LEU A 1 243 ? 8.945 4.534 -26.011 1.00 97.44 243 LEU A C 1
ATOM 1947 O O . LEU A 1 243 ? 8.448 4.875 -24.934 1.00 97.44 243 LEU A O 1
ATOM 1951 N N . VAL A 1 244 ? 8.509 3.498 -26.717 1.00 98.19 244 VAL A N 1
ATOM 1952 C CA . VAL A 1 244 ? 7.333 2.703 -26.370 1.00 98.19 244 VAL A CA 1
ATOM 1953 C C . VAL A 1 244 ? 7.764 1.311 -25.944 1.00 98.19 244 VAL A C 1
ATOM 1955 O O . VAL A 1 244 ? 8.386 0.577 -26.710 1.00 98.19 244 VAL A O 1
ATOM 1958 N N . GLY A 1 245 ? 7.401 0.948 -24.719 1.00 98.06 245 GLY A N 1
ATOM 1959 C CA . GLY A 1 245 ? 7.535 -0.400 -24.187 1.00 98.06 245 GLY A CA 1
ATOM 1960 C C . GLY A 1 245 ? 6.259 -1.200 -24.401 1.00 98.06 245 GLY A C 1
ATOM 1961 O O . GLY A 1 245 ? 5.156 -0.680 -24.221 1.00 98.06 245 GLY A O 1
ATOM 1962 N N . THR A 1 246 ? 6.397 -2.461 -24.804 1.00 97.94 246 THR A N 1
ATOM 1963 C CA . THR A 1 246 ? 5.277 -3.400 -24.918 1.00 97.94 246 THR A CA 1
ATOM 1964 C C . THR A 1 246 ? 5.635 -4.742 -24.295 1.00 97.94 246 THR A C 1
ATOM 1966 O O . THR A 1 246 ? 6.588 -5.385 -24.728 1.00 97.94 246 THR A O 1
ATOM 1969 N N . ARG A 1 247 ? 4.853 -5.180 -23.305 1.00 96.38 247 ARG A N 1
ATOM 1970 C CA . ARG A 1 247 ? 5.067 -6.428 -22.556 1.00 96.38 247 ARG A CA 1
ATOM 1971 C C . ARG A 1 247 ? 3.740 -7.148 -22.325 1.00 96.38 247 ARG A C 1
ATOM 1973 O O . ARG A 1 247 ? 2.679 -6.532 -22.369 1.00 96.38 247 ARG A O 1
ATOM 1980 N N . VAL A 1 248 ? 3.797 -8.452 -22.085 1.00 95.19 248 VAL A N 1
ATOM 1981 C CA . VAL A 1 248 ? 2.667 -9.235 -21.562 1.00 95.19 248 VAL A CA 1
ATOM 1982 C C . VAL A 1 248 ? 3.073 -9.678 -20.169 1.00 95.19 248 VAL A C 1
ATOM 1984 O O . VAL A 1 248 ? 4.076 -10.376 -20.027 1.00 95.19 248 VAL A O 1
ATOM 1987 N N . LEU A 1 249 ? 2.344 -9.204 -19.161 1.00 93.81 249 LEU A N 1
ATOM 1988 C CA . LEU A 1 249 ? 2.743 -9.339 -17.765 1.00 93.81 249 LEU A CA 1
ATOM 1989 C C . LEU A 1 249 ? 1.876 -10.357 -17.025 1.00 93.81 249 LEU A C 1
ATOM 1991 O O . LEU A 1 249 ? 0.683 -10.538 -17.285 1.00 93.81 249 LEU A O 1
ATOM 1995 N N . GLU A 1 250 ? 2.511 -11.016 -16.070 1.00 92.31 250 GLU A N 1
ATOM 1996 C CA . GLU A 1 250 ? 1.869 -11.858 -15.075 1.00 92.31 250 GLU A CA 1
ATOM 1997 C C . GLU A 1 250 ? 1.322 -10.972 -13.942 1.00 92.31 250 GLU A C 1
ATOM 1999 O O . GLU A 1 250 ? 1.942 -9.980 -13.570 1.00 92.31 250 GLU A O 1
ATOM 2004 N N . ASN A 1 251 ? 0.195 -11.337 -13.327 1.00 85.75 251 ASN A N 1
ATOM 2005 C CA . ASN A 1 251 ? -0.433 -10.533 -12.267 1.00 85.75 251 ASN A CA 1
ATOM 2006 C C . ASN A 1 251 ? -0.362 -11.183 -10.876 1.00 85.75 251 ASN A C 1
ATOM 2008 O O . ASN A 1 251 ? -1.195 -10.911 -10.022 1.00 85.75 251 ASN A O 1
ATOM 2012 N N . THR A 1 252 ? 0.582 -12.096 -10.654 1.00 92.25 252 THR A N 1
ATOM 2013 C CA . THR A 1 252 ? 0.642 -12.910 -9.429 1.00 92.25 252 THR A CA 1
ATOM 2014 C C . THR A 1 252 ? 1.475 -12.282 -8.314 1.00 92.25 252 THR A C 1
ATOM 2016 O O . THR A 1 252 ? 1.518 -12.829 -7.211 1.00 92.25 252 THR A O 1
ATOM 2019 N N . TYR A 1 253 ? 2.142 -11.156 -8.582 1.00 96.06 253 TYR A N 1
ATOM 2020 C CA . TYR A 1 253 ? 3.020 -10.497 -7.619 1.00 96.06 253 TYR A CA 1
ATOM 2021 C C . TYR A 1 253 ? 2.264 -9.761 -6.498 1.00 96.06 253 TYR A C 1
ATOM 2023 O O . TYR A 1 253 ? 2.750 -9.729 -5.369 1.00 96.06 253 TYR A O 1
ATOM 2031 N N . ASP A 1 254 ? 1.049 -9.266 -6.747 1.00 93.12 254 ASP A N 1
ATOM 2032 C CA . ASP A 1 254 ? 0.202 -8.602 -5.736 1.00 93.12 254 ASP A CA 1
ATOM 2033 C C . ASP A 1 254 ? -0.074 -9.489 -4.503 1.00 93.12 254 ASP A C 1
ATOM 2035 O O . ASP A 1 254 ? -0.197 -9.017 -3.366 1.00 93.12 254 ASP A O 1
ATOM 2039 N N . LYS A 1 255 ? -0.053 -10.812 -4.698 1.00 95.19 255 LYS A N 1
ATOM 2040 C CA . LYS A 1 255 ? -0.133 -11.817 -3.636 1.00 95.19 255 LYS A CA 1
ATOM 2041 C C . LYS A 1 255 ? 0.997 -11.708 -2.621 1.00 95.19 255 LYS A C 1
ATOM 2043 O O . LYS A 1 255 ? 0.785 -12.090 -1.472 1.00 95.19 255 LYS A O 1
ATOM 2048 N N . VAL A 1 256 ? 2.176 -11.206 -2.994 1.00 97.38 256 VAL A N 1
ATOM 2049 C CA . VAL A 1 256 ? 3.284 -10.964 -2.055 1.00 97.38 256 VAL A CA 1
ATOM 2050 C C . VAL A 1 256 ? 2.853 -9.932 -1.017 1.00 97.38 256 VAL A C 1
ATOM 2052 O O . VAL A 1 256 ? 2.931 -10.207 0.182 1.00 97.38 256 VAL A O 1
ATOM 2055 N N . ALA A 1 257 ? 2.337 -8.784 -1.464 1.00 97.31 257 ALA A N 1
ATOM 2056 C CA . ALA A 1 257 ? 1.865 -7.722 -0.581 1.00 97.31 257 ALA A CA 1
ATOM 2057 C C . ALA A 1 257 ? 0.678 -8.195 0.275 1.00 97.31 257 ALA A C 1
ATOM 2059 O O . ALA A 1 257 ? 0.705 -8.053 1.501 1.00 97.31 257 ALA A O 1
ATOM 2060 N N . LEU A 1 258 ? -0.314 -8.853 -0.338 1.00 97.12 258 LEU A N 1
ATOM 2061 C CA . LEU A 1 258 ? -1.461 -9.409 0.386 1.00 97.12 258 LEU A CA 1
ATOM 2062 C C . LEU A 1 258 ? -1.026 -10.397 1.480 1.00 97.12 258 LEU A C 1
ATOM 2064 O O . LEU A 1 258 ? -1.485 -10.296 2.620 1.00 97.12 258 LEU A O 1
ATOM 2068 N N . ASN A 1 259 ? -0.104 -11.315 1.170 1.00 97.25 259 ASN A N 1
ATOM 2069 C CA . ASN A 1 259 ? 0.437 -12.246 2.159 1.00 97.25 259 ASN A CA 1
ATOM 2070 C C . ASN A 1 259 ? 1.095 -11.508 3.323 1.00 97.25 259 ASN A C 1
ATOM 2072 O O . ASN A 1 259 ? 0.843 -11.857 4.471 1.00 97.25 259 ASN A O 1
ATOM 2076 N N . LYS A 1 260 ? 1.915 -10.480 3.066 1.00 96.94 260 LYS A N 1
ATOM 2077 C CA . LYS A 1 260 ? 2.574 -9.726 4.146 1.00 96.94 260 LYS A CA 1
ATOM 2078 C C . LYS A 1 260 ? 1.577 -9.042 5.066 1.00 96.94 260 LYS A C 1
ATOM 2080 O O . LYS A 1 260 ? 1.720 -9.146 6.285 1.00 96.94 260 LYS A O 1
ATOM 2085 N N . MET A 1 261 ? 0.543 -8.423 4.505 1.00 98.12 261 MET A N 1
ATOM 2086 C CA . MET A 1 261 ? -0.517 -7.804 5.296 1.00 98.12 261 MET A CA 1
ATOM 2087 C C . MET A 1 261 ? -1.236 -8.830 6.182 1.00 98.12 261 MET A C 1
ATOM 2089 O O . MET A 1 261 ? -1.396 -8.616 7.387 1.00 98.12 261 MET A O 1
ATOM 2093 N N . VAL A 1 262 ? -1.630 -9.971 5.608 1.00 97.44 262 VAL A N 1
ATOM 2094 C CA . VAL A 1 262 ? -2.319 -11.047 6.336 1.00 97.44 262 VAL A CA 1
ATOM 2095 C C . VAL A 1 262 ? -1.410 -11.642 7.414 1.00 97.44 262 VAL A C 1
ATOM 2097 O O . VAL A 1 262 ? -1.802 -11.700 8.576 1.00 97.44 262 VAL A O 1
ATOM 2100 N N . MET A 1 263 ? -0.171 -12.008 7.079 1.00 95.31 263 MET A N 1
ATOM 2101 C CA . MET A 1 263 ? 0.787 -12.598 8.020 1.00 95.31 263 MET A CA 1
ATOM 2102 C C . MET A 1 263 ? 1.020 -11.713 9.243 1.00 95.31 263 MET A C 1
ATOM 2104 O O . MET A 1 263 ? 0.998 -12.212 10.367 1.00 95.31 263 MET A O 1
ATOM 2108 N N . VAL A 1 264 ? 1.245 -10.411 9.040 1.00 95.69 264 VAL A N 1
ATOM 2109 C CA . VAL A 1 264 ? 1.492 -9.484 10.149 1.00 95.69 264 VAL A CA 1
ATOM 2110 C C . VAL A 1 264 ? 0.218 -9.288 10.961 1.00 95.69 264 VAL A C 1
ATOM 2112 O O . VAL A 1 264 ? 0.252 -9.480 12.170 1.00 95.69 264 VAL A O 1
ATOM 2115 N N . SER A 1 265 ? -0.915 -8.979 10.328 1.00 97.38 265 SER A N 1
ATOM 2116 C CA . SER A 1 265 ? -2.181 -8.711 11.034 1.00 97.38 265 SER A CA 1
ATOM 2117 C C . SER A 1 265 ? -2.738 -9.920 11.805 1.00 97.38 265 SER A C 1
ATOM 2119 O O . SER A 1 265 ? -3.386 -9.746 12.837 1.00 97.38 265 SER A O 1
ATOM 2121 N N . LYS A 1 266 ? -2.449 -11.152 11.365 1.00 96.12 266 LYS A N 1
ATOM 2122 C CA . LYS A 1 266 ? -2.835 -12.391 12.064 1.00 96.12 266 LYS A CA 1
ATOM 2123 C C . LYS A 1 266 ? -1.947 -12.747 13.249 1.00 96.12 266 LYS A C 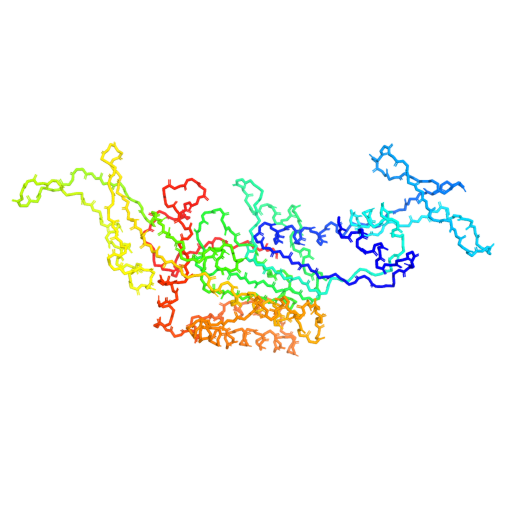1
ATOM 2125 O O . LYS A 1 266 ? -2.307 -13.645 14.011 1.00 96.12 266 LYS A O 1
ATOM 2130 N N . GLN A 1 267 ? -0.789 -12.103 13.419 1.00 94.19 267 GLN A N 1
ATOM 2131 C CA . GLN A 1 267 ? 0.077 -12.385 14.565 1.00 94.19 267 GLN A CA 1
ATOM 2132 C C . GLN A 1 267 ? -0.732 -12.316 15.861 1.00 94.19 267 GLN A C 1
ATOM 2134 O O . GLN A 1 267 ? -1.563 -11.424 16.024 1.00 94.19 267 GLN A O 1
ATOM 2139 N N . LYS A 1 268 ? -0.456 -13.225 16.805 1.00 92.69 268 LYS A N 1
ATOM 2140 C CA . LYS A 1 268 ? -1.220 -13.391 18.059 1.00 92.69 268 LYS A CA 1
ATOM 2141 C C . LYS A 1 268 ? -1.477 -12.078 18.806 1.00 92.69 268 LYS A C 1
ATOM 2143 O O . LYS A 1 268 ? -2.499 -11.927 19.463 1.00 92.69 268 LYS A O 1
ATOM 2148 N N . GLN A 1 269 ? -0.546 -11.133 18.709 1.00 90.12 269 GLN A N 1
ATOM 2149 C CA . GLN A 1 269 ? -0.670 -9.820 19.326 1.00 90.12 269 GLN A CA 1
ATOM 2150 C C . GLN A 1 269 ? -1.772 -8.941 18.714 1.00 90.12 269 GLN A C 1
ATOM 2152 O O . GLN A 1 269 ? -2.364 -8.167 19.455 1.00 90.12 269 GLN A O 1
ATOM 2157 N N . PHE A 1 270 ? -2.071 -9.052 17.418 1.00 94.50 270 PHE A N 1
ATOM 2158 C CA . PHE A 1 270 ? -3.115 -8.264 16.749 1.00 94.50 270 PHE A CA 1
ATOM 2159 C C . PHE A 1 270 ? -4.376 -9.090 16.478 1.00 94.50 270 PHE A C 1
ATOM 2161 O O . PHE A 1 270 ? -5.473 -8.564 16.611 1.00 94.50 270 PHE A O 1
ATOM 2168 N N . GLY A 1 271 ? -4.239 -10.378 16.152 1.00 95.88 271 GLY A N 1
ATOM 2169 C CA . GLY A 1 271 ? -5.357 -11.322 16.111 1.00 95.88 271 GLY A CA 1
ATOM 2170 C C . GLY A 1 271 ? -6.463 -10.967 15.114 1.00 95.88 271 GLY A C 1
ATOM 2171 O O . GLY A 1 271 ? -7.632 -11.200 15.412 1.00 95.88 271 GLY A O 1
ATOM 2172 N N . VAL A 1 272 ? -6.129 -10.387 13.955 1.00 97.12 272 VAL A N 1
ATOM 2173 C CA . VAL A 1 272 ? -7.124 -10.167 12.893 1.00 97.12 272 VAL A CA 1
ATOM 2174 C C . VAL A 1 272 ? -7.591 -11.519 12.351 1.00 97.12 272 VAL A C 1
ATOM 2176 O O . VAL A 1 272 ? -6.773 -12.375 12.017 1.00 97.12 272 VAL A O 1
ATOM 2179 N N . ILE A 1 273 ? -8.909 -11.709 12.282 1.00 95.38 273 ILE A N 1
ATOM 2180 C CA . ILE A 1 273 ? -9.546 -12.951 11.835 1.00 95.38 273 ILE A CA 1
ATOM 2181 C C . ILE A 1 273 ? -9.968 -12.793 10.375 1.00 95.38 273 ILE A C 1
ATOM 2183 O O . ILE A 1 273 ? -10.560 -11.782 10.001 1.00 95.38 273 ILE A O 1
ATOM 2187 N N . TYR A 1 274 ? -9.675 -13.812 9.573 1.00 96.00 274 TYR A N 1
ATOM 2188 C CA . TYR A 1 274 ? -10.048 -13.905 8.167 1.00 96.00 274 TYR A CA 1
ATOM 2189 C C . TYR A 1 274 ? -10.855 -15.182 7.944 1.00 96.00 274 TYR A C 1
ATOM 2191 O O . TYR A 1 274 ? -10.689 -16.157 8.677 1.00 96.00 274 TYR A O 1
ATOM 2199 N N . ASP A 1 275 ? -11.705 -15.185 6.918 1.00 96.50 275 ASP A N 1
ATOM 2200 C CA . ASP A 1 275 ? -12.297 -16.427 6.426 1.00 96.50 275 ASP A CA 1
ATOM 2201 C C . ASP A 1 275 ? -11.182 -17.338 5.895 1.00 96.50 275 ASP A C 1
ATOM 2203 O O . ASP A 1 275 ? -10.449 -16.961 4.979 1.00 96.50 275 ASP A O 1
ATOM 2207 N N . GLU A 1 276 ? -11.042 -18.532 6.474 1.00 95.06 276 GLU A N 1
ATOM 2208 C CA . GLU A 1 276 ? -9.924 -19.424 6.161 1.00 95.06 276 GLU A CA 1
ATOM 2209 C C . GLU A 1 276 ? -9.905 -19.883 4.701 1.00 95.06 276 GLU A C 1
ATOM 2211 O O . GLU A 1 276 ? -8.829 -20.110 4.141 1.00 95.06 276 GLU A O 1
ATOM 2216 N N . THR A 1 277 ? -11.077 -20.055 4.088 1.00 96.44 277 THR A N 1
ATOM 2217 C CA . THR A 1 277 ? -11.193 -20.549 2.712 1.00 96.44 277 THR A CA 1
ATOM 2218 C C . THR A 1 277 ? -10.765 -19.458 1.745 1.00 96.44 277 THR A C 1
ATOM 2220 O O . THR A 1 277 ? -9.915 -19.688 0.881 1.00 96.44 277 THR A O 1
ATOM 2223 N N . ILE A 1 278 ? -11.303 -18.249 1.930 1.00 96.06 278 ILE A N 1
ATOM 2224 C CA . ILE A 1 278 ? -10.967 -17.077 1.117 1.00 96.06 278 ILE A CA 1
ATOM 2225 C C . ILE A 1 278 ? -9.494 -16.713 1.304 1.00 96.06 278 ILE A C 1
ATOM 2227 O O . ILE A 1 278 ? -8.808 -16.449 0.318 1.00 96.06 278 ILE A O 1
ATOM 2231 N N . GLU A 1 279 ? -8.988 -16.731 2.539 1.00 95.25 279 GLU A N 1
ATOM 2232 C CA . GLU A 1 279 ? -7.578 -16.476 2.830 1.00 95.25 279 GLU A CA 1
ATOM 2233 C C . GLU A 1 279 ? -6.692 -17.444 2.050 1.00 95.25 279 GLU A C 1
ATOM 2235 O O . GLU A 1 279 ? -5.927 -16.990 1.204 1.00 95.25 279 GLU A O 1
ATOM 2240 N N . LYS A 1 280 ? -6.839 -18.762 2.260 1.00 93.62 280 LYS A N 1
ATOM 2241 C CA . LYS A 1 280 ? -6.028 -19.785 1.577 1.00 93.62 280 LYS A CA 1
ATOM 2242 C C . LYS A 1 280 ? -6.090 -19.630 0.060 1.00 93.62 280 LYS A C 1
ATOM 2244 O O . LYS A 1 280 ? -5.068 -19.730 -0.610 1.00 93.62 280 LYS A O 1
ATOM 2249 N N . GLN A 1 281 ? -7.271 -19.353 -0.491 1.00 93.69 281 GLN A N 1
ATOM 2250 C CA . GLN A 1 281 ? -7.440 -19.158 -1.928 1.00 93.69 281 GLN A CA 1
ATOM 2251 C C . GLN A 1 281 ? -6.690 -17.918 -2.441 1.00 93.69 281 GLN A C 1
ATOM 2253 O O . GLN A 1 281 ? -6.058 -17.973 -3.497 1.00 93.69 281 GLN A O 1
ATOM 2258 N N . LYS A 1 282 ? -6.781 -16.789 -1.729 1.00 93.00 282 LYS A N 1
ATOM 2259 C CA . LYS A 1 282 ? -6.243 -15.497 -2.180 1.00 93.00 282 LYS A CA 1
ATOM 2260 C C . LYS A 1 282 ? -4.752 -15.338 -1.896 1.00 93.00 282 LYS A C 1
ATOM 2262 O O . LYS A 1 282 ? -4.064 -14.698 -2.685 1.00 93.00 282 LYS A O 1
ATOM 2267 N N . THR A 1 283 ? -4.246 -15.935 -0.821 1.00 94.88 283 THR A N 1
ATOM 2268 C CA . THR A 1 283 ? -2.827 -15.875 -0.447 1.00 94.88 283 THR A CA 1
ATOM 2269 C C . THR A 1 283 ? -1.989 -16.981 -1.089 1.00 94.88 283 THR A C 1
ATOM 2271 O O . THR A 1 283 ? -0.765 -16.899 -1.059 1.00 94.88 283 THR A O 1
ATOM 2274 N N . ASN A 1 284 ? -2.593 -17.987 -1.731 1.00 95.06 284 ASN A N 1
ATOM 2275 C CA . ASN A 1 284 ? -1.834 -19.048 -2.392 1.00 95.06 284 ASN A CA 1
ATOM 2276 C C . ASN A 1 284 ? -0.970 -18.523 -3.557 1.00 95.06 284 ASN A C 1
ATOM 2278 O O . ASN A 1 284 ? -1.482 -18.062 -4.589 1.00 95.06 284 ASN A O 1
ATOM 2282 N N . ILE A 1 285 ? 0.348 -18.665 -3.412 1.00 95.38 285 ILE A N 1
ATOM 2283 C CA . ILE A 1 285 ? 1.352 -18.359 -4.433 1.00 95.38 285 ILE A CA 1
ATOM 2284 C C . ILE A 1 285 ? 1.747 -19.668 -5.123 1.00 95.38 285 ILE A C 1
ATOM 2286 O O . ILE A 1 285 ? 2.597 -20.409 -4.644 1.00 95.38 285 ILE A O 1
ATOM 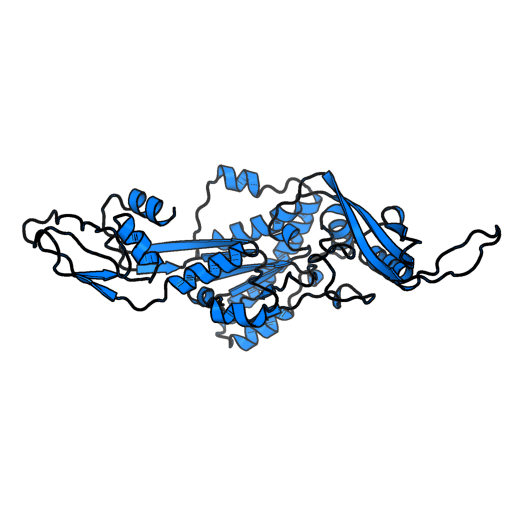2290 N N . SER A 1 286 ? 1.109 -19.953 -6.258 1.00 94.06 286 SER A N 1
ATOM 2291 C CA . SER A 1 286 ? 1.366 -21.158 -7.058 1.00 94.06 286 SER A CA 1
ATOM 2292 C C . SER A 1 286 ? 2.510 -21.001 -8.059 1.00 94.06 286 SER A C 1
ATOM 2294 O O . SER A 1 286 ? 3.033 -21.995 -8.550 1.00 94.06 286 SER A O 1
ATOM 2296 N N . ASP A 1 287 ? 2.865 -19.764 -8.403 1.00 95.88 287 ASP A N 1
ATOM 2297 C CA . ASP A 1 287 ? 3.963 -19.469 -9.316 1.00 95.88 287 ASP A CA 1
ATOM 2298 C C . ASP A 1 287 ? 5.307 -19.731 -8.607 1.00 95.88 287 ASP A C 1
ATOM 2300 O O . ASP A 1 287 ? 5.602 -19.050 -7.619 1.00 95.88 287 ASP A O 1
ATOM 2304 N N . PRO A 1 288 ? 6.140 -20.681 -9.081 1.00 96.88 288 PRO A N 1
ATOM 2305 C CA . PRO A 1 288 ? 7.390 -21.034 -8.405 1.00 96.88 288 PRO A CA 1
ATOM 2306 C C . PRO A 1 288 ? 8.386 -19.876 -8.322 1.00 96.88 288 PRO A C 1
ATOM 2308 O O . PRO A 1 288 ? 9.169 -19.782 -7.375 1.00 96.88 288 PRO A O 1
ATOM 2311 N N . PHE A 1 289 ? 8.377 -18.984 -9.313 1.00 98.12 289 PHE A N 1
ATOM 2312 C CA . PHE A 1 289 ? 9.252 -17.825 -9.310 1.00 98.12 289 PHE A CA 1
ATOM 2313 C C . PHE A 1 289 ? 8.771 -16.784 -8.297 1.00 98.12 289 PHE A C 1
ATOM 2315 O O . PHE A 1 289 ? 9.586 -16.289 -7.518 1.00 98.12 289 PHE A O 1
ATOM 2322 N N . ILE A 1 290 ? 7.466 -16.504 -8.231 1.00 98.06 290 ILE A N 1
ATOM 2323 C CA . ILE A 1 290 ? 6.934 -15.604 -7.196 1.00 98.06 290 ILE A CA 1
ATOM 2324 C C . ILE A 1 290 ? 7.066 -16.206 -5.798 1.00 98.06 290 ILE A C 1
ATOM 2326 O O . ILE A 1 290 ? 7.342 -15.460 -4.866 1.00 98.06 290 ILE A O 1
ATOM 2330 N N . ALA A 1 291 ? 6.977 -17.528 -5.630 1.00 98.12 291 ALA A N 1
ATOM 2331 C CA . ALA A 1 291 ? 7.264 -18.180 -4.350 1.00 98.12 291 ALA A CA 1
ATOM 2332 C C . ALA A 1 291 ? 8.715 -17.921 -3.899 1.00 98.12 291 ALA A C 1
ATOM 2334 O O . ALA A 1 291 ? 8.953 -17.487 -2.773 1.00 98.12 291 ALA A O 1
ATOM 2335 N N . LYS A 1 292 ? 9.682 -18.062 -4.813 1.00 98.31 292 LYS A N 1
ATOM 2336 C CA . LYS A 1 292 ? 11.095 -17.733 -4.558 1.00 98.31 292 LYS A CA 1
ATOM 2337 C C . LYS A 1 292 ? 11.313 -16.246 -4.237 1.00 98.31 292 LYS A C 1
ATOM 2339 O O . LYS A 1 292 ? 12.133 -15.904 -3.385 1.00 98.31 292 LYS A O 1
ATOM 2344 N N . VAL A 1 293 ? 10.619 -15.336 -4.923 1.00 98.50 293 VAL A N 1
ATOM 2345 C CA . VAL A 1 293 ? 10.666 -13.893 -4.614 1.00 98.50 293 VAL A CA 1
ATOM 2346 C C . VAL A 1 293 ? 10.044 -13.622 -3.245 1.00 98.50 293 VAL A C 1
ATOM 2348 O O . VAL A 1 293 ? 10.600 -12.869 -2.449 1.00 98.50 293 VAL A O 1
ATOM 2351 N N . PHE A 1 294 ? 8.925 -14.271 -2.933 1.00 98.31 294 PHE A N 1
ATOM 2352 C CA . PHE A 1 294 ? 8.241 -14.146 -1.655 1.00 98.31 294 PHE A CA 1
ATOM 2353 C C . PHE A 1 294 ? 9.134 -14.562 -0.484 1.00 98.31 294 PHE A C 1
ATOM 2355 O O . PHE A 1 294 ? 9.142 -13.872 0.533 1.00 98.31 294 PHE A O 1
ATOM 2362 N N . GLU A 1 295 ? 9.929 -15.625 -0.613 1.00 98.31 295 GLU A N 1
ATOM 2363 C CA . GLU A 1 295 ? 10.923 -16.016 0.397 1.00 98.31 295 GLU A CA 1
ATOM 2364 C C . GLU A 1 295 ? 11.962 -14.909 0.640 1.00 98.31 295 GLU A C 1
ATOM 2366 O O . GLU A 1 295 ? 12.188 -14.517 1.784 1.00 98.31 295 GLU A O 1
ATOM 2371 N N . GLN A 1 296 ? 12.517 -14.319 -0.423 1.00 98.44 296 GLN A N 1
ATOM 2372 C CA . GLN A 1 296 ? 13.491 -13.220 -0.323 1.00 98.44 296 GLN A CA 1
ATOM 2373 C C . GLN A 1 296 ? 12.886 -11.972 0.339 1.00 98.44 296 GLN A C 1
ATOM 2375 O O . GLN A 1 296 ? 13.462 -11.398 1.266 1.00 98.44 296 GLN A O 1
ATOM 2380 N N . ILE A 1 297 ? 11.669 -11.594 -0.062 1.00 98.19 297 ILE A N 1
ATOM 2381 C CA . ILE A 1 297 ? 10.913 -10.505 0.571 1.00 98.19 297 ILE A CA 1
ATOM 2382 C C . ILE A 1 297 ? 10.524 -10.860 2.016 1.00 98.19 297 ILE A C 1
ATOM 2384 O O . ILE A 1 297 ? 10.386 -9.976 2.862 1.00 98.19 297 ILE A O 1
ATOM 2388 N N . THR A 1 298 ? 10.379 -12.147 2.347 1.00 97.69 298 THR A N 1
ATOM 2389 C CA . THR A 1 298 ? 10.169 -12.598 3.727 1.00 97.69 298 THR A CA 1
ATOM 2390 C C . THR A 1 298 ? 11.384 -12.307 4.590 1.00 97.69 298 THR A C 1
ATOM 2392 O O . THR A 1 298 ? 11.200 -11.731 5.663 1.00 97.69 298 THR A O 1
ATOM 2395 N N . SER A 1 299 ? 12.594 -12.604 4.116 1.00 98.12 299 SER A N 1
ATOM 2396 C CA . SER A 1 299 ? 13.837 -12.255 4.814 1.00 98.12 299 SER A CA 1
ATOM 2397 C C . SER A 1 299 ? 13.963 -10.748 5.040 1.00 98.12 299 SER A C 1
ATOM 2399 O O . SER A 1 299 ? 14.226 -10.331 6.167 1.00 98.12 299 SER A O 1
ATOM 2401 N N . TYR A 1 300 ? 13.664 -9.934 4.021 1.00 98.19 300 TYR A N 1
ATOM 2402 C CA . TYR A 1 300 ? 13.595 -8.475 4.162 1.00 98.19 300 TYR A CA 1
ATOM 2403 C C . TYR A 1 300 ? 12.587 -8.056 5.245 1.00 98.19 300 TYR A C 1
ATOM 2405 O O . TYR A 1 300 ? 12.944 -7.373 6.203 1.00 98.19 300 TYR A O 1
ATOM 2413 N N . SER A 1 301 ? 11.336 -8.524 5.153 1.00 96.19 301 SER A N 1
ATOM 2414 C CA . SER A 1 301 ? 10.293 -8.177 6.128 1.00 96.19 301 SER A CA 1
ATOM 2415 C C . SER A 1 301 ? 10.651 -8.604 7.554 1.00 96.19 301 SER A C 1
ATOM 2417 O O . SER A 1 301 ? 10.330 -7.898 8.508 1.00 96.19 301 SER A O 1
ATOM 2419 N N . ALA A 1 302 ? 11.346 -9.737 7.709 1.00 96.12 302 ALA A N 1
ATOM 2420 C CA . ALA A 1 302 ? 11.827 -10.215 8.995 1.00 96.12 302 ALA A CA 1
ATOM 2421 C C . ALA A 1 302 ? 12.904 -9.289 9.567 1.00 96.12 302 ALA A C 1
ATOM 2423 O O . ALA A 1 302 ? 12.839 -8.971 10.749 1.00 96.12 302 ALA A O 1
ATOM 2424 N N . ALA A 1 303 ? 13.838 -8.802 8.746 1.00 97.31 303 ALA A N 1
ATOM 2425 C CA . ALA A 1 303 ? 14.861 -7.859 9.188 1.00 97.31 303 ALA A CA 1
ATOM 2426 C C . ALA A 1 303 ? 14.252 -6.537 9.682 1.00 97.31 303 ALA A C 1
ATOM 2428 O O . ALA A 1 303 ? 14.591 -6.080 10.773 1.00 97.31 303 ALA A O 1
ATOM 2429 N N . VAL A 1 304 ? 13.286 -5.973 8.943 1.00 96.38 304 VAL A N 1
ATOM 2430 C CA . VAL A 1 304 ? 12.577 -4.750 9.366 1.00 96.38 304 VAL A CA 1
ATOM 2431 C C . VAL A 1 304 ? 11.801 -4.990 10.671 1.00 96.38 304 VAL A C 1
ATOM 2433 O O . VAL A 1 304 ? 11.855 -4.177 11.595 1.00 96.38 304 VAL A O 1
ATOM 2436 N N . MET A 1 305 ? 11.111 -6.131 10.797 1.00 94.50 305 MET A N 1
ATOM 2437 C CA . MET A 1 305 ? 10.400 -6.488 12.031 1.00 94.50 305 MET A CA 1
ATOM 2438 C C . MET A 1 305 ? 11.342 -6.676 13.225 1.00 94.50 305 MET A C 1
ATOM 2440 O O . MET A 1 305 ? 11.033 -6.197 14.316 1.00 94.50 305 MET A O 1
ATOM 2444 N N . THR A 1 306 ? 12.473 -7.360 13.037 1.00 96.00 306 THR A N 1
ATOM 2445 C CA . THR A 1 306 ? 13.494 -7.548 14.075 1.00 96.00 306 THR A CA 1
ATOM 2446 C C . THR A 1 306 ? 14.018 -6.200 14.541 1.00 96.00 306 THR A C 1
ATOM 2448 O O . THR A 1 306 ? 13.949 -5.915 15.733 1.00 96.00 306 THR A O 1
ATOM 2451 N N . HIS A 1 307 ? 14.412 -5.334 13.606 1.00 96.81 307 HIS A N 1
ATOM 2452 C CA . HIS A 1 307 ? 14.891 -3.991 13.909 1.00 96.81 307 HIS A CA 1
ATOM 2453 C C . HIS A 1 307 ? 13.891 -3.187 14.758 1.00 96.81 307 HIS A C 1
ATOM 2455 O O . HIS A 1 307 ? 14.245 -2.630 15.799 1.00 96.81 307 HIS A O 1
ATOM 2461 N N . ARG A 1 308 ? 12.608 -3.191 14.371 1.00 95.38 308 ARG A N 1
ATOM 2462 C CA . ARG A 1 308 ? 11.536 -2.544 15.141 1.00 95.38 308 ARG A CA 1
ATOM 2463 C C . ARG A 1 308 ? 11.395 -3.130 16.547 1.00 95.38 308 ARG A C 1
ATOM 2465 O O . ARG A 1 308 ? 11.252 -2.389 17.517 1.00 95.38 308 ARG A O 1
ATOM 2472 N N . ASN A 1 309 ? 11.396 -4.454 16.672 1.00 94.88 309 ASN A N 1
ATOM 2473 C CA . ASN A 1 309 ? 11.219 -5.119 17.963 1.00 94.88 309 ASN A CA 1
ATOM 2474 C C . ASN A 1 309 ? 12.401 -4.853 18.908 1.00 94.88 309 ASN A C 1
ATOM 2476 O O . ASN A 1 309 ? 12.192 -4.658 20.105 1.00 94.88 309 ASN A O 1
ATOM 2480 N N . GLU A 1 310 ? 13.623 -4.794 18.379 1.00 96.94 310 GLU A N 1
ATOM 2481 C CA . GLU A 1 310 ? 14.818 -4.403 19.130 1.00 96.94 310 GLU A CA 1
ATOM 2482 C C . GLU A 1 310 ? 14.738 -2.947 19.581 1.00 96.94 310 GLU A C 1
ATOM 2484 O O . GLU A 1 310 ? 14.943 -2.669 20.760 1.00 96.94 310 GLU A O 1
ATOM 2489 N N . ALA A 1 311 ? 14.329 -2.033 18.694 1.00 97.06 311 ALA A N 1
ATOM 2490 C CA . ALA A 1 311 ? 14.129 -0.629 19.039 1.00 97.06 311 ALA A CA 1
ATOM 2491 C C . ALA A 1 311 ? 13.104 -0.439 20.171 1.00 97.06 311 ALA A C 1
ATOM 2493 O O . ALA A 1 311 ? 13.323 0.379 21.065 1.00 97.06 311 ALA A O 1
ATOM 2494 N N . ILE A 1 312 ? 12.019 -1.224 20.175 1.00 95.62 312 ILE A N 1
ATOM 2495 C CA . ILE A 1 312 ? 11.029 -1.238 21.264 1.00 95.62 312 ILE A CA 1
ATOM 2496 C C . ILE A 1 312 ? 11.649 -1.768 22.561 1.00 95.62 312 ILE A C 1
ATOM 2498 O O . ILE A 1 312 ? 11.489 -1.149 23.612 1.00 95.62 312 ILE A O 1
ATOM 2502 N N . ARG A 1 313 ? 12.355 -2.904 22.498 1.00 97.12 313 ARG A N 1
ATOM 2503 C CA . ARG A 1 313 ? 12.989 -3.547 23.662 1.00 97.12 313 ARG A CA 1
ATOM 2504 C C . ARG A 1 313 ? 14.025 -2.636 24.321 1.00 97.12 313 ARG A C 1
ATOM 2506 O O . ARG A 1 313 ? 14.093 -2.572 25.543 1.00 97.12 313 ARG A O 1
ATOM 2513 N N . GLU A 1 314 ? 14.810 -1.940 23.511 1.00 97.19 314 GLU A N 1
ATOM 2514 C CA . GLU A 1 314 ? 15.885 -1.037 23.938 1.00 97.19 314 GLU A CA 1
ATOM 2515 C C . GLU A 1 314 ? 15.391 0.386 24.222 1.00 97.19 314 GLU A C 1
ATOM 2517 O O . GLU A 1 314 ? 16.180 1.237 24.621 1.00 97.19 314 GLU A O 1
ATOM 2522 N N . GLN A 1 315 ? 14.092 0.651 24.035 1.00 96.38 315 GLN A N 1
ATOM 2523 C CA . GLN A 1 315 ? 13.475 1.966 24.225 1.00 96.38 315 GLN A CA 1
ATOM 2524 C C . GLN A 1 315 ? 14.169 3.073 23.414 1.00 96.38 315 GLN A C 1
ATOM 2526 O O . GLN A 1 315 ? 14.289 4.216 23.863 1.00 96.38 315 GLN A O 1
ATOM 2531 N N . LYS A 1 316 ? 14.621 2.746 22.196 1.00 96.88 316 LYS A N 1
ATOM 2532 C CA . LYS A 1 316 ? 15.283 3.711 21.311 1.00 96.88 316 LYS A CA 1
ATOM 2533 C C . LYS A 1 316 ? 14.357 4.904 21.023 1.00 96.88 316 LYS A C 1
ATOM 2535 O O . LYS A 1 316 ? 13.148 4.711 20.857 1.00 96.88 316 LYS A O 1
ATOM 2540 N N . PRO A 1 317 ? 14.879 6.135 20.883 1.00 97.19 317 PRO A N 1
ATOM 2541 C CA . PRO A 1 317 ? 14.085 7.264 20.410 1.00 97.19 317 PRO A CA 1
ATOM 2542 C C . PRO A 1 317 ? 13.453 6.971 19.042 1.00 97.19 317 PRO A C 1
ATOM 2544 O O . PRO A 1 317 ? 14.119 6.454 18.145 1.00 97.19 317 PRO A O 1
ATOM 2547 N N . ALA A 1 318 ? 12.185 7.345 18.847 1.00 94.69 318 ALA A N 1
ATOM 2548 C CA . ALA A 1 318 ? 11.470 7.078 17.593 1.00 94.69 318 ALA A CA 1
ATOM 2549 C C . ALA A 1 318 ? 12.188 7.668 16.365 1.00 94.69 318 ALA A C 1
ATOM 2551 O O . ALA A 1 318 ? 12.283 7.007 15.338 1.00 94.69 318 ALA A O 1
ATOM 2552 N N . ALA A 1 319 ? 12.764 8.869 16.488 1.00 95.44 319 ALA A N 1
ATOM 2553 C CA . ALA A 1 319 ? 13.536 9.495 15.412 1.00 95.44 319 ALA A CA 1
ATOM 2554 C C . ALA A 1 319 ? 14.780 8.678 15.014 1.00 95.44 319 ALA A C 1
ATOM 2556 O O . ALA A 1 319 ? 15.115 8.606 13.835 1.00 95.44 319 ALA A O 1
ATOM 2557 N N . GLN A 1 320 ? 15.443 8.042 15.986 1.00 96.50 320 GLN A N 1
ATOM 2558 C CA . GLN A 1 320 ? 16.583 7.166 15.721 1.00 96.50 320 GLN A CA 1
ATOM 2559 C C . GLN A 1 320 ? 16.133 5.887 15.006 1.00 96.50 320 GLN A C 1
ATOM 2561 O O . GLN A 1 320 ? 16.708 5.543 13.979 1.00 96.50 320 GLN A O 1
ATOM 2566 N N . TYR A 1 321 ? 15.077 5.231 15.500 1.00 96.00 321 TYR A N 1
ATOM 2567 C CA . TYR A 1 321 ? 14.486 4.051 14.854 1.00 96.00 321 TYR A CA 1
ATOM 2568 C C . TYR A 1 321 ? 14.097 4.321 13.395 1.00 96.00 321 TYR A C 1
ATOM 2570 O O . TYR A 1 321 ? 14.430 3.531 12.516 1.00 96.00 321 TYR A O 1
ATOM 2578 N N . LEU A 1 322 ? 13.433 5.448 13.122 1.00 95.00 322 LEU A N 1
ATOM 2579 C CA . LEU A 1 322 ? 13.006 5.799 11.766 1.00 95.00 322 LEU A CA 1
ATOM 2580 C C . LEU A 1 322 ? 14.207 5.992 10.830 1.00 95.00 322 LEU A C 1
ATOM 2582 O O . LEU A 1 322 ? 14.233 5.413 9.749 1.00 95.00 322 LEU A O 1
ATOM 2586 N N . LYS A 1 323 ? 15.239 6.718 11.277 1.00 95.25 323 LYS A N 1
ATOM 2587 C CA . LYS A 1 323 ? 16.466 6.930 10.495 1.00 95.25 323 LYS A CA 1
ATOM 2588 C C . LYS A 1 323 ? 17.216 5.623 10.209 1.00 95.25 323 LYS A C 1
ATOM 2590 O O . LYS A 1 323 ? 17.738 5.444 9.113 1.00 95.25 323 LYS A O 1
ATOM 2595 N N . GLU A 1 324 ? 17.299 4.724 11.190 1.00 95.31 324 GLU A N 1
ATOM 2596 C CA . GLU A 1 324 ? 17.916 3.400 11.020 1.00 95.31 324 GLU A CA 1
ATOM 2597 C C . GLU A 1 324 ? 17.084 2.520 10.067 1.00 95.31 324 GLU A C 1
ATOM 2599 O O . GLU A 1 324 ? 17.648 1.838 9.212 1.00 95.31 324 GLU A O 1
ATOM 2604 N N . SER A 1 325 ? 15.752 2.599 10.143 1.00 93.81 325 SER A N 1
ATOM 2605 C CA . SER A 1 325 ? 14.832 1.836 9.286 1.00 93.81 325 SER A CA 1
ATOM 2606 C C . SER A 1 325 ? 14.954 2.194 7.803 1.00 93.81 325 SER A C 1
ATOM 2608 O O . SER A 1 325 ? 14.851 1.307 6.959 1.00 93.81 325 SER A O 1
ATOM 2610 N N . GLU A 1 326 ? 15.224 3.462 7.470 1.00 91.31 326 GLU A N 1
ATOM 2611 C CA . GLU A 1 326 ? 15.442 3.921 6.086 1.00 91.31 326 GLU A CA 1
ATOM 2612 C C . GLU A 1 326 ? 16.634 3.237 5.397 1.00 91.31 326 GLU A C 1
ATOM 2614 O O . GLU A 1 326 ? 16.699 3.204 4.169 1.00 91.31 326 GLU A O 1
ATOM 2619 N N . GLN A 1 327 ? 17.575 2.687 6.171 1.00 94.56 327 GLN A N 1
ATOM 2620 C CA . GLN A 1 327 ? 18.754 2.000 5.639 1.00 94.56 327 GLN A CA 1
ATOM 2621 C C . GLN A 1 327 ? 18.482 0.533 5.285 1.00 94.56 327 GLN A C 1
ATOM 2623 O O . GLN A 1 327 ? 19.318 -0.101 4.648 1.00 94.56 327 GLN A O 1
ATOM 2628 N N . ILE A 1 328 ? 17.337 -0.029 5.691 1.00 96.38 328 ILE A N 1
ATOM 2629 C CA . ILE A 1 328 ? 16.995 -1.427 5.418 1.00 96.38 328 ILE A CA 1
ATOM 2630 C C . ILE A 1 328 ? 16.265 -1.497 4.077 1.00 96.38 328 ILE A C 1
ATOM 2632 O O . ILE A 1 328 ? 15.082 -1.165 3.974 1.00 96.38 328 ILE A O 1
ATOM 2636 N N . SER A 1 329 ? 16.958 -1.968 3.042 1.00 96.44 329 SER A N 1
ATOM 2637 C CA . SER A 1 329 ? 16.417 -2.045 1.687 1.00 96.44 329 SER A CA 1
ATOM 2638 C C . SER A 1 329 ? 16.087 -3.478 1.290 1.00 96.44 329 SER A C 1
ATOM 2640 O O . SER A 1 329 ? 16.847 -4.398 1.573 1.00 96.44 329 SER A O 1
ATOM 2642 N N . TYR A 1 330 ? 14.996 -3.684 0.543 1.00 97.44 330 TYR A N 1
ATOM 2643 C CA . TYR A 1 330 ? 14.712 -4.993 -0.057 1.00 97.44 330 TYR A CA 1
ATOM 2644 C C . TYR A 1 330 ? 15.802 -5.419 -1.058 1.00 97.44 330 TYR A C 1
ATOM 2646 O O . TYR A 1 330 ? 15.955 -6.612 -1.325 1.00 97.44 330 TYR A O 1
ATOM 2654 N N . LEU A 1 331 ? 16.561 -4.457 -1.602 1.00 96.94 331 LEU A N 1
ATOM 2655 C CA . LEU A 1 331 ? 17.651 -4.693 -2.553 1.00 96.94 331 LEU A CA 1
ATOM 2656 C C . LEU A 1 331 ? 18.791 -5.522 -1.953 1.00 96.94 331 LEU A C 1
ATOM 2658 O O . LEU A 1 331 ? 19.459 -6.232 -2.696 1.00 96.94 331 LEU A O 1
ATOM 2662 N N . ASP A 1 332 ? 18.964 -5.496 -0.629 1.00 97.81 332 ASP A N 1
ATOM 2663 C CA . ASP A 1 332 ? 19.980 -6.296 0.066 1.00 97.81 332 ASP A CA 1
ATOM 2664 C C . ASP A 1 332 ? 19.569 -7.773 0.215 1.00 97.81 332 ASP A C 1
ATOM 2666 O O . ASP A 1 332 ? 20.385 -8.624 0.569 1.00 97.81 332 ASP A O 1
ATOM 2670 N N . TYR A 1 333 ? 18.299 -8.090 -0.059 1.00 98.19 333 TYR A N 1
ATOM 2671 C CA . TYR A 1 333 ? 17.713 -9.419 0.144 1.00 98.19 333 TYR A CA 1
ATOM 2672 C C . TYR A 1 333 ? 17.278 -10.086 -1.160 1.00 98.19 333 TYR A C 1
ATOM 2674 O O . TYR A 1 333 ? 17.254 -11.316 -1.232 1.00 98.19 333 TYR A O 1
ATOM 2682 N N . ILE A 1 334 ? 16.920 -9.306 -2.186 1.00 98.12 334 ILE A N 1
ATOM 2683 C CA . ILE A 1 334 ? 16.549 -9.844 -3.495 1.00 98.12 334 ILE A CA 1
ATOM 2684 C C . ILE A 1 334 ? 17.776 -9.997 -4.398 1.00 98.12 334 ILE A C 1
ATOM 2686 O O . ILE A 1 334 ? 18.555 -9.069 -4.606 1.00 98.12 334 ILE A O 1
ATOM 2690 N N . LYS A 1 335 ? 17.938 -11.181 -4.990 1.00 98.31 335 LYS A N 1
ATOM 2691 C CA . LYS A 1 335 ? 19.007 -11.458 -5.949 1.00 98.31 335 LYS A CA 1
ATOM 2692 C C . LYS A 1 335 ? 18.839 -10.569 -7.188 1.00 98.31 335 LYS A C 1
ATOM 2694 O O . LYS A 1 335 ? 17.731 -10.511 -7.728 1.00 98.31 335 LYS A O 1
ATOM 2699 N N . PRO A 1 336 ? 19.916 -9.950 -7.707 1.00 97.75 336 PRO A N 1
ATOM 2700 C CA . PRO A 1 336 ? 19.830 -9.058 -8.863 1.00 97.75 336 PRO A CA 1
ATOM 2701 C C . PRO A 1 336 ? 19.146 -9.676 -10.091 1.00 97.75 336 PRO A C 1
ATOM 2703 O O . PRO A 1 336 ? 18.301 -9.030 -10.706 1.00 97.75 336 PRO A O 1
ATOM 2706 N N . ASP A 1 337 ? 19.448 -10.934 -10.420 1.00 98.12 337 ASP A N 1
ATOM 2707 C CA . ASP A 1 337 ? 18.839 -11.618 -11.571 1.00 98.12 337 ASP A CA 1
ATOM 2708 C C . ASP A 1 337 ? 17.350 -11.918 -11.356 1.00 98.12 337 ASP A C 1
ATOM 2710 O O . ASP A 1 337 ? 16.547 -11.792 -12.284 1.00 98.12 337 ASP A O 1
ATOM 2714 N N . ASP A 1 338 ? 16.960 -12.256 -10.122 1.00 98.56 338 ASP A N 1
ATOM 2715 C CA . ASP A 1 338 ? 15.550 -12.430 -9.774 1.00 98.56 338 ASP A CA 1
ATOM 2716 C C . ASP A 1 338 ? 14.816 -11.087 -9.867 1.00 98.56 338 ASP A C 1
ATOM 2718 O O . ASP A 1 338 ? 13.726 -11.032 -10.424 1.00 98.56 338 ASP A O 1
ATOM 2722 N N . LEU A 1 339 ? 15.416 -9.983 -9.411 1.00 98.31 339 LEU A N 1
ATOM 2723 C CA . LEU A 1 339 ? 14.815 -8.653 -9.520 1.00 98.31 339 LEU A CA 1
ATOM 2724 C C . LEU A 1 339 ? 14.637 -8.210 -10.979 1.00 98.31 339 LEU A C 1
ATOM 2726 O O . LEU A 1 339 ? 13.586 -7.671 -11.327 1.00 98.31 339 LEU A O 1
ATOM 2730 N N . LYS A 1 340 ? 15.620 -8.467 -11.850 1.00 98.31 340 LYS A N 1
ATOM 2731 C CA . LYS A 1 340 ? 15.495 -8.190 -13.291 1.00 98.31 340 LYS A CA 1
ATOM 2732 C C . LYS A 1 340 ? 14.358 -8.995 -13.912 1.00 98.31 340 LYS A C 1
ATOM 2734 O O . LYS A 1 340 ? 13.504 -8.437 -14.592 1.00 98.31 340 LYS A O 1
ATOM 2739 N N . LYS A 1 341 ? 14.289 -10.296 -13.622 1.00 98.12 341 LYS A N 1
ATOM 2740 C CA . LYS A 1 341 ? 13.192 -11.145 -14.101 1.00 98.12 341 LYS A CA 1
ATOM 2741 C C . LYS A 1 341 ? 11.833 -10.693 -13.556 1.00 98.12 341 LYS A C 1
ATOM 2743 O O . LYS A 1 341 ? 10.848 -10.712 -14.291 1.00 98.12 341 LYS A O 1
ATOM 2748 N N . LEU A 1 342 ? 11.780 -10.281 -12.290 1.00 98.31 342 LEU A N 1
ATOM 2749 C CA . LEU A 1 342 ? 10.572 -9.772 -11.648 1.00 98.31 342 LEU A CA 1
ATOM 2750 C C . LEU A 1 342 ? 10.070 -8.510 -12.363 1.00 98.31 342 LEU A C 1
ATOM 2752 O O . LEU A 1 342 ? 8.912 -8.465 -12.772 1.00 98.31 342 LEU A O 1
ATOM 2756 N N . ARG A 1 343 ? 10.959 -7.537 -12.597 1.00 97.50 343 ARG A N 1
ATOM 2757 C CA . ARG A 1 343 ? 10.656 -6.302 -13.337 1.00 97.50 343 ARG A CA 1
ATOM 2758 C C . ARG A 1 343 ? 10.136 -6.556 -14.741 1.00 97.50 343 ARG A C 1
ATOM 2760 O O . ARG A 1 343 ? 9.152 -5.940 -15.135 1.00 97.50 343 ARG A O 1
ATOM 2767 N N . ASN A 1 344 ? 10.782 -7.451 -15.483 1.00 97.19 344 ASN A N 1
ATOM 2768 C CA . ASN A 1 344 ? 10.417 -7.700 -16.871 1.00 97.19 344 ASN A CA 1
ATOM 2769 C C . ASN A 1 344 ? 9.057 -8.397 -17.011 1.00 97.19 344 ASN A C 1
ATOM 2771 O O . ASN A 1 344 ? 8.306 -8.083 -17.930 1.00 97.19 344 ASN A O 1
ATOM 2775 N N . ARG A 1 345 ? 8.749 -9.343 -16.114 1.00 96.12 345 ARG A N 1
ATOM 2776 C CA . ARG A 1 345 ? 7.622 -10.270 -16.301 1.00 96.12 345 ARG A CA 1
ATOM 2777 C C . ARG A 1 345 ? 6.410 -10.038 -15.405 1.00 96.12 345 ARG A C 1
ATOM 2779 O O . ARG A 1 345 ? 5.342 -10.531 -15.748 1.00 96.12 345 ARG A O 1
ATOM 2786 N N . TYR A 1 346 ? 6.561 -9.342 -14.280 1.00 96.81 346 TYR A N 1
ATOM 2787 C CA . TYR A 1 346 ? 5.504 -9.238 -13.262 1.00 96.81 346 TYR A CA 1
ATOM 2788 C C . TYR A 1 346 ? 5.211 -7.804 -12.829 1.00 96.81 346 TYR A C 1
ATOM 2790 O O . TYR A 1 346 ? 4.088 -7.526 -12.423 1.00 96.81 346 TYR A O 1
ATOM 2798 N N . LEU A 1 347 ? 6.203 -6.907 -12.876 1.00 96.81 347 LEU A N 1
ATOM 2799 C CA . LEU A 1 347 ? 6.020 -5.523 -12.436 1.00 96.81 347 LEU A CA 1
ATOM 2800 C C . LEU A 1 347 ? 5.620 -4.619 -13.596 1.00 96.81 347 LEU A C 1
ATOM 2802 O O . LEU A 1 347 ? 6.207 -4.641 -14.687 1.00 96.81 347 LEU A O 1
ATOM 2806 N N . HIS A 1 348 ? 4.638 -3.777 -13.320 1.00 95.69 348 HIS A N 1
ATOM 2807 C CA . HIS A 1 348 ? 4.048 -2.900 -14.313 1.00 95.69 348 HIS A CA 1
ATOM 2808 C C . HIS A 1 348 ? 4.827 -1.593 -14.427 1.00 95.69 348 HIS A C 1
ATOM 2810 O O . HIS A 1 348 ? 5.554 -1.175 -13.525 1.00 95.69 348 HIS A O 1
ATOM 2816 N N . TRP A 1 349 ? 4.673 -0.929 -15.566 1.00 95.50 349 TRP A N 1
ATOM 2817 C CA . TRP A 1 349 ? 5.216 0.396 -15.807 1.00 95.50 349 TRP A CA 1
ATOM 2818 C C . TRP A 1 349 ? 4.082 1.416 -15.746 1.00 95.50 349 TRP A C 1
ATOM 2820 O O . TRP A 1 349 ? 3.357 1.636 -16.721 1.00 95.50 349 TRP A O 1
ATOM 2830 N N . SER A 1 350 ? 3.911 2.036 -14.576 1.00 94.25 350 SER A N 1
ATOM 2831 C CA . SER A 1 350 ? 2.762 2.904 -14.306 1.00 94.25 350 SER A CA 1
ATOM 2832 C C . SER A 1 350 ? 2.803 4.240 -15.047 1.00 94.25 350 SER A C 1
ATOM 2834 O O . SER A 1 350 ? 1.746 4.794 -15.350 1.00 94.25 350 SER A O 1
ATOM 2836 N N . VAL A 1 351 ? 3.997 4.753 -15.359 1.00 94.62 351 VAL A N 1
ATOM 2837 C CA . VAL A 1 351 ? 4.167 6.026 -16.067 1.00 94.62 351 VAL A CA 1
ATOM 2838 C C . VAL A 1 351 ? 3.703 5.926 -17.517 1.00 94.62 351 VAL A C 1
ATOM 2840 O O . VAL A 1 351 ? 4.118 5.042 -18.265 1.00 94.62 351 VAL A O 1
ATOM 2843 N N . LYS A 1 352 ? 2.903 6.905 -17.932 1.00 94.44 352 LYS A N 1
ATOM 2844 C CA . LYS A 1 352 ? 2.487 7.132 -19.315 1.00 94.44 352 LYS A CA 1
ATOM 2845 C C . LYS A 1 352 ? 2.940 8.532 -19.708 1.00 94.44 352 LYS A C 1
ATOM 2847 O O . LYS A 1 352 ? 2.289 9.519 -19.384 1.00 94.44 352 LYS A O 1
ATOM 2852 N N . ALA A 1 353 ? 4.108 8.642 -20.341 1.00 93.06 353 ALA A N 1
ATOM 2853 C CA . ALA A 1 353 ? 4.720 9.943 -20.618 1.00 93.06 353 ALA A CA 1
ATOM 2854 C C . ALA A 1 353 ? 3.897 10.799 -21.599 1.00 93.06 353 ALA A C 1
ATOM 2856 O O . ALA A 1 353 ? 4.110 12.006 -21.695 1.00 93.06 353 ALA A O 1
ATOM 2857 N N . ASP A 1 354 ? 2.965 10.203 -22.332 1.00 91.56 354 ASP A N 1
ATOM 2858 C CA . ASP A 1 354 ? 2.040 10.842 -23.263 1.00 91.56 354 ASP A CA 1
ATOM 2859 C C . ASP A 1 354 ? 0.653 11.153 -22.670 1.00 91.56 354 ASP A C 1
ATOM 2861 O O . ASP A 1 354 ? -0.100 11.895 -23.298 1.00 91.56 354 ASP A O 1
ATOM 2865 N N . GLU A 1 355 ? 0.328 10.670 -21.466 1.00 89.69 355 GLU A N 1
ATOM 2866 C CA . GLU A 1 355 ? -0.989 10.860 -20.848 1.00 89.69 355 GLU A CA 1
ATOM 2867 C C . GLU A 1 355 ? -0.950 11.875 -19.696 1.00 89.69 355 GLU A C 1
ATOM 2869 O O . GLU A 1 355 ? -0.113 11.818 -18.791 1.00 89.69 355 GLU A O 1
ATOM 2874 N N . PHE A 1 356 ? -1.899 12.814 -19.709 1.00 85.69 356 PHE A N 1
ATOM 2875 C CA . PHE A 1 356 ? -2.040 13.807 -18.647 1.00 85.69 356 PHE A CA 1
ATOM 2876 C C . PHE A 1 356 ? -2.424 13.142 -17.319 1.00 85.69 356 PHE A C 1
ATOM 2878 O O . PHE A 1 356 ? -3.330 12.311 -17.266 1.00 85.69 356 PHE A O 1
ATOM 2885 N N . GLY A 1 357 ? -1.745 13.519 -16.237 1.00 84.44 357 GLY A N 1
ATOM 2886 C CA . GLY A 1 357 ? -2.000 13.002 -14.896 1.00 84.44 357 GLY A CA 1
ATOM 2887 C C . GLY A 1 357 ? -1.313 11.669 -14.563 1.00 84.44 357 GLY A C 1
ATOM 2888 O O . GLY A 1 357 ? -1.289 11.275 -13.394 1.00 84.44 357 GLY A O 1
ATOM 2889 N N . LEU A 1 358 ? -0.737 10.992 -15.564 1.00 89.00 358 LEU A N 1
ATOM 2890 C CA . LEU A 1 358 ? 0.023 9.739 -15.439 1.00 89.00 358 LEU A CA 1
ATOM 2891 C C . LEU A 1 358 ? 1.487 9.890 -15.884 1.00 89.00 358 LEU A C 1
ATOM 2893 O O . LEU A 1 358 ? 2.218 8.899 -15.974 1.00 89.00 358 LEU A O 1
ATOM 2897 N N . GLY A 1 359 ? 1.912 11.125 -16.148 1.00 90.06 359 GLY A N 1
ATOM 2898 C CA . GLY A 1 359 ? 3.269 11.453 -16.548 1.00 90.06 359 GLY A CA 1
ATOM 2899 C C . GLY A 1 359 ? 4.300 11.209 -15.441 1.00 90.06 359 GLY A C 1
ATOM 2900 O O . GLY A 1 359 ? 3.959 11.067 -14.259 1.00 90.06 359 GLY A O 1
ATOM 2901 N N . PRO A 1 360 ? 5.587 11.140 -15.812 1.00 91.00 360 PRO A N 1
ATOM 2902 C CA . PRO A 1 360 ? 6.661 11.113 -14.836 1.00 91.00 360 PRO A CA 1
ATOM 2903 C C . PRO A 1 360 ? 6.766 12.470 -14.133 1.00 91.00 360 PRO A C 1
ATOM 2905 O O . PRO A 1 360 ? 6.476 13.509 -14.713 1.00 91.00 360 PRO A O 1
ATOM 2908 N N . ARG A 1 361 ? 7.278 12.469 -12.903 1.00 86.38 361 ARG A N 1
ATOM 2909 C CA . ARG A 1 361 ? 7.635 13.704 -12.187 1.00 86.38 361 ARG A CA 1
ATOM 2910 C C . ARG A 1 361 ? 8.822 14.462 -12.805 1.00 86.38 361 ARG A C 1
ATOM 2912 O O . ARG A 1 361 ? 9.030 15.633 -12.502 1.00 86.38 361 ARG A O 1
ATOM 2919 N N . PHE A 1 362 ? 9.622 13.786 -13.626 1.00 87.62 362 PHE A N 1
ATOM 2920 C CA . PHE A 1 362 ? 10.843 14.323 -14.219 1.00 87.62 362 PHE A CA 1
ATOM 2921 C C . PHE A 1 362 ? 10.833 14.094 -15.730 1.00 87.62 362 PHE A C 1
ATOM 2923 O O . PHE A 1 362 ? 10.490 13.001 -16.181 1.00 87.62 362 PHE A O 1
ATOM 2930 N N . ASP A 1 363 ? 11.298 15.086 -16.488 1.00 84.19 363 ASP A N 1
ATOM 2931 C CA . ASP A 1 363 ? 11.461 15.002 -17.949 1.00 84.19 363 ASP A CA 1
ATOM 2932 C C . ASP A 1 363 ? 12.878 14.552 -18.374 1.00 84.19 363 ASP A C 1
ATOM 2934 O O . ASP A 1 363 ? 13.210 14.510 -19.563 1.00 84.19 363 ASP A O 1
ATOM 2938 N N . ASP A 1 364 ? 13.735 14.219 -17.404 1.00 89.50 364 ASP A N 1
ATOM 2939 C CA . ASP A 1 364 ? 15.124 13.818 -17.623 1.00 89.50 364 ASP A CA 1
ATOM 2940 C C . ASP A 1 364 ? 15.323 12.299 -17.655 1.00 89.50 364 ASP A C 1
ATOM 2942 O O . ASP A 1 364 ? 14.567 11.508 -17.088 1.00 89.50 364 ASP A O 1
ATOM 2946 N N . VAL A 1 365 ? 16.412 11.889 -18.305 1.00 92.62 365 VAL A N 1
ATOM 2947 C CA . VAL A 1 365 ? 16.862 10.496 -18.356 1.00 92.62 365 VAL A CA 1
ATOM 2948 C C . VAL A 1 365 ? 17.547 10.156 -17.034 1.00 92.62 365 VAL A C 1
ATOM 2950 O O . VAL A 1 365 ? 18.707 10.501 -16.812 1.00 92.62 365 VAL A O 1
ATOM 2953 N N . LEU A 1 366 ? 16.818 9.489 -16.142 1.00 93.00 366 LEU A N 1
ATOM 2954 C CA . LEU A 1 366 ? 17.276 9.177 -14.788 1.00 93.00 366 LEU A CA 1
ATOM 2955 C C . LEU A 1 366 ? 17.430 7.670 -14.570 1.00 93.00 366 LEU A C 1
ATOM 2957 O O . LEU A 1 366 ? 16.611 6.883 -15.043 1.00 93.00 366 LEU A O 1
ATOM 2961 N N . LEU A 1 367 ? 18.447 7.283 -13.795 1.00 92.69 367 LEU A N 1
ATOM 2962 C CA . LEU A 1 367 ? 18.594 5.933 -13.233 1.00 92.69 367 LEU A CA 1
ATOM 2963 C C . LEU A 1 367 ? 17.517 5.669 -12.173 1.00 92.69 367 LEU A C 1
ATOM 2965 O O . LEU A 1 367 ? 17.032 6.608 -11.539 1.00 92.69 367 LEU A O 1
ATOM 2969 N N . LEU A 1 368 ? 17.178 4.400 -11.935 1.00 88.56 368 LEU A N 1
ATOM 2970 C CA . LEU A 1 368 ? 16.109 3.999 -11.012 1.00 88.56 368 LEU A CA 1
ATOM 2971 C C . LEU A 1 368 ? 16.245 4.593 -9.603 1.00 88.56 368 LEU A C 1
ATOM 2973 O O . LEU A 1 368 ? 15.258 5.012 -9.005 1.00 88.56 368 LEU A O 1
ATOM 2977 N N . GLU A 1 369 ? 17.466 4.668 -9.081 1.00 89.00 369 GLU A N 1
ATOM 2978 C CA . GLU A 1 369 ? 17.779 5.279 -7.781 1.00 89.00 369 GLU A CA 1
ATOM 2979 C C . GLU A 1 369 ? 17.312 6.739 -7.664 1.00 89.00 369 GLU A C 1
ATOM 2981 O O . GLU A 1 369 ? 16.956 7.181 -6.574 1.00 89.00 369 GLU A O 1
ATOM 2986 N N . LYS A 1 370 ? 17.235 7.462 -8.788 1.00 92.69 370 LYS A N 1
ATOM 2987 C CA . LYS A 1 370 ? 16.780 8.858 -8.867 1.00 92.69 370 LYS A CA 1
ATOM 2988 C C . LYS A 1 370 ? 15.318 8.993 -9.299 1.00 92.69 370 LYS A C 1
ATOM 2990 O O . LYS A 1 370 ? 14.740 10.063 -9.136 1.00 92.69 370 LYS A O 1
ATOM 2995 N N . ARG A 1 371 ? 14.695 7.933 -9.826 1.00 92.56 371 ARG A N 1
ATOM 2996 C CA . ARG A 1 371 ? 13.269 7.916 -10.194 1.00 92.56 371 ARG A CA 1
ATOM 2997 C C . ARG A 1 371 ? 12.423 7.635 -8.955 1.00 92.56 371 ARG A C 1
ATOM 2999 O O . ARG A 1 371 ? 11.981 6.512 -8.731 1.00 92.56 371 ARG A O 1
ATOM 3006 N N . LYS A 1 372 ? 12.251 8.661 -8.120 1.00 90.69 372 LYS A N 1
ATOM 3007 C CA . LYS A 1 372 ? 11.503 8.590 -6.857 1.00 90.69 372 LYS A CA 1
ATOM 3008 C C . LYS A 1 372 ? 10.353 9.592 -6.843 1.00 90.69 372 LYS A C 1
ATOM 3010 O O . LYS A 1 372 ? 10.507 10.725 -7.296 1.00 90.69 372 LYS A O 1
ATOM 3015 N N . ARG A 1 373 ? 9.202 9.179 -6.312 1.00 91.19 373 ARG A N 1
ATOM 3016 C CA . ARG A 1 373 ? 8.097 10.088 -5.969 1.00 91.19 373 ARG A CA 1
ATOM 3017 C C . ARG A 1 373 ? 8.412 10.913 -4.723 1.00 91.19 373 ARG A C 1
ATOM 3019 O O . ARG A 1 373 ? 9.308 10.578 -3.948 1.00 91.19 373 ARG A O 1
ATOM 3026 N N . GLN A 1 374 ? 7.630 11.964 -4.512 1.00 91.19 374 GLN A N 1
ATOM 3027 C CA . GLN A 1 374 ? 7.670 12.722 -3.272 1.00 91.19 374 GLN A CA 1
ATOM 3028 C C . GLN A 1 374 ? 6.985 11.930 -2.149 1.00 91.19 374 GLN A C 1
ATOM 3030 O O . GLN A 1 374 ? 6.006 11.209 -2.361 1.00 91.19 374 GLN A O 1
ATOM 3035 N N . ILE A 1 375 ? 7.543 12.054 -0.946 1.00 91.19 375 ILE A N 1
ATOM 3036 C CA . ILE A 1 375 ? 7.025 11.435 0.271 1.00 91.19 375 ILE A CA 1
ATOM 3037 C C . ILE A 1 375 ? 6.594 12.555 1.213 1.00 91.19 375 ILE A C 1
ATOM 3039 O O . ILE A 1 375 ? 7.369 13.456 1.531 1.00 91.19 375 ILE A O 1
ATOM 3043 N N . GLN A 1 376 ? 5.345 12.493 1.649 1.00 90.56 376 GLN A N 1
ATOM 3044 C CA . GLN A 1 376 ? 4.740 13.406 2.602 1.00 90.56 376 GLN A CA 1
ATOM 3045 C C . GLN A 1 376 ? 4.747 12.766 3.990 1.00 90.56 376 GLN A C 1
ATOM 3047 O O . GLN A 1 376 ? 4.442 11.581 4.140 1.00 90.56 376 GLN A O 1
ATOM 3052 N N . ASN A 1 377 ? 5.071 13.565 5.006 1.00 85.50 377 ASN A N 1
ATOM 3053 C CA . ASN A 1 377 ? 5.012 13.131 6.397 1.00 85.50 377 ASN A CA 1
ATOM 3054 C C . ASN A 1 377 ? 3.565 13.113 6.866 1.00 85.50 377 ASN A C 1
ATOM 3056 O O . ASN A 1 377 ? 2.990 14.189 7.033 1.00 85.50 377 ASN A O 1
ATOM 3060 N N . GLY A 1 378 ? 3.011 11.924 7.099 1.00 78.69 378 GLY A N 1
ATOM 3061 C CA . GLY A 1 378 ? 1.666 11.773 7.648 1.00 78.69 378 GLY A CA 1
ATOM 3062 C C . GLY A 1 378 ? 1.586 10.809 8.800 1.00 78.69 378 GLY A C 1
ATOM 3063 O O . GLY A 1 378 ? 2.587 10.593 9.519 1.00 78.69 378 GLY A O 1
#

Mean predicted aligned error: 6.19 Å

Radius of gyration: 26.16 Å; Cα contacts (8 Å, |Δi|>4): 691; chains: 1; bounding box: 64×42×87 Å

Nearest PDB structures (foldseek):
  4v7e-assembly1_CU  TM=2.666E-01  e=2.099E-01  Triticum aestivum
  7lg5-assembly1_A  TM=2.526E-01  e=1.394E+00  Synechocystis sp. PCC 6714
  1vh2-assembly1_A  TM=2.121E-01  e=1.238E+00  Deinococcus radiodurans
  7lgj-assembly1_A  TM=2.338E-01  e=2.518E+00  Synechocystis sp. PCC 6714

Foldseek 3Di:
DVLLVVCVVCVLPAAAEAEDEFEAAAVRLLVSLLLLVQQPDDKDKWAADLQQWTDDVPDPDIDGAQQDPPPVDRRYDRIAIQHRHPVSVSNVVNRHRHYNYYAQAEYEYEQYFQDDDDDRQCSCVVSVSLSCLRYQAYEYEHELQEFFARRAGADNLSNQLRYFYHHDYFYRCLQVPDDDAQDKDKAQQAKDAWDQDDADPVRDTDTDDVQLVLLLVQCVVQLQADNVQWDWDADPVRSMITTMGIAGAGRLSNLLNVLVSCVVCCPPSNNDDDDPVVCCVSNDRPDPLSVVVSVLSVVLSVVSVVLSVVCVVVVPDSVVSVVVSVPRDSVVRDDSVSSSVCNHHHHDDQAHCPDPSRHGPDNGSDHSVPSDYHYHHD

pLDDT: mean 90.84, std 10.13, range [37.5, 98.62]

Sequence (378 aa):
MGAIEIKYAADGKPIDKLTINVFGFSRGAATARHFLSVTDSSPYSVKVSPDGYFWFPGDMKQQKYPKNEDKTKPAYPESFEIKYGYFGRCLVNNGVFEVKEVFFNFVGLYDTVSSHGFNHNNDVRDLGLDAVKKARMVLQLSSADEYRENFDLTNICSCGHRGLELMLPGVHSDIGGSYRHGDKERSVIFKESFFLGTRDKSFKFTPSTPKCDAFKKIVISEGWYDDDQLKMEYDYDKGKAYLVGTRVLENTYDKVALNKMVMVSKQKQFGVIYDETIEKQKTNISDPFIAKVFEQITSYSAAVMTHRNEAIREQKPAAQYLKESEQISYLDYIKPDDLKKLRNRYLHWSVKADEFGLGPRFDDVLLLEKRKRQIQNG

Solvent-accessible surface area (backbone atoms only — not comparable to full-atom values): 20647 Å² total; per-residue (Å²): 111,71,40,53,53,50,29,66,74,40,67,84,49,74,37,69,67,48,77,41,73,43,65,22,45,29,56,44,18,39,48,43,18,27,55,48,32,47,36,68,40,78,64,48,76,41,63,33,42,95,88,21,42,31,64,56,92,91,54,94,60,78,46,72,58,77,71,49,84,54,82,92,50,65,54,46,61,68,55,49,70,42,47,34,33,64,55,31,51,46,23,42,78,48,70,43,76,49,69,74,36,81,42,45,46,38,34,45,33,21,39,27,24,64,76,74,71,100,58,50,86,54,50,40,69,77,47,32,35,45,36,48,50,70,25,66,29,31,41,35,42,33,42,58,60,36,29,31,59,78,58,35,35,46,43,56,68,68,28,35,88,34,36,46,78,46,64,38,88,27,15,60,46,40,46,59,36,88,66,57,70,65,44,74,49,73,27,36,70,41,67,47,78,33,62,95,55,54,64,46,101,82,68,47,79,44,73,57,53,69,62,53,56,52,40,53,55,48,40,39,76,65,21,51,40,56,76,90,33,49,45,84,45,75,41,77,92,77,30,34,39,30,36,32,40,48,46,64,29,44,48,69,54,22,35,51,47,51,37,53,55,50,59,59,42,42,35,84,91,61,53,55,84,72,60,67,68,61,46,56,66,62,49,59,69,81,50,71,66,59,42,56,49,41,53,28,53,44,56,33,54,47,51,57,49,48,54,52,53,50,35,60,75,70,64,52,56,49,72,56,51,52,62,58,53,73,71,68,54,50,72,84,44,45,54,69,70,58,50,21,53,40,31,45,38,46,38,64,74,78,40,25,54,84,40,89,82,31,22,53,66,61,94,67,83,67,57,72,93,70,46,59,42,58,75,42,88,32

Secondary structure (DSSP, 8-state):
-HHHHHHHHHTT--EEEEEEEEEEETHHHHHHHHHHHTT-SPPEEEE--TTSEE--TT-SS-EEPPPPS-TTS-SS-SEEEE-SHHHHHHHHHTT---EEEEEEEEEEEES----SSS-TTTHHHHTTGGGGGGSS-EEEEEESS--BTT--EEE-GGGGGGEEEEEESS-HHHHH--PPTT-EEEEEEEEEE--S--B-TTS-B----HHHHHHHHHHHHTTS--GGGEEEEEETTTTEEEEEEEEE----THHHHHHHHHHHHTSTTT-----HHHHHHHH----HHHHHHHHHHHHHHHHHHHHHHHHHHTT--HHHHHHHHTT--GGGTS-HHHHHHHHHHT------TTSTTSSBS--S---GGG----EEE-